Protein AF-A0A432UF13-F1 (afdb_monomer)

Structure (mmCIF, N/CA/C/O backbone):
data_AF-A0A432UF13-F1
#
_entry.id   AF-A0A432UF13-F1
#
loop_
_atom_site.group_PDB
_atom_site.id
_atom_site.type_symbol
_atom_site.label_atom_id
_atom_site.label_alt_id
_atom_site.label_comp_id
_atom_site.label_asym_id
_atom_site.label_entity_id
_atom_site.label_seq_id
_atom_site.pdbx_PDB_ins_code
_atom_site.Cartn_x
_atom_site.Cartn_y
_atom_site.Cartn_z
_atom_site.occupancy
_atom_site.B_iso_or_equiv
_atom_site.auth_seq_id
_atom_site.auth_comp_id
_atom_site.auth_asym_id
_atom_site.auth_atom_id
_atom_site.pdbx_PDB_model_num
ATOM 1 N N . MET A 1 1 ? 5.033 52.263 -33.476 1.00 35.59 1 MET A N 1
ATOM 2 C CA . MET A 1 1 ? 4.774 52.804 -32.125 1.00 35.59 1 MET A CA 1
ATOM 3 C C . MET A 1 1 ? 3.700 51.964 -31.455 1.00 35.59 1 MET A C 1
ATOM 5 O O . MET A 1 1 ? 2.639 51.812 -32.029 1.00 35.59 1 MET A O 1
ATOM 9 N N . ARG A 1 2 ? 4.053 51.408 -30.289 1.00 35.66 2 ARG A N 1
ATOM 10 C CA . ARG A 1 2 ? 3.224 50.999 -29.141 1.00 35.66 2 ARG A CA 1
ATOM 11 C C . ARG A 1 2 ? 1.884 50.260 -29.351 1.00 35.66 2 ARG A C 1
ATOM 13 O O . ARG A 1 2 ? 0.928 50.799 -29.880 1.00 35.66 2 ARG A O 1
ATOM 20 N N . SER A 1 3 ? 1.806 49.148 -28.608 1.00 39.62 3 SER A N 1
ATOM 21 C CA . SER A 1 3 ? 0.677 48.776 -27.738 1.00 39.62 3 SER A CA 1
ATOM 22 C C . SER A 1 3 ? -0.472 47.952 -28.340 1.00 39.62 3 SER A C 1
ATOM 24 O O . SER A 1 3 ? -1.518 48.482 -28.693 1.00 39.62 3 SER A O 1
ATOM 26 N N . SER A 1 4 ? -0.333 46.625 -28.268 1.00 35.22 4 SER A N 1
ATOM 27 C CA . SER A 1 4 ? -1.429 45.716 -27.864 1.00 35.22 4 SER A CA 1
ATOM 28 C C . SER A 1 4 ? -0.883 44.354 -27.398 1.00 35.22 4 SER A C 1
ATOM 30 O O . SER A 1 4 ? -1.320 43.279 -27.794 1.00 35.22 4 SER A O 1
ATOM 32 N N . TRP A 1 5 ? 0.109 44.405 -26.510 1.00 38.03 5 TRP A N 1
ATOM 33 C CA . TRP A 1 5 ? 0.559 43.277 -25.695 1.00 38.03 5 TRP A CA 1
ATOM 34 C C . TRP A 1 5 ? -0.054 43.494 -24.313 1.00 38.03 5 TRP A C 1
ATOM 36 O O . TRP A 1 5 ? 0.400 44.414 -23.653 1.00 38.03 5 TRP A O 1
ATOM 46 N N . GLN A 1 6 ? -1.113 42.767 -23.921 1.00 36.81 6 GLN A N 1
ATOM 47 C CA . GLN A 1 6 ? -1.535 42.597 -22.506 1.00 36.81 6 GLN A CA 1
ATOM 48 C C . GLN A 1 6 ? -2.809 41.739 -22.290 1.00 36.81 6 GLN A C 1
ATOM 50 O O . GLN A 1 6 ? -3.148 41.487 -21.140 1.00 36.81 6 GLN A O 1
ATOM 55 N N . TRP A 1 7 ? -3.534 41.241 -23.301 1.00 31.98 7 TRP A N 1
ATOM 56 C CA . TRP A 1 7 ? -4.786 40.491 -23.051 1.00 31.98 7 TRP A CA 1
ATOM 57 C C . TRP A 1 7 ? -4.848 39.171 -23.827 1.00 31.98 7 TRP A C 1
ATOM 59 O O . TRP A 1 7 ? -5.485 39.096 -24.869 1.00 31.98 7 TRP A O 1
ATOM 69 N N . LYS A 1 8 ? -4.144 38.141 -23.325 1.00 36.47 8 LYS A N 1
ATOM 70 C CA . LYS A 1 8 ? -4.462 36.696 -23.506 1.00 36.47 8 LYS A CA 1
ATOM 71 C C . LYS A 1 8 ? -3.551 35.727 -22.717 1.00 36.47 8 LYS A C 1
ATOM 73 O O . LYS A 1 8 ? -3.544 34.535 -22.992 1.00 36.47 8 LYS A O 1
ATOM 78 N N . VAL A 1 9 ? -2.824 36.209 -21.698 1.00 37.25 9 VAL A N 1
ATOM 79 C CA . VAL A 1 9 ? -1.942 35.382 -20.832 1.00 37.25 9 VAL A CA 1
ATOM 80 C C . VAL A 1 9 ? -2.495 35.220 -19.397 1.00 37.25 9 VAL A C 1
ATOM 82 O O . VAL A 1 9 ? -1.880 34.583 -18.553 1.00 37.25 9 VAL A O 1
ATOM 85 N N . LYS A 1 10 ? -3.707 35.710 -19.098 1.00 33.81 10 LYS A N 1
ATOM 86 C CA . LYS A 1 10 ? -4.278 35.711 -17.731 1.00 33.81 10 LYS A CA 1
ATOM 87 C C . LYS A 1 10 ? -5.389 34.683 -17.442 1.00 33.81 10 LYS A C 1
ATOM 89 O O . LYS A 1 10 ? -6.164 34.896 -16.522 1.00 33.81 10 LYS A O 1
ATOM 94 N N . VAL A 1 11 ? -5.463 33.558 -18.164 1.00 36.47 11 VAL A N 1
ATOM 95 C CA . VAL A 1 11 ? -6.460 32.494 -17.857 1.00 36.47 11 VAL A CA 1
ATOM 96 C C . VAL A 1 11 ? -5.848 31.108 -17.588 1.00 36.47 11 VAL A C 1
ATOM 98 O O . VAL A 1 11 ? -6.545 30.223 -17.117 1.00 36.47 11 VAL A O 1
ATOM 101 N N . PHE A 1 12 ? -4.535 30.906 -17.748 1.00 33.59 12 PHE A N 1
ATOM 102 C CA . PHE A 1 12 ? -3.920 29.584 -17.507 1.00 33.59 12 PHE A CA 1
ATOM 103 C C . PHE A 1 12 ? -2.931 29.521 -16.332 1.00 33.59 12 PHE A C 1
ATOM 105 O O . PHE A 1 12 ? -2.303 28.493 -16.106 1.00 33.59 12 PHE A O 1
ATOM 112 N N . PHE A 1 13 ? -2.829 30.601 -15.551 1.00 32.44 13 PHE A N 1
ATOM 113 C CA . PHE A 1 13 ? -1.966 30.695 -14.364 1.00 32.44 13 PHE A CA 1
ATOM 114 C C . PHE A 1 13 ? -2.746 30.891 -13.051 1.00 32.44 13 PHE A C 1
ATOM 116 O O . PHE A 1 13 ? -2.182 31.327 -12.054 1.00 32.44 13 PHE A O 1
ATOM 123 N N . PHE A 1 14 ? -4.042 30.547 -13.038 1.00 32.47 14 PHE A N 1
ATOM 124 C CA . PHE A 1 14 ? -4.902 30.605 -11.843 1.00 32.47 14 PHE A CA 1
ATOM 125 C C . PHE A 1 14 ? -5.540 29.253 -11.466 1.00 32.47 14 PHE A C 1
ATOM 127 O O . PHE A 1 14 ? -6.472 29.193 -10.675 1.00 32.47 14 PHE A O 1
ATOM 134 N N . LEU A 1 15 ? -5.001 28.152 -11.998 1.00 32.06 15 LEU A N 1
ATOM 135 C CA . LEU A 1 15 ? -5.333 26.772 -11.603 1.00 32.06 15 LEU A CA 1
ATOM 136 C C . LEU A 1 15 ? -4.090 26.003 -11.116 1.00 32.06 15 LEU A C 1
ATOM 138 O O . LEU A 1 15 ? -4.048 24.779 -11.128 1.00 32.06 15 LEU A O 1
ATOM 142 N N . LEU A 1 16 ? -3.066 26.742 -10.678 1.00 35.28 16 LEU A N 1
ATOM 143 C CA . LEU A 1 16 ? -1.788 26.218 -10.178 1.00 35.28 16 LEU A CA 1
ATOM 144 C C . LEU A 1 16 ? -1.453 26.751 -8.773 1.00 35.28 16 LEU A C 1
ATOM 146 O O . LEU A 1 16 ? -0.297 26.807 -8.369 1.00 35.28 16 LEU A O 1
ATOM 150 N N . TRP A 1 17 ? -2.495 27.111 -8.018 1.00 34.88 17 TRP A N 1
ATOM 151 C CA . TRP A 1 17 ? -2.419 27.474 -6.600 1.00 34.88 17 TRP A CA 1
ATOM 152 C C . TRP A 1 17 ? -3.577 26.857 -5.795 1.00 34.88 17 TRP A C 1
ATOM 154 O O . TRP A 1 17 ? -4.171 27.494 -4.934 1.00 34.88 17 TRP A O 1
ATOM 164 N N . LEU A 1 18 ? -3.931 25.602 -6.111 1.00 36.66 18 LEU A N 1
ATOM 165 C CA . LEU A 1 18 ? -4.908 24.821 -5.333 1.00 36.66 18 LEU A CA 1
ATOM 166 C C . LEU A 1 18 ? -4.587 23.316 -5.243 1.00 36.66 18 LEU A C 1
ATOM 168 O O . LEU A 1 18 ? -5.456 22.503 -4.957 1.00 36.66 18 LEU A O 1
ATOM 172 N N . CYS A 1 19 ? -3.330 22.923 -5.463 1.00 33.56 19 CYS A N 1
ATOM 173 C CA . CYS A 1 19 ? -2.861 21.541 -5.257 1.00 33.56 19 CYS A CA 1
ATOM 174 C C . CYS A 1 19 ? -1.571 21.481 -4.424 1.00 33.56 19 CYS A C 1
ATOM 176 O O . CYS A 1 19 ? -0.760 20.573 -4.569 1.00 33.56 19 CYS A O 1
ATOM 178 N N . GLY A 1 20 ? -1.386 22.462 -3.540 1.00 35.03 20 GLY A N 1
ATOM 179 C CA . GLY A 1 20 ? -0.304 22.511 -2.560 1.00 35.03 20 GLY A CA 1
ATOM 180 C C . GLY A 1 20 ? -0.804 22.260 -1.141 1.00 35.03 20 GLY A C 1
ATOM 181 O O . GLY A 1 20 ? -0.507 23.059 -0.271 1.00 35.03 20 GLY A O 1
ATOM 182 N N . ALA A 1 21 ? -1.613 21.220 -0.918 1.00 36.09 21 ALA A N 1
ATOM 183 C CA . ALA A 1 21 ? -1.941 20.706 0.419 1.00 36.09 21 ALA A CA 1
ATOM 184 C C . ALA A 1 21 ? -2.723 19.385 0.313 1.00 36.09 21 ALA A C 1
ATOM 186 O O . ALA A 1 21 ? -3.914 19.339 0.582 1.00 36.09 21 ALA A O 1
ATOM 187 N N . LEU A 1 22 ? -2.073 18.296 -0.096 1.00 37.38 22 LEU A N 1
ATOM 188 C CA . LEU A 1 22 ? -2.576 16.941 0.184 1.00 37.38 22 LEU A CA 1
ATOM 189 C C . LEU A 1 22 ? -1.409 15.977 0.425 1.00 37.38 22 LEU A C 1
ATOM 191 O O . LEU A 1 22 ? -1.378 14.837 -0.015 1.00 37.38 22 LEU A O 1
ATOM 195 N N . SER A 1 23 ? -0.427 16.451 1.188 1.00 41.56 23 SER A N 1
ATOM 196 C CA . SER A 1 23 ? 0.452 15.600 1.984 1.00 41.56 23 SER A CA 1
ATOM 197 C C . SER A 1 23 ? -0.057 15.597 3.423 1.00 41.56 23 SER A C 1
ATOM 199 O O . SER A 1 23 ? 0.606 16.057 4.344 1.00 41.56 23 SER A O 1
ATOM 201 N N . ALA A 1 24 ? -1.267 15.085 3.604 1.00 36.06 24 ALA A N 1
ATOM 202 C CA . ALA A 1 24 ? -1.709 14.558 4.878 1.00 36.06 24 ALA A CA 1
ATOM 203 C C . ALA A 1 24 ? -2.179 13.141 4.576 1.00 36.06 24 ALA A C 1
ATOM 205 O O . ALA A 1 24 ? -3.307 12.924 4.142 1.00 36.06 24 ALA A O 1
ATOM 206 N N . ARG A 1 25 ? -1.282 12.163 4.751 1.00 37.97 25 ARG A N 1
ATOM 207 C CA . ARG A 1 25 ? -1.721 10.792 5.007 1.00 37.97 25 ARG A CA 1
ATOM 208 C C . ARG A 1 25 ? -2.583 10.884 6.258 1.00 37.97 25 ARG A C 1
ATOM 210 O O . ARG A 1 25 ? -2.050 10.963 7.363 1.00 37.97 25 ARG A O 1
ATOM 217 N N . ALA A 1 26 ? -3.895 10.956 6.077 1.00 37.94 26 ALA A N 1
ATOM 218 C CA . ALA A 1 26 ? -4.829 10.732 7.154 1.00 37.94 26 ALA A CA 1
ATOM 219 C C . ALA A 1 26 ? -4.594 9.289 7.599 1.00 37.94 26 ALA A C 1
ATOM 221 O O . ALA A 1 26 ? -4.989 8.337 6.938 1.00 37.94 26 ALA A O 1
ATOM 222 N N . SER A 1 27 ? -3.833 9.141 8.678 1.00 39.06 27 SER A N 1
ATOM 223 C CA . SER A 1 27 ? -3.804 7.928 9.475 1.00 39.06 27 SER A CA 1
ATOM 224 C C . SER A 1 27 ? -5.255 7.629 9.845 1.00 39.06 27 SER A C 1
ATOM 226 O O . SER A 1 27 ? -5.808 8.303 10.717 1.00 39.06 27 SER A O 1
ATOM 228 N N . LEU A 1 28 ? -5.874 6.657 9.177 1.00 42.41 28 LEU A N 1
ATOM 229 C CA . LEU A 1 28 ? -7.161 6.098 9.569 1.00 42.41 28 LEU A CA 1
ATOM 230 C C . LEU A 1 28 ? -6.963 5.423 10.932 1.00 42.41 28 LEU A C 1
ATOM 232 O O . LEU A 1 28 ? -6.576 4.264 11.034 1.00 42.41 28 LEU A O 1
ATOM 236 N N . LYS A 1 29 ? -7.130 6.201 12.008 1.00 50.25 29 LYS A N 1
ATOM 237 C CA . LYS A 1 29 ? -7.296 5.668 13.359 1.00 50.25 29 LYS A CA 1
ATOM 238 C C . LYS A 1 29 ? -8.766 5.252 13.455 1.00 50.25 29 LYS A C 1
ATOM 240 O O . LYS A 1 29 ? -9.606 6.155 13.411 1.00 50.25 29 LYS A O 1
ATOM 245 N N . PRO A 1 30 ? -9.113 3.958 13.560 1.00 49.09 30 PRO A N 1
ATOM 246 C CA . PRO A 1 30 ? -10.487 3.571 13.859 1.00 49.09 30 PRO A CA 1
ATOM 247 C C . PRO A 1 30 ? -10.887 4.246 15.172 1.00 49.09 30 PRO A C 1
ATOM 249 O O . PRO A 1 30 ? -10.215 4.059 16.187 1.00 49.09 30 PRO A O 1
ATOM 252 N N . ARG A 1 31 ? -11.925 5.095 15.134 1.00 67.88 31 ARG A N 1
ATOM 253 C CA . ARG A 1 31 ? -12.351 5.846 16.315 1.00 67.88 31 ARG A CA 1
ATOM 254 C C . ARG A 1 31 ? -13.480 5.156 17.060 1.00 67.88 31 ARG A C 1
ATOM 256 O O . ARG A 1 31 ? -14.644 5.372 16.734 1.00 67.88 31 ARG A O 1
ATOM 263 N N . LEU A 1 32 ? -13.130 4.336 18.050 1.00 75.94 32 LEU A N 1
ATOM 264 C CA . LEU A 1 32 ? -14.091 3.592 18.870 1.00 75.94 32 LEU A CA 1
ATOM 265 C C . LEU A 1 32 ? -15.052 4.570 19.583 1.00 75.94 32 LEU A C 1
ATOM 267 O O . LEU A 1 32 ? -14.573 5.441 20.314 1.00 75.94 32 LEU A O 1
ATOM 271 N N . PRO A 1 33 ? -16.379 4.488 19.363 1.00 87.56 33 PRO A N 1
ATOM 272 C CA . PRO A 1 33 ? -17.324 5.460 19.904 1.00 87.56 33 PRO A CA 1
ATOM 273 C C . PRO A 1 33 ? -17.641 5.193 21.381 1.00 87.56 33 PRO A C 1
ATOM 275 O O . PRO A 1 33 ? -18.184 4.146 21.731 1.00 87.56 33 PRO A O 1
ATOM 278 N N . VAL A 1 34 ? -17.320 6.157 22.243 1.00 91.19 34 VAL A N 1
ATOM 279 C CA . VAL A 1 34 ? -17.555 6.120 23.694 1.00 91.19 34 VAL A CA 1
ATOM 280 C C . VAL A 1 34 ? -18.407 7.317 24.089 1.00 91.19 34 VAL A C 1
ATOM 282 O O . VAL A 1 34 ? -18.182 8.429 23.612 1.00 91.19 34 VAL A O 1
ATOM 285 N N . VAL A 1 35 ? -19.367 7.098 24.985 1.00 96.25 35 VAL A N 1
ATOM 286 C CA . VAL A 1 35 ? -20.126 8.189 25.603 1.00 96.25 35 VAL A CA 1
ATOM 287 C C . VAL A 1 35 ? -19.549 8.522 26.974 1.00 96.25 35 VAL A C 1
ATOM 289 O O . VAL A 1 35 ? -19.341 7.630 27.794 1.00 96.25 35 VAL A O 1
ATOM 292 N N . LEU A 1 36 ? -19.306 9.804 27.225 1.00 97.06 36 LEU A N 1
ATOM 293 C CA . LEU A 1 36 ? -18.947 10.345 28.528 1.00 97.06 36 LEU A CA 1
ATOM 294 C C . LEU A 1 36 ? -20.156 11.082 29.099 1.00 97.06 36 LEU A C 1
ATOM 296 O O . LEU A 1 36 ? -20.650 12.037 28.502 1.00 97.06 36 LEU A O 1
ATOM 300 N N . TYR A 1 37 ? -20.636 10.639 30.256 1.00 96.88 37 TYR A N 1
ATOM 301 C CA . TYR A 1 37 ? -21.610 11.393 31.035 1.00 96.88 37 TYR A CA 1
ATOM 302 C C . TYR A 1 37 ? -20.887 12.305 32.015 1.00 96.88 37 TYR A C 1
ATOM 304 O O . TYR A 1 37 ? -19.870 11.902 32.588 1.00 96.88 37 TYR A O 1
ATOM 312 N N . HIS A 1 38 ? -21.427 13.510 32.204 1.00 95.56 38 HIS A N 1
ATOM 313 C CA . HIS A 1 38 ? -20.795 14.528 33.036 1.00 95.56 38 HIS A CA 1
ATOM 314 C C . HIS A 1 38 ? -20.418 14.014 34.427 1.00 95.56 38 HIS A C 1
ATOM 316 O O . HIS A 1 38 ? -21.170 13.289 35.091 1.00 95.56 38 HIS A O 1
ATOM 322 N N . PHE A 1 39 ? -19.231 14.417 34.866 1.00 94.69 39 PHE A N 1
ATOM 323 C CA . PHE A 1 39 ? -18.731 14.135 36.195 1.00 94.69 39 PHE A CA 1
ATOM 324 C C . PHE A 1 39 ? -19.532 14.945 37.207 1.00 94.69 39 PHE A C 1
ATOM 326 O O . PHE A 1 39 ? -19.830 16.125 37.024 1.00 94.69 39 PHE A O 1
ATOM 333 N N . THR A 1 40 ? -19.874 14.302 38.316 1.00 93.88 40 THR A N 1
ATOM 334 C CA . THR A 1 40 ? -20.567 14.968 39.421 1.00 93.88 40 THR A CA 1
ATOM 335 C C . THR A 1 40 ? -19.565 15.385 40.486 1.00 93.88 40 THR A C 1
ATOM 337 O O . THR A 1 40 ? -18.528 14.747 40.647 1.00 93.88 40 THR A O 1
ATOM 340 N N . TYR A 1 41 ? -19.860 16.451 41.227 1.00 94.12 41 TYR A N 1
ATOM 341 C CA . TYR A 1 41 ? -19.017 16.914 42.327 1.00 94.12 41 TYR A CA 1
ATOM 342 C C . TYR A 1 41 ? -19.809 16.974 43.629 1.00 94.12 41 TYR A C 1
ATOM 344 O O . TYR A 1 41 ? -20.926 17.491 43.664 1.00 94.12 41 TYR A O 1
ATOM 352 N N . GLN A 1 42 ? -19.200 16.483 44.704 1.00 92.69 42 GLN A N 1
ATOM 353 C CA . GLN A 1 42 ? -19.715 16.544 46.062 1.00 92.69 42 GLN A CA 1
ATOM 354 C C . GLN A 1 42 ? -18.629 17.091 46.992 1.00 92.69 42 GLN A C 1
ATOM 356 O O . GLN A 1 42 ? -17.571 16.491 47.146 1.00 92.69 42 GLN A O 1
ATOM 361 N N . GLY A 1 43 ? -18.894 18.222 47.638 1.00 90.94 43 GLY A N 1
ATOM 362 C CA . GLY A 1 43 ? -17.934 18.868 48.527 1.00 90.94 43 GLY A CA 1
ATOM 363 C C . GLY A 1 43 ? -18.489 20.155 49.140 1.00 90.94 43 GLY A C 1
ATOM 364 O O . GLY A 1 43 ? -19.633 20.516 48.852 1.00 90.94 43 GLY A O 1
ATOM 365 N N . PRO A 1 44 ? -17.694 20.840 49.980 1.00 87.62 44 PRO A N 1
ATOM 366 C CA . PRO A 1 44 ? -18.138 22.015 50.734 1.00 87.62 44 PRO A CA 1
ATOM 367 C C . PRO A 1 44 ? -18.469 23.224 49.844 1.00 87.62 44 PRO A C 1
ATOM 369 O O . PRO A 1 44 ? -19.390 23.976 50.147 1.00 87.62 44 PRO A O 1
ATOM 372 N N . GLU A 1 45 ? -17.764 23.390 48.724 1.00 88.50 45 GLU A N 1
ATOM 373 C CA . GLU A 1 45 ? -17.965 24.483 47.765 1.00 88.50 45 GLU A CA 1
ATOM 374 C C . GLU A 1 45 ? -18.227 23.941 46.361 1.00 88.50 45 GLU A C 1
ATOM 376 O O . GLU A 1 45 ? -17.701 22.893 45.990 1.00 88.50 45 GLU A O 1
ATOM 381 N N . LYS A 1 46 ? -18.991 24.664 45.534 1.00 88.44 46 LYS A N 1
ATOM 382 C CA . LYS A 1 46 ? -19.153 24.303 44.117 1.00 88.44 46 LYS A CA 1
ATOM 383 C C . LYS A 1 46 ? -17.832 24.514 43.371 1.00 88.44 46 LYS A C 1
ATOM 385 O O . LYS A 1 46 ? -17.346 25.637 43.292 1.00 88.44 46 LYS A O 1
ATOM 390 N N . ARG A 1 47 ? -17.292 23.458 42.753 1.00 87.81 47 ARG A N 1
ATOM 391 C CA . ARG A 1 47 ? -16.034 23.505 41.983 1.00 87.81 47 ARG A CA 1
ATOM 392 C C . ARG A 1 47 ? -16.223 23.215 40.493 1.00 87.81 47 ARG A C 1
ATOM 394 O O . ARG A 1 47 ? -15.609 22.306 39.941 1.00 87.81 47 ARG A O 1
ATOM 401 N N . THR A 1 48 ? -17.055 24.013 39.826 1.00 88.88 48 THR A N 1
ATOM 402 C CA . THR A 1 48 ? -17.385 23.833 38.399 1.00 88.88 48 THR A CA 1
ATOM 403 C C . THR A 1 48 ? -16.150 23.856 37.494 1.00 88.88 48 THR A C 1
ATOM 405 O O . THR A 1 48 ? -16.053 23.053 36.575 1.00 88.88 48 THR A O 1
ATOM 408 N N . LEU A 1 49 ? -15.176 24.730 37.777 1.00 89.38 49 LEU A N 1
ATOM 409 C CA . LEU A 1 49 ? -13.955 24.835 36.972 1.00 89.38 49 LEU A CA 1
ATOM 410 C C . LEU A 1 49 ? -13.073 23.579 37.068 1.00 89.38 49 LEU A C 1
ATOM 412 O O . LEU A 1 49 ? -12.504 23.162 36.065 1.00 89.38 49 LEU A O 1
ATOM 416 N N . LEU A 1 50 ? -12.976 22.962 38.253 1.00 89.62 50 LEU A N 1
ATOM 417 C CA . LEU A 1 50 ? -12.198 21.730 38.429 1.00 89.62 50 LEU A CA 1
ATOM 418 C C . LEU A 1 50 ? -12.840 20.556 37.695 1.00 89.62 50 LEU A C 1
ATOM 420 O O . LEU A 1 50 ? -12.141 19.798 37.032 1.00 89.62 50 LEU A O 1
ATOM 424 N N . LEU A 1 51 ? -14.169 20.433 37.786 1.00 92.19 51 LEU A N 1
ATOM 425 C CA . LEU A 1 51 ? -14.909 19.425 37.029 1.00 92.19 51 LEU A CA 1
ATOM 426 C C . LEU A 1 51 ? -14.693 19.587 35.526 1.00 92.19 51 LEU A C 1
ATOM 428 O O . LEU A 1 51 ? -14.376 18.613 34.854 1.00 92.19 51 LEU A O 1
ATOM 432 N N . HIS A 1 52 ? -14.819 20.816 35.021 1.00 93.19 52 HIS A N 1
ATOM 433 C CA . HIS A 1 52 ? -14.648 21.087 33.600 1.00 93.19 52 HIS A CA 1
ATOM 434 C C . HIS A 1 52 ? -13.244 20.717 33.111 1.00 93.19 52 HIS A C 1
ATOM 436 O O . HIS A 1 52 ? -13.114 20.057 32.085 1.00 93.19 52 HIS A O 1
ATOM 442 N N . ARG A 1 53 ? -12.200 21.065 33.877 1.00 95.06 53 ARG A N 1
ATOM 443 C CA . ARG A 1 53 ? -10.823 20.686 33.540 1.00 95.06 53 ARG A CA 1
ATOM 444 C C . ARG A 1 53 ? -10.600 19.176 33.539 1.00 95.06 53 ARG A C 1
ATOM 446 O O . ARG A 1 53 ? -9.952 18.666 32.632 1.00 95.06 53 ARG A O 1
ATOM 453 N N . LEU A 1 54 ? -11.123 18.461 34.538 1.00 95.06 54 LEU A N 1
ATOM 454 C CA . LEU A 1 54 ? -11.022 17.002 34.585 1.00 95.06 54 LEU A CA 1
ATOM 455 C C . LEU A 1 54 ? -11.690 16.372 33.358 1.00 95.06 54 LEU A C 1
ATOM 457 O O . LEU A 1 54 ? -11.113 15.482 32.741 1.00 95.06 54 LEU A O 1
ATOM 461 N N . GLU A 1 55 ? -12.887 16.838 33.000 1.00 95.25 55 GLU A N 1
ATOM 462 C CA . GLU A 1 55 ? -13.608 16.361 31.818 1.00 95.25 55 GLU A CA 1
ATOM 463 C C . GLU A 1 55 ? -12.841 16.633 30.529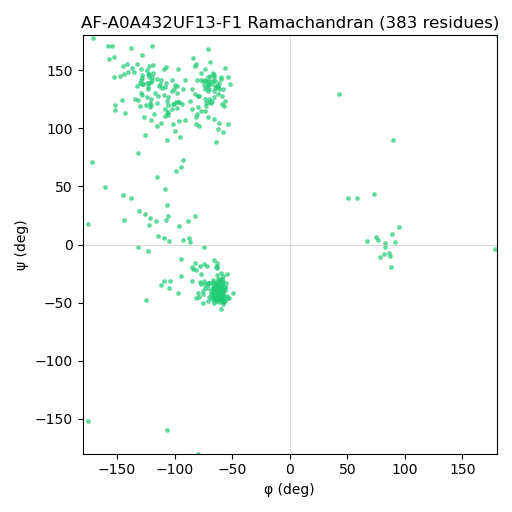 1.00 95.25 55 GLU A C 1
ATOM 465 O O . GLU A 1 55 ? -12.658 15.716 29.731 1.00 95.25 55 GLU A O 1
ATOM 470 N N . GLU A 1 56 ? -12.371 17.865 30.335 1.00 95.38 56 GLU A N 1
ATOM 471 C CA . GLU A 1 56 ? -11.576 18.256 29.172 1.00 95.38 56 GLU A CA 1
ATOM 472 C C . GLU A 1 56 ? -10.322 17.380 29.055 1.00 95.38 56 GLU A C 1
ATOM 474 O O . GLU A 1 56 ? -10.094 16.764 28.013 1.00 95.38 56 GLU A O 1
ATOM 479 N N . HIS A 1 57 ? -9.585 17.210 30.158 1.00 96.00 57 HIS A N 1
ATOM 480 C CA . HIS A 1 57 ? -8.383 16.380 30.200 1.00 96.00 57 HIS A CA 1
ATOM 481 C C . HIS A 1 57 ? -8.677 14.915 29.867 1.00 96.00 57 HIS A C 1
ATOM 483 O O . HIS A 1 57 ? -8.005 14.308 29.034 1.00 96.00 57 HIS A O 1
ATOM 489 N N . VAL A 1 58 ? -9.721 14.335 30.466 1.00 95.38 58 VAL A N 1
ATOM 490 C CA . VAL A 1 58 ? -10.163 12.966 30.166 1.00 95.38 58 VAL A CA 1
ATOM 491 C C . VAL A 1 58 ? -10.525 12.824 28.687 1.00 95.38 58 VAL A C 1
ATOM 493 O O . VAL A 1 58 ? -10.068 11.889 28.029 1.00 95.38 58 VAL A O 1
ATOM 496 N N . VAL A 1 59 ? -11.318 13.746 28.143 1.00 95.19 59 VAL A N 1
ATOM 497 C CA . VAL A 1 59 ? -11.749 13.728 26.740 1.00 95.19 59 VAL A CA 1
ATOM 498 C C . VAL A 1 59 ? -10.551 13.808 25.799 1.00 95.19 59 VAL A C 1
ATOM 500 O O . VAL A 1 59 ? -10.489 13.049 24.827 1.00 95.19 59 VAL A O 1
ATOM 503 N N . ASP A 1 60 ? -9.586 14.675 26.087 1.00 94.38 60 ASP A N 1
ATOM 504 C CA . ASP A 1 60 ? -8.379 14.827 25.281 1.00 94.38 60 ASP A CA 1
ATOM 505 C C . ASP A 1 60 ? -7.519 13.566 25.304 1.00 94.38 60 ASP A C 1
ATOM 507 O O . ASP A 1 60 ? -7.087 13.093 24.247 1.00 94.38 60 ASP A O 1
ATOM 511 N N . ARG A 1 61 ? -7.343 12.951 26.479 1.00 92.12 61 ARG A N 1
ATOM 512 C CA . ARG A 1 61 ? -6.633 11.672 26.625 1.00 92.12 61 ARG A CA 1
ATOM 513 C C . ARG A 1 61 ? -7.334 10.543 25.864 1.00 92.12 61 ARG A C 1
ATOM 515 O O . ARG A 1 61 ? -6.682 9.817 25.117 1.00 92.12 61 ARG A O 1
ATOM 522 N N . LEU A 1 62 ? -8.659 10.435 25.959 1.00 88.50 62 LEU A N 1
ATOM 523 C CA . LEU A 1 62 ? -9.445 9.461 25.191 1.00 88.50 62 LEU A CA 1
ATOM 524 C C . LEU A 1 62 ? -9.311 9.678 23.677 1.00 88.50 62 LEU A C 1
ATOM 526 O O . LEU A 1 62 ? -9.086 8.735 22.917 1.00 88.50 62 LEU A O 1
ATOM 530 N N . ARG A 1 63 ? -9.409 10.925 23.211 1.00 88.56 63 ARG A N 1
ATOM 531 C CA . ARG A 1 63 ? -9.253 11.260 21.787 1.00 88.56 63 ARG A CA 1
ATOM 532 C C . ARG A 1 63 ? -7.837 10.981 21.285 1.00 88.56 63 ARG A C 1
ATOM 534 O O . ARG A 1 63 ? -7.684 10.526 20.147 1.00 88.56 63 ARG A O 1
ATOM 541 N N . ALA A 1 64 ? -6.816 11.214 22.111 1.00 85.50 64 ALA A N 1
ATOM 542 C CA . ALA A 1 64 ? -5.422 10.905 21.793 1.00 85.50 64 ALA A CA 1
ATOM 543 C C . ALA A 1 64 ? -5.210 9.397 21.563 1.00 85.50 64 ALA A C 1
ATOM 545 O O . ALA A 1 64 ? -4.583 9.010 20.566 1.00 85.50 64 ALA A O 1
ATOM 546 N N . GLU A 1 65 ? -5.833 8.570 22.409 1.00 81.38 65 GLU A N 1
ATOM 547 C CA . GLU A 1 65 ? -5.861 7.101 22.304 1.00 81.38 65 GLU A CA 1
ATOM 548 C C . GLU A 1 65 ? -6.783 6.577 21.190 1.00 81.38 65 GLU A C 1
ATOM 550 O O . GLU A 1 65 ? -6.820 5.384 20.896 1.00 81.38 65 GLU A O 1
ATOM 555 N N . GLY A 1 66 ? -7.471 7.480 20.488 1.00 78.50 66 GLY A N 1
ATOM 556 C CA . GLY A 1 66 ? -8.246 7.160 19.301 1.00 78.50 66 GLY A CA 1
ATOM 557 C C . GLY A 1 66 ? -9.721 6.904 19.563 1.00 78.50 66 GLY A C 1
ATOM 558 O O . GLY A 1 66 ? -10.378 6.422 18.663 1.00 78.50 66 GLY A O 1
ATOM 559 N N . PHE A 1 67 ? -10.295 7.246 20.713 1.00 82.69 67 PHE A N 1
ATOM 560 C CA . PHE A 1 67 ? -11.747 7.160 20.899 1.00 82.69 67 PHE A CA 1
ATOM 561 C C . PHE A 1 67 ? -12.484 8.330 20.218 1.00 82.69 67 PHE A C 1
ATOM 563 O O . PHE A 1 67 ? -11.989 9.461 20.158 1.00 82.69 67 PHE A O 1
ATOM 570 N N . ARG A 1 68 ? -13.703 8.084 19.720 1.00 88.19 68 ARG A N 1
ATOM 571 C CA . ARG A 1 68 ? -14.674 9.143 19.395 1.00 88.19 68 ARG A CA 1
ATOM 572 C C . ARG A 1 68 ? -15.531 9.369 20.634 1.00 88.19 68 ARG A C 1
ATOM 574 O O . ARG A 1 68 ? -16.359 8.525 20.951 1.00 88.19 68 ARG A O 1
ATOM 581 N N . VAL A 1 69 ? -15.324 10.488 21.320 1.00 93.62 69 VAL A N 1
ATOM 582 C CA . VAL A 1 69 ? -16.024 10.784 22.578 1.00 93.62 69 VAL A CA 1
ATOM 583 C C . VAL A 1 69 ? -17.237 11.676 22.328 1.00 93.62 69 VAL A C 1
ATOM 585 O O . VAL A 1 69 ? -17.087 12.778 21.796 1.00 93.62 69 VAL A O 1
ATOM 588 N N . GLU A 1 70 ? -18.414 11.206 22.734 1.00 93.88 70 GLU A N 1
ATOM 589 C CA . GLU A 1 70 ? -19.671 11.962 22.774 1.00 93.88 70 GLU A CA 1
ATOM 590 C C . GLU A 1 70 ? -19.999 12.319 24.226 1.00 93.88 70 GLU A C 1
ATOM 592 O O . GLU A 1 70 ? -20.034 11.435 25.076 1.00 93.88 70 GLU A O 1
ATOM 597 N N . ILE A 1 71 ? -20.237 13.596 24.527 1.00 94.94 71 ILE A N 1
ATOM 598 C CA . ILE A 1 71 ? -20.544 14.050 25.893 1.00 94.94 71 ILE A CA 1
ATOM 599 C C . ILE A 1 71 ? -22.060 14.188 26.048 1.00 94.94 71 ILE A C 1
ATOM 601 O O . ILE A 1 71 ? -22.719 14.693 25.136 1.00 94.94 71 ILE A O 1
ATOM 605 N N . ARG A 1 72 ? -22.624 13.725 27.171 1.00 94.31 72 ARG A N 1
ATOM 606 C CA . ARG A 1 72 ? -24.070 13.793 27.446 1.00 94.31 72 ARG A CA 1
ATOM 607 C C . ARG A 1 72 ? -24.386 14.144 28.895 1.00 94.31 72 ARG A C 1
ATOM 609 O O . ARG A 1 72 ? -23.718 13.695 29.822 1.00 94.31 72 ARG A O 1
ATOM 616 N N . ASP A 1 73 ? -25.506 14.839 29.082 1.00 89.56 73 ASP A N 1
ATOM 617 C CA . ASP A 1 73 ? -25.995 15.226 30.409 1.00 89.56 73 ASP A CA 1
ATOM 618 C C . ASP A 1 73 ? -26.630 14.073 31.181 1.00 89.56 73 ASP A C 1
ATOM 620 O O . ASP A 1 73 ? -26.312 13.826 32.344 1.00 89.56 73 ASP A O 1
ATOM 624 N N . LYS A 1 74 ? -27.565 13.358 30.548 1.00 90.31 74 LYS A N 1
ATOM 625 C CA . LYS A 1 74 ? -28.431 12.413 31.254 1.00 90.31 74 LYS A CA 1
ATOM 626 C C . LYS A 1 74 ? -28.069 10.974 30.932 1.00 90.31 74 LYS A C 1
ATOM 628 O O . LYS A 1 74 ? -28.256 10.507 29.811 1.00 90.31 74 LYS A O 1
ATOM 633 N N . ARG A 1 75 ? -27.639 10.253 31.966 1.00 93.94 75 ARG A N 1
ATOM 634 C CA . ARG A 1 75 ? -27.417 8.809 31.909 1.00 93.94 75 ARG A CA 1
ATOM 635 C C . ARG A 1 75 ? -28.760 8.058 31.894 1.00 93.94 75 ARG A C 1
ATOM 637 O O . ARG A 1 75 ? -29.577 8.293 32.789 1.00 93.94 75 ARG A O 1
ATOM 644 N N . PRO A 1 76 ? -29.021 7.180 30.909 1.00 93.06 76 PRO A N 1
ATOM 645 C CA . PRO A 1 76 ? -30.243 6.382 30.864 1.00 93.06 76 PRO A CA 1
ATOM 646 C C . PRO A 1 76 ? -30.252 5.326 31.978 1.00 93.06 76 PRO A C 1
ATOM 648 O O . PRO A 1 76 ? -29.200 4.926 32.474 1.00 93.06 76 PRO A O 1
ATOM 651 N N . ALA A 1 77 ? -31.446 4.863 32.359 1.00 90.19 77 ALA A N 1
ATOM 652 C CA . ALA A 1 77 ? -31.599 3.807 33.365 1.00 90.19 77 ALA A CA 1
ATOM 653 C C . ALA A 1 77 ? -31.053 2.456 32.871 1.00 90.19 77 ALA A C 1
ATOM 655 O O . ALA A 1 77 ? -30.415 1.732 33.628 1.00 90.19 77 ALA A O 1
ATOM 656 N N . ASP A 1 78 ? -31.266 2.151 31.589 1.00 92.88 78 ASP A N 1
ATOM 657 C CA . ASP A 1 78 ? -30.751 0.955 30.926 1.00 92.88 78 ASP A CA 1
ATOM 658 C C . ASP A 1 78 ? -29.607 1.341 29.979 1.00 92.88 78 ASP A C 1
ATOM 660 O O . ASP A 1 78 ? -29.811 1.700 28.815 1.00 92.88 78 ASP A O 1
ATOM 664 N N . LEU A 1 79 ? -28.388 1.325 30.522 1.00 92.44 79 LEU A N 1
ATOM 665 C CA . LEU A 1 79 ? -27.171 1.620 29.768 1.00 92.44 79 LEU A CA 1
ATOM 666 C C . LEU A 1 79 ? -26.913 0.594 28.664 1.00 92.44 79 LEU A C 1
ATOM 668 O O . LEU A 1 79 ? -26.444 0.974 27.598 1.00 92.44 79 LEU A O 1
ATOM 672 N N . GLU A 1 80 ? -27.223 -0.681 28.895 1.00 88.56 80 GLU A N 1
ATOM 673 C CA . GLU A 1 80 ? -26.930 -1.745 27.933 1.00 88.56 80 GLU A CA 1
ATOM 674 C C . GLU A 1 80 ? -27.751 -1.566 26.654 1.00 88.56 80 GLU A C 1
ATOM 676 O O . GLU A 1 80 ? -27.219 -1.586 25.538 1.00 88.56 80 GLU A O 1
ATOM 681 N N . LYS A 1 81 ? -29.047 -1.288 26.823 1.00 91.38 81 LYS A N 1
ATOM 682 C CA . LYS A 1 81 ? -29.940 -0.983 25.708 1.00 91.38 81 LYS A CA 1
ATOM 683 C C . LYS A 1 81 ? -29.490 0.257 24.938 1.00 91.38 81 LYS A C 1
ATOM 685 O O . LYS A 1 81 ? -29.516 0.239 23.708 1.00 91.38 81 LYS A O 1
ATOM 690 N N . ALA A 1 82 ? -29.064 1.310 25.637 1.00 91.94 82 ALA A N 1
ATOM 691 C CA . ALA A 1 82 ? -28.585 2.539 25.004 1.00 91.94 82 ALA A CA 1
ATOM 692 C C . ALA A 1 82 ? -27.292 2.309 24.203 1.00 91.94 82 ALA A C 1
ATOM 694 O O . ALA A 1 82 ? -27.215 2.680 23.033 1.00 91.94 82 ALA A O 1
ATOM 695 N N . LEU A 1 83 ? -26.301 1.627 24.789 1.00 87.94 83 LEU A N 1
ATOM 696 C CA . LEU A 1 83 ? -25.043 1.314 24.107 1.00 87.94 83 LEU A CA 1
ATOM 697 C C . LEU A 1 83 ? -25.274 0.450 22.859 1.00 87.94 83 LEU A C 1
ATOM 699 O O . LEU A 1 83 ? -24.674 0.686 21.808 1.00 87.94 83 LEU A O 1
ATOM 703 N N . THR A 1 84 ? -26.170 -0.534 22.957 1.00 86.06 84 THR A N 1
ATOM 704 C CA . THR A 1 84 ? -26.519 -1.419 21.840 1.00 86.06 84 THR A CA 1
ATOM 705 C C . THR A 1 84 ? -27.218 -0.669 20.714 1.00 86.06 84 THR A C 1
ATOM 707 O O . THR A 1 84 ? -26.776 -0.765 19.569 1.00 86.06 84 THR A O 1
ATOM 710 N N . ALA A 1 85 ? -28.261 0.105 21.030 1.00 89.06 85 ALA A N 1
ATOM 711 C CA . ALA A 1 85 ? -29.045 0.841 20.039 1.00 89.06 85 ALA A CA 1
ATOM 712 C C . ALA A 1 85 ? -28.208 1.862 19.254 1.00 89.06 85 ALA A C 1
ATOM 714 O O . ALA A 1 85 ? -28.472 2.110 18.080 1.00 89.06 85 ALA A O 1
ATOM 715 N N . GLU A 1 86 ? -27.191 2.437 19.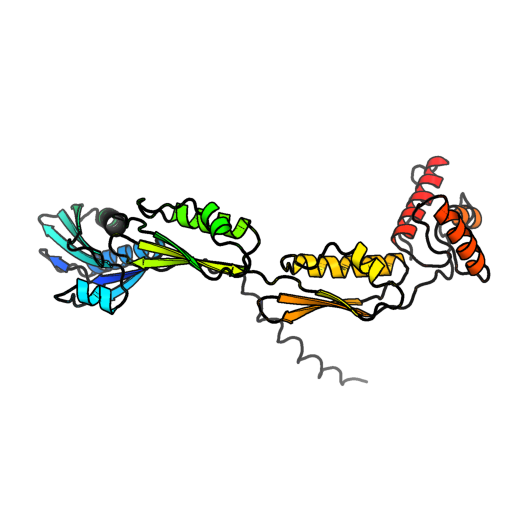894 1.00 85.75 86 GLU A N 1
ATOM 716 C CA . GLU A 1 86 ? -26.422 3.555 19.348 1.00 85.75 86 GLU A CA 1
ATOM 717 C C . GLU A 1 86 ? -25.033 3.158 18.834 1.00 85.75 86 GLU A C 1
ATOM 719 O O . GLU A 1 86 ? -24.252 4.004 18.402 1.00 85.75 86 GLU A O 1
ATOM 724 N N . GLY A 1 87 ? -24.694 1.867 18.864 1.00 83.38 87 GLY A N 1
ATOM 725 C CA . GLY A 1 87 ? -23.411 1.403 18.341 1.00 83.38 87 GLY A CA 1
ATOM 726 C C . GLY A 1 87 ? -22.200 1.723 19.233 1.00 83.38 87 GLY A C 1
ATOM 727 O O . GLY A 1 87 ? -21.072 1.471 18.810 1.00 83.38 87 GLY A O 1
ATOM 728 N N . LEU A 1 88 ? -22.412 2.252 20.441 1.00 85.88 88 LEU A N 1
ATOM 729 C CA . LEU A 1 88 ? -21.362 2.685 21.368 1.00 85.88 88 LEU A CA 1
ATOM 730 C C . LEU A 1 88 ? -20.646 1.477 21.989 1.00 85.88 88 LEU A C 1
ATOM 732 O O . LEU A 1 88 ? -21.279 0.475 22.321 1.00 85.88 88 LEU A O 1
ATOM 736 N N . VAL A 1 89 ? -19.323 1.559 22.165 1.00 86.69 89 VAL A N 1
ATOM 737 C CA . VAL A 1 89 ? -18.542 0.455 22.759 1.00 86.69 89 VAL A CA 1
ATOM 738 C C . VAL A 1 89 ? -18.542 0.492 24.284 1.00 86.69 89 VAL A C 1
ATOM 740 O O . VAL A 1 89 ? -18.515 -0.563 24.914 1.00 86.69 89 VAL A O 1
ATOM 743 N N . ALA A 1 90 ? -18.624 1.686 24.875 1.00 91.25 90 ALA A N 1
ATOM 744 C CA . ALA A 1 90 ? -18.680 1.867 26.318 1.00 91.25 90 ALA A CA 1
ATOM 745 C C . ALA A 1 90 ? -19.319 3.207 26.713 1.00 91.25 90 ALA A C 1
ATOM 747 O O . ALA A 1 90 ? -19.351 4.163 25.930 1.00 91.25 90 ALA A O 1
ATOM 748 N N . ALA A 1 91 ? -19.787 3.269 27.957 1.00 95.12 91 ALA A N 1
ATOM 749 C CA . ALA A 1 91 ? -20.176 4.480 28.664 1.00 95.12 91 ALA A CA 1
ATOM 750 C C . ALA A 1 91 ? -19.230 4.725 29.839 1.00 95.12 91 ALA A C 1
ATOM 752 O O . ALA A 1 91 ? -18.950 3.802 30.603 1.00 95.12 91 ALA A O 1
ATOM 753 N N . VAL A 1 92 ? -18.807 5.974 30.021 1.00 96.06 92 VAL A N 1
ATOM 754 C CA . VAL A 1 92 ? -17.984 6.403 31.155 1.00 96.06 92 VAL A CA 1
ATOM 755 C C . VAL A 1 92 ? -18.641 7.532 31.928 1.00 96.06 92 VAL A C 1
ATOM 757 O O . VAL A 1 92 ? -19.351 8.356 31.353 1.00 96.06 92 VAL A O 1
ATOM 760 N N . TRP A 1 93 ? -18.429 7.557 33.238 1.00 96.62 93 TRP A N 1
ATOM 761 C CA . TRP A 1 93 ? -18.839 8.655 34.113 1.00 96.62 93 TRP A CA 1
ATOM 762 C C . TRP A 1 93 ? -18.002 8.646 35.389 1.00 96.62 93 TRP A C 1
ATOM 764 O O . TRP A 1 93 ? -17.280 7.686 35.667 1.00 96.62 93 TRP A O 1
ATOM 774 N N . GLY A 1 94 ? -18.123 9.699 36.193 1.00 95.19 94 GLY A N 1
ATOM 775 C CA . GLY A 1 94 ? -17.406 9.769 37.456 1.00 95.19 94 GLY A CA 1
ATOM 776 C C . GLY A 1 94 ? -18.052 10.657 38.507 1.00 95.19 94 GLY A C 1
ATOM 777 O O . GLY A 1 94 ? -19.014 11.393 38.259 1.00 95.19 94 GLY A O 1
ATOM 778 N N . LYS A 1 95 ? -17.504 10.557 39.713 1.00 94.75 95 LYS A N 1
ATOM 779 C CA . LYS A 1 95 ? -17.882 11.356 40.871 1.00 94.75 95 LYS A CA 1
ATOM 780 C C . LYS A 1 95 ? -16.625 11.856 41.569 1.00 94.75 95 LYS A C 1
ATOM 782 O O . LYS A 1 95 ? -15.765 11.077 41.954 1.00 94.75 95 LYS A O 1
ATOM 787 N N . VAL A 1 96 ? -16.543 13.163 41.755 1.00 95.31 96 VAL A N 1
ATOM 788 C CA . VAL A 1 96 ? -15.487 13.834 42.506 1.00 95.31 96 VAL A CA 1
ATOM 789 C C . VAL A 1 96 ? -16.018 14.136 43.904 1.00 95.31 96 VAL A C 1
ATOM 791 O O . VAL A 1 96 ? -17.035 14.814 44.042 1.00 95.31 96 VAL A O 1
ATOM 794 N N . THR A 1 97 ? -15.346 13.642 44.941 1.00 91.88 97 THR A N 1
ATOM 795 C CA . THR A 1 97 ? -15.734 13.846 46.343 1.00 91.88 97 THR A CA 1
ATOM 796 C C . THR A 1 97 ? -14.610 14.537 47.108 1.00 91.88 97 THR A C 1
ATOM 798 O O . THR A 1 97 ? -13.528 13.969 47.243 1.00 91.88 97 THR A O 1
ATOM 801 N N . GLU A 1 98 ? -14.862 15.735 47.634 1.00 91.25 98 GLU A N 1
ATOM 802 C CA . GLU A 1 98 ? -13.927 16.488 48.477 1.00 91.25 98 GLU A CA 1
ATOM 803 C C . GLU A 1 98 ? -14.289 16.390 49.960 1.00 91.25 98 GLU A C 1
ATOM 805 O O . GLU A 1 98 ? -15.430 16.636 50.357 1.00 91.25 98 GLU A O 1
ATOM 810 N N . LEU A 1 99 ? -13.290 16.091 50.792 1.00 84.25 99 LEU A N 1
ATOM 811 C CA . LEU A 1 99 ? -13.444 16.004 52.240 1.00 84.25 99 LEU A CA 1
ATOM 812 C C . LEU A 1 99 ? -12.122 16.350 52.936 1.00 84.25 99 LEU A C 1
ATOM 814 O O . LEU A 1 99 ? -11.099 15.706 52.705 1.00 84.25 99 LEU A O 1
ATOM 818 N N . GLY A 1 100 ? -12.128 17.389 53.779 1.00 84.75 100 GLY A N 1
ATOM 819 C CA . GLY A 1 100 ? -10.966 17.765 54.598 1.00 84.75 100 GLY A CA 1
ATOM 820 C C . GLY A 1 100 ? -9.693 18.085 53.800 1.00 84.75 100 GLY A C 1
ATOM 821 O O . GLY A 1 100 ? -8.610 17.655 54.186 1.00 84.75 100 GLY A O 1
ATOM 822 N N . GLY A 1 101 ? -9.814 18.773 52.656 1.00 85.62 101 GLY A N 1
ATOM 823 C CA . GLY A 1 101 ? -8.678 19.122 51.785 1.00 85.62 101 GLY A CA 1
ATOM 824 C C . GLY A 1 101 ? -8.146 17.969 50.920 1.00 85.62 101 GLY A C 1
ATOM 825 O O . GLY A 1 101 ? -7.163 18.137 50.194 1.00 85.62 101 GLY A O 1
ATOM 826 N N . ARG A 1 102 ? -8.792 16.799 50.967 1.00 88.94 102 ARG A N 1
ATOM 827 C CA . ARG A 1 102 ? -8.524 15.651 50.094 1.00 88.94 102 ARG A CA 1
ATOM 828 C C . ARG A 1 102 ? -9.646 15.479 49.087 1.00 88.94 102 ARG A C 1
ATOM 830 O O . ARG A 1 102 ? -10.791 15.816 49.376 1.00 88.94 102 ARG A O 1
ATOM 837 N N . VAL A 1 103 ? -9.316 14.903 47.938 1.00 90.69 103 VAL A N 1
ATOM 838 C CA . VAL A 1 103 ? -10.290 14.578 46.898 1.00 90.69 103 VAL A CA 1
ATOM 839 C C . VAL A 1 103 ? -10.151 13.121 46.477 1.00 90.69 103 VAL A C 1
ATOM 841 O O . VAL A 1 103 ? -9.034 12.617 46.340 1.00 90.69 103 VAL A O 1
ATOM 844 N N . SER A 1 104 ? -11.290 12.457 46.284 1.00 90.00 104 SER A N 1
ATOM 845 C CA . SER A 1 104 ? -11.415 11.192 45.556 1.00 90.00 104 SER A CA 1
ATOM 846 C C . SER A 1 104 ? -12.097 11.447 44.217 1.00 90.00 104 SER A C 1
ATOM 848 O O . SER A 1 104 ? -13.058 12.212 44.157 1.00 90.00 104 SER A O 1
ATOM 850 N N . VAL A 1 105 ? -11.623 10.806 43.156 1.00 94.12 105 VAL A N 1
ATOM 851 C CA . VAL A 1 105 ? -12.285 10.752 41.852 1.00 94.12 105 VAL A CA 1
ATOM 852 C C . VAL A 1 105 ? -12.657 9.296 41.607 1.00 94.12 105 VAL A C 1
ATOM 854 O O . VAL A 1 105 ? -11.793 8.488 41.270 1.00 94.12 105 VAL A O 1
ATOM 857 N N . ASP A 1 106 ? -13.929 8.972 41.808 1.00 90.0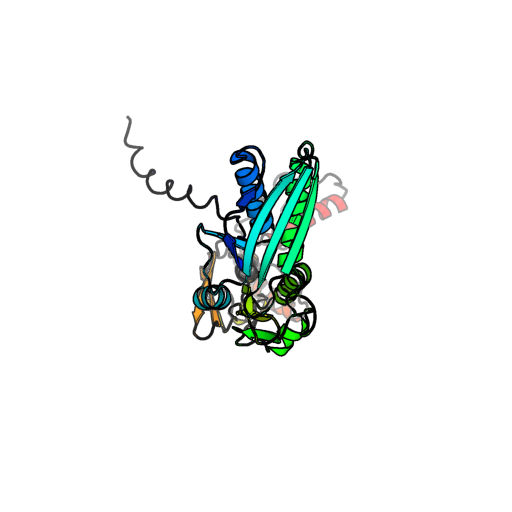6 106 ASP A N 1
ATOM 858 C CA . ASP A 1 106 ? -14.507 7.667 41.502 1.00 90.06 106 ASP A CA 1
ATOM 859 C C . ASP A 1 106 ? -14.859 7.626 40.010 1.00 90.06 106 ASP A C 1
ATOM 861 O O . ASP A 1 106 ? -15.512 8.531 39.484 1.00 90.06 106 ASP A O 1
ATOM 865 N N . LEU A 1 107 ? -14.415 6.583 39.321 1.00 94.56 107 LEU A N 1
ATOM 866 C CA . LEU A 1 107 ? -14.483 6.418 37.874 1.00 94.56 107 LEU A CA 1
ATOM 867 C C . LEU A 1 107 ? -15.229 5.130 37.558 1.00 94.56 107 LEU A C 1
ATOM 869 O O . LEU A 1 107 ? -14.930 4.084 38.131 1.00 94.56 107 LEU A O 1
ATOM 873 N N . PHE A 1 108 ? -16.167 5.196 36.620 1.00 94.38 108 PHE A N 1
ATOM 874 C CA . PHE A 1 108 ? -17.011 4.068 36.253 1.00 94.38 108 PHE A CA 1
ATOM 875 C C . PHE A 1 108 ? -17.025 3.866 34.743 1.00 94.38 108 PHE A C 1
ATOM 877 O O . PHE A 1 108 ? -17.138 4.829 33.980 1.00 94.38 108 PHE A O 1
ATOM 884 N N . VAL A 1 109 ? -16.963 2.605 34.322 1.00 93.50 109 VAL A N 1
ATOM 885 C CA . VAL A 1 109 ? -17.007 2.195 32.920 1.00 93.50 109 VAL A CA 1
ATOM 886 C C . VAL A 1 109 ? -18.014 1.063 32.756 1.00 93.50 109 VAL A C 1
ATOM 888 O O . VAL A 1 109 ? -17.918 0.021 33.401 1.00 93.50 109 VAL A O 1
ATOM 891 N N . LYS A 1 110 ? -18.986 1.259 31.866 1.00 92.44 110 LYS A N 1
AT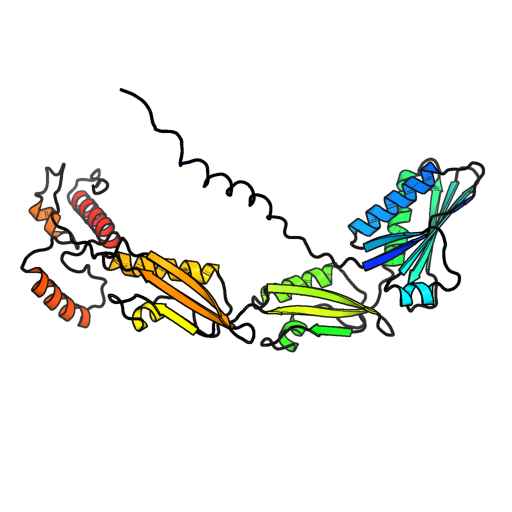OM 892 C CA . LYS A 1 110 ? -19.903 0.216 31.403 1.00 92.44 110 LYS A CA 1
ATOM 893 C C . LYS A 1 110 ? -19.552 -0.136 29.966 1.00 92.44 110 LYS A C 1
ATOM 895 O O . LYS A 1 110 ? -19.784 0.672 29.069 1.00 92.44 110 LYS A O 1
ATOM 900 N N . HIS A 1 111 ? -19.027 -1.336 29.755 1.00 87.88 111 HIS A N 1
ATOM 901 C CA . HIS A 1 111 ? -18.801 -1.888 28.420 1.00 87.88 111 HIS A CA 1
ATOM 902 C C . HIS A 1 111 ? -20.097 -2.469 27.861 1.00 87.88 111 HIS A C 1
ATOM 904 O O . HIS A 1 111 ? -20.873 -3.077 28.600 1.00 87.88 111 HIS A O 1
ATOM 910 N N . ARG A 1 112 ? -20.331 -2.296 26.558 1.00 86.31 112 ARG A N 1
ATOM 911 C CA . ARG A 1 112 ? -21.467 -2.931 25.880 1.00 86.31 112 ARG A CA 1
ATOM 912 C C . ARG A 1 112 ? -21.300 -4.450 25.894 1.00 86.31 112 ARG A C 1
ATOM 914 O O . ARG A 1 112 ? -20.225 -4.943 25.569 1.00 86.31 112 ARG A O 1
ATOM 921 N N . GLY A 1 113 ? -22.363 -5.177 26.214 1.00 77.50 113 GLY A N 1
ATOM 922 C CA . GLY A 1 113 ? -22.388 -6.639 26.250 1.00 77.50 113 GLY A CA 1
ATOM 923 C C . GLY A 1 113 ? -21.853 -7.250 27.546 1.00 77.50 113 GLY A C 1
ATOM 924 O O . GLY A 1 113 ? -21.908 -8.466 27.706 1.00 77.50 113 GLY A O 1
ATOM 925 N N . HIS A 1 114 ? -21.379 -6.439 28.495 1.00 74.00 114 HIS A N 1
ATOM 926 C CA . HIS A 1 114 ? -20.856 -6.922 29.773 1.00 74.00 114 HIS A CA 1
ATOM 927 C C . HIS A 1 114 ? -21.815 -6.559 30.903 1.00 74.00 114 HIS A C 1
ATOM 929 O O . HIS A 1 114 ? -22.173 -5.392 31.014 1.00 74.00 114 HIS A O 1
ATOM 935 N N . PRO A 1 115 ? -22.236 -7.495 31.773 1.00 73.94 115 PRO A N 1
ATOM 936 C CA . PRO A 1 115 ? -23.221 -7.206 32.818 1.00 73.94 115 PRO A CA 1
ATOM 937 C C . PRO A 1 115 ? -22.690 -6.237 33.883 1.00 73.94 115 PRO A C 1
ATOM 939 O O . PRO A 1 115 ? -23.446 -5.398 34.378 1.00 73.94 115 PRO A O 1
ATOM 942 N N . GLU A 1 116 ? -21.393 -6.287 34.174 1.00 78.88 116 GLU A N 1
ATOM 943 C CA . GLU A 1 116 ? -20.775 -5.517 35.250 1.00 78.88 116 GLU A CA 1
ATOM 944 C C . GLU A 1 116 ? -20.445 -4.072 34.848 1.00 78.88 116 GLU A C 1
ATOM 946 O O . GLU A 1 116 ? -20.248 -3.741 33.677 1.00 78.88 116 GLU A O 1
ATOM 951 N N . ILE A 1 117 ? -20.416 -3.196 35.852 1.00 86.12 117 ILE A N 1
ATOM 952 C CA . ILE A 1 117 ? -19.857 -1.850 35.744 1.00 86.12 117 ILE A CA 1
ATOM 953 C C . ILE A 1 117 ? -18.497 -1.919 36.413 1.00 86.12 117 ILE A C 1
ATOM 955 O O . ILE A 1 117 ? -18.419 -2.151 37.619 1.00 86.12 117 ILE A O 1
ATOM 959 N N . TYR A 1 118 ? -17.442 -1.690 35.643 1.00 83.06 118 TYR A N 1
ATOM 960 C CA . TYR A 1 118 ? -16.122 -1.564 36.222 1.00 83.06 118 TYR A CA 1
ATOM 961 C C . TYR A 1 118 ? -16.019 -0.234 36.967 1.00 83.06 118 TYR A C 1
ATOM 963 O O . TYR A 1 118 ? -16.444 0.805 36.454 1.00 83.06 118 TYR A O 1
ATOM 971 N N . SER A 1 119 ? -15.447 -0.256 38.167 1.00 82.50 119 SER A N 1
ATOM 972 C CA . SER A 1 119 ? -15.219 0.945 38.964 1.00 82.50 119 SER A CA 1
ATOM 973 C C . SER A 1 119 ? -13.805 0.978 39.516 1.00 82.50 119 SER A C 1
ATOM 975 O O . SER A 1 119 ? -13.325 -0.014 40.059 1.00 82.50 119 SER A O 1
ATOM 977 N N . THR A 1 120 ? -13.169 2.138 39.442 1.00 81.31 120 THR A N 1
ATOM 978 C CA . THR A 1 120 ? -11.874 2.417 40.066 1.00 81.31 120 THR A CA 1
ATOM 979 C C . THR A 1 120 ? -11.906 3.809 40.685 1.00 81.31 120 THR A C 1
ATOM 981 O O . THR A 1 120 ? -12.840 4.573 40.448 1.00 81.31 120 THR A O 1
ATOM 984 N N . TYR A 1 121 ? -10.912 4.158 41.491 1.00 84.31 121 TYR A N 1
ATOM 985 C CA . TYR A 1 121 ? -10.808 5.4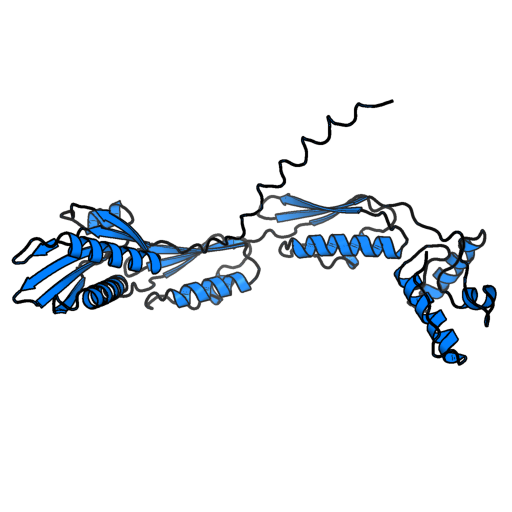99 42.045 1.00 84.31 121 TYR A CA 1
ATOM 986 C C . TYR A 1 121 ? -9.355 5.939 42.156 1.00 84.31 121 TYR A C 1
ATOM 988 O O . TYR A 1 121 ? -8.436 5.134 42.320 1.00 84.31 121 TYR A O 1
ATOM 996 N N . VAL A 1 122 ? -9.151 7.250 42.106 1.00 79.00 122 VAL A N 1
ATOM 997 C CA . VAL A 1 122 ? -7.883 7.875 42.481 1.00 79.00 122 VAL A CA 1
ATOM 998 C C . VAL A 1 122 ? -8.136 8.879 43.588 1.00 79.00 122 VAL A C 1
ATOM 1000 O O . VAL A 1 122 ? -9.161 9.550 43.607 1.00 79.00 122 VAL A O 1
ATOM 1003 N N . SER A 1 123 ? -7.202 8.997 44.528 1.00 86.25 123 SER A N 1
ATOM 1004 C CA . SER A 1 123 ? -7.292 9.999 45.590 1.00 86.25 123 SER A CA 1
ATOM 1005 C C . SER A 1 123 ? -5.985 10.763 45.772 1.00 86.25 123 SER A C 1
ATOM 1007 O O . SER A 1 123 ? -4.897 10.283 45.420 1.00 86.25 123 SER A O 1
ATOM 1009 N N . GLY A 1 124 ? -6.103 11.978 46.304 1.00 87.94 124 GLY A N 1
ATOM 1010 C CA . GLY A 1 124 ? -4.986 12.897 46.501 1.00 87.94 124 GLY A CA 1
ATOM 1011 C C . GLY A 1 124 ? -5.364 14.119 47.332 1.00 87.94 124 GLY A C 1
ATOM 1012 O O . GLY A 1 124 ? -6.509 14.275 47.759 1.00 87.94 124 GLY A O 1
ATOM 1013 N N . ALA A 1 125 ? -4.382 14.980 47.588 1.00 91.50 125 ALA A N 1
ATOM 1014 C CA . ALA A 1 125 ? -4.640 16.304 48.141 1.00 91.50 125 ALA A CA 1
ATOM 1015 C C . ALA A 1 125 ? -5.255 17.197 47.056 1.00 91.50 125 ALA A C 1
ATOM 1017 O O . ALA A 1 125 ? -4.820 17.147 45.907 1.00 91.50 125 ALA A O 1
ATOM 1018 N N . LEU A 1 126 ? -6.220 18.047 47.418 1.00 91.44 126 LEU A N 1
ATOM 1019 C CA . LEU A 1 126 ? -6.800 19.015 46.479 1.00 91.44 126 LEU A CA 1
ATOM 1020 C C . LEU A 1 126 ? -5.728 19.956 45.900 1.00 91.44 126 LEU A C 1
ATOM 1022 O O . LEU A 1 126 ? -5.807 20.360 44.746 1.00 91.44 126 LEU A O 1
ATOM 1026 N N . SER A 1 127 ? -4.703 20.276 46.692 1.00 93.81 127 SER A N 1
ATOM 1027 C CA . SER A 1 127 ? -3.571 21.103 46.267 1.00 93.81 127 SER A CA 1
ATOM 1028 C C . SER A 1 127 ? -2.734 20.477 45.143 1.00 93.81 127 SER A C 1
ATOM 1030 O O . SER A 1 127 ? -1.997 21.199 44.483 1.00 93.81 127 SER A O 1
ATOM 1032 N N . ASP A 1 128 ? -2.845 19.164 44.916 1.00 94.31 128 ASP A N 1
ATOM 1033 C CA . ASP A 1 128 ? -2.146 18.413 43.861 1.00 94.31 128 ASP A CA 1
ATOM 1034 C C . ASP A 1 128 ? -3.104 18.007 42.721 1.00 94.31 128 ASP A C 1
ATOM 1036 O O . ASP A 1 128 ? -3.007 16.933 42.123 1.00 94.31 128 ASP A O 1
ATOM 1040 N N . TRP A 1 129 ? -4.091 18.863 42.438 1.00 94.31 129 TRP A N 1
ATOM 1041 C CA . TRP A 1 129 ? -5.142 18.590 41.457 1.00 94.31 129 TRP A CA 1
ATOM 1042 C C . TRP A 1 129 ? -4.630 18.207 40.055 1.00 94.31 129 TRP A C 1
ATOM 1044 O O . TRP A 1 129 ? -5.129 17.217 39.526 1.00 94.31 129 TRP A O 1
ATOM 1054 N N . PRO A 1 130 ? -3.621 18.876 39.452 1.00 95.06 130 PRO A N 1
ATOM 1055 C CA . PRO A 1 130 ? -3.148 18.511 38.110 1.00 95.06 130 PRO A CA 1
ATOM 1056 C C . PRO A 1 130 ? -2.634 17.067 38.002 1.00 95.06 130 PRO A C 1
ATOM 1058 O O . PRO A 1 130 ? -2.871 16.384 37.010 1.00 95.06 130 PRO A O 1
ATOM 1061 N N . ASN A 1 131 ? -1.956 16.570 39.038 1.00 92.06 131 ASN A N 1
ATOM 1062 C CA . ASN A 1 131 ? -1.507 15.179 39.088 1.00 92.06 131 ASN A CA 1
ATOM 1063 C C . ASN A 1 131 ? -2.692 14.220 39.284 1.00 92.06 131 ASN A C 1
ATOM 1065 O O . ASN A 1 131 ? -2.736 13.136 38.701 1.00 92.06 131 ASN A O 1
ATOM 1069 N N . LEU A 1 132 ? -3.680 14.619 40.090 1.00 91.31 132 LEU A N 1
ATOM 1070 C CA . LEU A 1 132 ? -4.899 13.840 40.284 1.00 91.31 132 LEU A CA 1
ATOM 1071 C C . LEU A 1 132 ? -5.719 13.719 38.986 1.00 91.31 132 LEU A C 1
ATOM 1073 O O . LEU A 1 132 ? -6.206 12.626 38.707 1.00 91.31 132 LEU A O 1
ATOM 1077 N N . GLU A 1 133 ? -5.817 14.785 38.180 1.00 94.38 133 GLU A N 1
ATOM 1078 C CA . GLU A 1 133 ? -6.437 14.776 36.841 1.00 94.38 133 GLU A CA 1
ATOM 1079 C C . GLU A 1 133 ? -5.753 13.761 35.914 1.00 94.38 133 GLU A C 1
ATOM 1081 O O . GLU A 1 133 ? -6.422 12.919 35.313 1.00 94.38 133 GLU A O 1
ATOM 1086 N N . GLU A 1 134 ? -4.419 13.796 35.831 1.00 93.31 134 GLU A N 1
ATOM 1087 C CA . GLU A 1 134 ? -3.648 12.876 34.988 1.00 93.31 134 GLU A CA 1
ATOM 1088 C C . GLU A 1 134 ? -3.832 11.421 35.429 1.00 93.31 134 GLU A C 1
ATOM 1090 O O . GLU A 1 134 ? -4.134 10.549 34.611 1.00 93.31 134 GLU A O 1
ATOM 1095 N N . ARG A 1 135 ? -3.725 11.151 36.734 1.00 90.88 135 ARG A N 1
ATOM 1096 C CA . ARG A 1 135 ? -3.941 9.809 37.293 1.00 90.88 135 ARG A CA 1
ATOM 1097 C C . ARG A 1 135 ? -5.371 9.324 37.067 1.00 90.88 135 ARG A C 1
ATOM 1099 O O . ARG A 1 135 ? -5.560 8.146 36.774 1.00 90.88 135 ARG A O 1
ATOM 1106 N N . ALA A 1 136 ? -6.368 10.205 37.176 1.00 92.94 136 ALA A N 1
ATOM 1107 C CA . ALA A 1 136 ? -7.763 9.870 36.904 1.00 92.94 136 ALA A CA 1
ATOM 1108 C C . ALA A 1 136 ? -7.969 9.504 35.429 1.00 92.94 136 ALA A C 1
ATOM 1110 O O . ALA A 1 136 ? -8.577 8.478 35.132 1.00 92.94 136 ALA A O 1
ATOM 1111 N N . ALA A 1 137 ? -7.414 10.289 34.502 1.00 94.31 137 ALA A N 1
ATOM 1112 C CA . ALA A 1 137 ? -7.498 9.993 33.076 1.00 94.31 137 ALA A CA 1
ATOM 1113 C C . ALA A 1 137 ? -6.793 8.674 32.721 1.00 94.31 137 ALA A C 1
ATOM 1115 O O . ALA A 1 137 ? -7.347 7.872 31.971 1.00 94.31 137 ALA A O 1
ATOM 1116 N N . GLN A 1 138 ? -5.617 8.403 33.296 1.00 86.69 138 GLN A N 1
ATOM 1117 C CA . GLN A 1 138 ? -4.909 7.129 33.125 1.00 86.69 138 GLN A CA 1
ATOM 1118 C C . GLN A 1 138 ? -5.692 5.943 33.698 1.00 86.69 138 GLN A C 1
ATOM 1120 O O . GLN A 1 138 ? -5.792 4.909 33.042 1.00 86.69 138 GLN A O 1
ATOM 1125 N N . ALA A 1 139 ? -6.272 6.086 34.892 1.00 80.31 139 ALA A N 1
ATOM 1126 C CA . ALA A 1 139 ? -7.082 5.044 35.517 1.00 80.31 139 ALA A CA 1
ATOM 1127 C C . ALA A 1 139 ? -8.365 4.766 34.720 1.00 80.31 139 ALA A C 1
ATOM 1129 O O . ALA A 1 139 ? -8.723 3.606 34.528 1.00 80.31 139 ALA A O 1
ATOM 1130 N N . LEU A 1 140 ? -9.028 5.807 34.202 1.00 90.19 140 LEU A N 1
ATOM 1131 C CA . LEU A 1 140 ? -10.209 5.655 33.352 1.00 90.19 140 LEU A CA 1
ATOM 1132 C C . LEU A 1 140 ? -9.857 5.029 32.001 1.00 90.19 140 LEU A C 1
ATOM 1134 O O . LEU A 1 140 ? -10.592 4.179 31.510 1.00 90.19 140 LEU A O 1
ATOM 1138 N N . LEU A 1 141 ? -8.727 5.417 31.408 1.00 87.31 141 LEU A N 1
ATOM 1139 C CA . LEU A 1 141 ? -8.200 4.771 30.211 1.00 87.31 141 LEU A CA 1
ATOM 1140 C C . LEU A 1 141 ? -7.918 3.294 30.473 1.00 87.31 141 LEU A C 1
ATOM 1142 O O . LEU A 1 141 ? -8.356 2.457 29.698 1.00 87.31 141 LEU A O 1
ATOM 1146 N N . ALA A 1 142 ? -7.245 2.960 31.573 1.00 79.81 142 ALA A N 1
ATOM 1147 C CA . ALA A 1 142 ? -6.980 1.577 31.952 1.00 79.81 142 ALA A CA 1
ATOM 1148 C C . ALA A 1 142 ? -8.275 0.781 32.177 1.00 79.81 142 ALA A C 1
ATOM 1150 O O . ALA A 1 142 ? -8.348 -0.360 31.746 1.00 79.81 142 ALA A O 1
ATOM 1151 N N . ALA A 1 143 ? -9.300 1.393 32.777 1.00 83.12 143 ALA A N 1
ATOM 1152 C CA . ALA A 1 143 ? -10.637 0.825 32.961 1.00 83.12 143 ALA A CA 1
ATOM 1153 C C . ALA A 1 143 ? -11.384 0.586 31.634 1.00 83.12 143 ALA A C 1
ATOM 1155 O O . ALA A 1 143 ? -12.016 -0.449 31.422 1.00 83.12 143 ALA A O 1
ATOM 1156 N N . LEU A 1 144 ? -11.298 1.546 30.710 1.00 80.44 144 LEU A N 1
ATOM 1157 C CA . LEU A 1 144 ? -11.806 1.416 29.343 1.00 80.44 144 LEU A CA 1
ATOM 1158 C C . LEU A 1 144 ? -11.030 0.378 28.531 1.00 80.44 144 LEU A C 1
ATOM 1160 O O . LEU A 1 144 ? -11.582 -0.253 27.635 1.00 80.44 144 LEU A O 1
ATOM 1164 N N . PHE A 1 145 ? -9.753 0.209 28.845 1.00 69.69 145 PHE A N 1
ATOM 1165 C CA . PHE A 1 145 ? -8.876 -0.794 28.272 1.00 69.69 145 PHE A CA 1
ATOM 1166 C C . PHE A 1 145 ? -8.769 -2.046 29.136 1.00 69.69 145 PHE A C 1
ATOM 1168 O O . PHE A 1 145 ? -7.863 -2.835 28.885 1.00 69.69 145 PHE A O 1
ATOM 1175 N N . GLU A 1 146 ? -9.653 -2.287 30.110 1.00 63.72 146 GLU A N 1
ATOM 1176 C CA . GLU A 1 146 ? -9.766 -3.628 30.678 1.00 63.72 146 GLU A CA 1
ATOM 1177 C C . GLU A 1 146 ? -10.185 -4.554 29.545 1.00 63.72 146 GLU A C 1
ATOM 1179 O O . GLU A 1 146 ? -11.261 -4.444 28.960 1.00 63.72 146 GLU A O 1
ATOM 1184 N N . ARG A 1 147 ? -9.195 -5.314 29.090 1.00 62.56 147 ARG A N 1
ATOM 1185 C CA . ARG A 1 147 ? -8.947 -5.440 27.660 1.00 62.56 147 ARG A CA 1
ATOM 1186 C C . ARG A 1 147 ? -10.031 -6.307 27.026 1.00 62.56 147 ARG A C 1
ATOM 1188 O O . ARG A 1 147 ? -10.148 -7.472 27.411 1.00 62.56 147 ARG A O 1
ATOM 1195 N N . PRO A 1 148 ? -10.783 -5.814 26.029 1.00 67.25 148 PRO A N 1
ATOM 1196 C CA . PRO A 1 148 ? -11.667 -6.696 25.292 1.00 67.25 148 PRO A CA 1
ATOM 1197 C C . PRO A 1 148 ? -10.818 -7.803 24.662 1.00 67.25 148 PRO A C 1
ATOM 1199 O O . PRO A 1 148 ? -9.794 -7.536 24.023 1.00 67.25 148 PRO A O 1
ATOM 1202 N N . LYS A 1 149 ? -11.208 -9.057 24.893 1.00 78.94 149 LYS A N 1
ATOM 1203 C CA . LYS A 1 149 ? -10.570 -10.193 24.232 1.00 78.94 149 LYS A CA 1
ATOM 1204 C C . LYS A 1 149 ? -10.921 -10.164 22.752 1.00 78.94 149 LYS A C 1
ATOM 1206 O O . LYS A 1 149 ? -12.026 -9.778 22.380 1.00 78.94 149 LYS A O 1
ATOM 1211 N N . VAL A 1 150 ? -9.992 -10.575 21.906 1.00 83.38 150 VAL A N 1
ATOM 1212 C CA . VAL A 1 150 ? -10.275 -10.845 20.499 1.00 83.38 150 VAL A CA 1
ATOM 1213 C C . VAL A 1 150 ? -11.059 -12.152 20.450 1.00 83.38 150 VAL A C 1
ATOM 1215 O O . VAL A 1 150 ? -10.549 -13.190 20.842 1.00 83.38 150 VAL A O 1
ATOM 1218 N N . GLU A 1 151 ? -12.308 -12.115 20.013 1.00 84.62 151 GLU A N 1
ATOM 1219 C CA . GLU A 1 151 ? -13.155 -13.303 19.873 1.00 84.62 151 GLU A CA 1
ATOM 1220 C C . GLU A 1 151 ? -12.858 -14.040 18.569 1.00 84.62 151 GLU A C 1
ATOM 1222 O O . GLU A 1 151 ? -12.703 -15.257 18.559 1.00 84.62 151 GLU A O 1
ATOM 1227 N N . ALA A 1 152 ? -12.754 -13.300 17.466 1.00 91.88 152 ALA A N 1
ATOM 1228 C CA . ALA A 1 152 ? -12.468 -13.858 16.154 1.00 91.88 152 ALA A CA 1
ATOM 1229 C C . ALA A 1 152 ? -11.763 -12.837 15.260 1.00 91.88 152 ALA A C 1
ATOM 1231 O O . ALA A 1 152 ? -11.814 -11.628 15.497 1.00 91.88 152 ALA A O 1
ATOM 1232 N N . ILE A 1 153 ? -11.118 -13.347 14.213 1.00 94.81 153 ILE A N 1
ATOM 1233 C CA . ILE A 1 153 ? -10.470 -12.545 13.180 1.00 94.81 153 ILE A CA 1
ATOM 1234 C C . ILE A 1 153 ? -11.047 -12.959 11.835 1.00 94.81 153 ILE A C 1
ATOM 1236 O O . ILE A 1 153 ? -11.054 -14.136 11.480 1.00 94.81 153 ILE A O 1
ATOM 1240 N N . GLU A 1 154 ? -11.516 -11.973 11.090 1.00 94.75 154 GLU A N 1
ATOM 1241 C CA . GLU A 1 154 ? -12.110 -12.120 9.772 1.00 94.75 154 GLU A CA 1
ATOM 1242 C C . GLU A 1 154 ? -11.324 -11.275 8.768 1.00 94.75 154 GLU A C 1
ATOM 1244 O O . GLU A 1 154 ? -10.714 -10.262 9.115 1.00 94.75 154 GLU A O 1
ATOM 1249 N N . VAL A 1 155 ? -11.358 -11.674 7.501 1.00 96.31 155 VAL A N 1
ATOM 1250 C CA . VAL A 1 155 ? -10.805 -10.895 6.391 1.00 96.31 155 VAL A CA 1
ATOM 1251 C C . VAL A 1 155 ? -11.917 -10.678 5.380 1.00 96.31 155 VAL A C 1
ATOM 1253 O O . VAL A 1 155 ? -12.711 -11.582 5.126 1.00 96.31 155 VAL A O 1
ATOM 1256 N N . ALA A 1 156 ? -11.993 -9.476 4.820 1.00 93.50 156 ALA A N 1
ATOM 1257 C CA . ALA A 1 156 ? -12.990 -9.131 3.818 1.00 93.50 156 ALA A CA 1
ATOM 1258 C C . ALA A 1 156 ? -12.398 -8.236 2.725 1.00 93.50 156 ALA A C 1
ATOM 1260 O O . ALA A 1 156 ? -11.440 -7.502 2.951 1.00 93.50 156 ALA A O 1
ATOM 1261 N N . GLY A 1 157 ? -13.007 -8.255 1.539 1.00 91.00 157 GLY A N 1
ATOM 1262 C CA . GLY A 1 157 ? -12.617 -7.398 0.411 1.00 91.00 157 GLY A CA 1
ATOM 1263 C C . GLY A 1 157 ? -11.498 -7.957 -0.474 1.00 91.00 157 GLY A C 1
ATOM 1264 O O . GLY A 1 157 ? -11.251 -7.409 -1.549 1.00 91.00 157 GLY A O 1
ATOM 1265 N N . ASN A 1 158 ? -10.875 -9.074 -0.085 1.00 93.56 158 ASN A N 1
ATOM 1266 C CA . ASN A 1 158 ? -9.991 -9.830 -0.965 1.00 93.56 158 ASN A CA 1
ATOM 1267 C C . ASN A 1 158 ? -10.800 -10.512 -2.083 1.00 93.56 158 ASN A C 1
ATOM 1269 O O . ASN A 1 158 ? -11.911 -10.996 -1.869 1.00 93.56 158 ASN A O 1
ATOM 1273 N N . LEU A 1 159 ? -10.244 -10.512 -3.291 1.00 89.50 159 LEU A N 1
ATOM 1274 C CA . LEU A 1 159 ? -10.855 -11.051 -4.506 1.00 89.50 159 LEU A CA 1
ATOM 1275 C C . LEU A 1 159 ? -9.940 -12.083 -5.164 1.00 89.50 159 LEU A C 1
ATOM 1277 O O . LEU A 1 159 ? -10.405 -13.149 -5.557 1.00 89.50 159 LEU A O 1
ATOM 1281 N N . LEU A 1 160 ? -8.655 -11.753 -5.320 1.00 88.06 160 LEU A N 1
ATOM 1282 C CA . LEU A 1 160 ? -7.656 -12.611 -5.958 1.00 88.06 160 LEU A CA 1
ATOM 1283 C C . LEU A 1 160 ? -6.659 -13.177 -4.951 1.00 88.06 160 LEU A C 1
ATOM 1285 O O . LEU A 1 160 ? -6.135 -14.269 -5.163 1.00 88.06 160 LEU A O 1
ATOM 1289 N N . VAL A 1 161 ? -6.364 -12.435 -3.882 1.00 91.38 161 VAL A N 1
ATOM 1290 C CA . VAL A 1 161 ? -5.468 -12.901 -2.827 1.00 91.38 161 VAL A CA 1
ATOM 1291 C C . VAL A 1 161 ? -6.239 -13.838 -1.906 1.00 91.38 161 VAL A C 1
ATOM 1293 O O . VAL A 1 161 ? -7.303 -13.493 -1.390 1.00 91.38 161 VAL A O 1
ATOM 1296 N N . ASP A 1 162 ? -5.683 -15.026 -1.687 1.00 94.75 162 ASP A N 1
ATOM 1297 C CA . ASP A 1 162 ? -6.254 -16.001 -0.765 1.00 94.75 162 ASP A CA 1
ATOM 1298 C C . ASP A 1 162 ? -6.303 -15.430 0.664 1.00 94.75 162 ASP A C 1
ATOM 1300 O O . ASP A 1 162 ? -5.330 -14.845 1.157 1.00 94.75 162 ASP A O 1
ATOM 1304 N N . GLN A 1 163 ? -7.442 -15.608 1.331 1.00 95.75 163 GLN A N 1
ATOM 1305 C CA . GLN A 1 163 ? -7.658 -15.158 2.701 1.00 95.75 163 GLN A CA 1
ATOM 1306 C C . GLN A 1 163 ? -6.609 -15.734 3.665 1.00 95.75 163 GLN A C 1
ATOM 1308 O O . GLN A 1 163 ? -6.143 -15.020 4.555 1.00 95.75 163 GLN A O 1
ATOM 1313 N N . GLU A 1 164 ? -6.171 -16.980 3.475 1.00 96.12 164 GLU A N 1
ATOM 1314 C CA . GLU A 1 164 ? -5.156 -17.605 4.327 1.00 96.12 164 GLU A CA 1
ATOM 1315 C C . GLU A 1 164 ? -3.806 -16.888 4.264 1.00 96.12 164 GLU A C 1
ATOM 1317 O O . GLU A 1 164 ? -3.074 -16.836 5.254 1.00 96.12 164 GLU A O 1
ATOM 1322 N N . VAL A 1 165 ? -3.453 -16.319 3.108 1.00 96.31 165 VAL A N 1
ATOM 1323 C CA . VAL A 1 165 ? -2.202 -15.563 2.943 1.00 96.31 165 VAL A CA 1
ATOM 1324 C C . VAL A 1 165 ? -2.227 -14.298 3.798 1.00 96.31 165 VAL A C 1
ATOM 1326 O O . VAL A 1 165 ? -1.204 -13.937 4.382 1.00 96.31 165 VAL A O 1
ATOM 1329 N N . ILE A 1 166 ? -3.391 -13.652 3.896 1.00 96.56 166 ILE A N 1
ATOM 1330 C CA . ILE A 1 166 ? -3.604 -12.458 4.720 1.00 96.56 166 ILE A CA 1
ATOM 1331 C C . ILE A 1 166 ? -3.588 -12.848 6.200 1.00 96.56 166 ILE A C 1
ATOM 1333 O O . ILE A 1 166 ? -2.833 -12.259 6.971 1.00 96.56 166 ILE A O 1
ATOM 1337 N N . LEU A 1 167 ? -4.334 -13.893 6.580 1.00 96.25 167 LEU A N 1
ATOM 1338 C CA . LEU A 1 167 ? -4.378 -14.402 7.956 1.00 96.25 167 LEU A CA 1
ATOM 1339 C C . LEU A 1 167 ? -2.983 -14.780 8.481 1.00 96.25 167 LEU A C 1
ATOM 1341 O O . LEU A 1 167 ? -2.646 -14.438 9.606 1.00 96.25 167 LEU A O 1
ATOM 1345 N N . LYS A 1 168 ? -2.116 -15.384 7.654 1.00 96.88 168 LYS A N 1
ATOM 1346 C CA . LYS A 1 168 ? -0.720 -15.712 8.022 1.00 96.88 168 LYS A CA 1
ATOM 1347 C C . LYS A 1 168 ? 0.159 -14.494 8.334 1.00 96.88 168 LYS A C 1
ATOM 1349 O O . LYS A 1 168 ? 1.259 -14.665 8.859 1.00 96.88 168 LYS A O 1
ATOM 1354 N N . LYS A 1 169 ? -0.257 -13.279 7.959 1.00 97.06 169 LYS A N 1
ATOM 1355 C CA . LYS A 1 169 ? 0.441 -12.027 8.302 1.00 97.06 169 LYS A CA 1
ATOM 1356 C C . LYS A 1 169 ? -0.095 -11.358 9.558 1.00 97.06 169 LYS A C 1
ATOM 1358 O O . LYS A 1 169 ? 0.564 -10.454 10.065 1.00 97.06 169 LYS A O 1
ATOM 1363 N N . ILE A 1 170 ? -1.242 -11.804 10.054 1.00 95.88 170 ILE A N 1
ATOM 1364 C CA . ILE A 1 170 ? -1.856 -11.291 11.268 1.00 95.88 170 ILE A CA 1
ATOM 1365 C C . ILE A 1 170 ? -1.226 -12.027 12.446 1.00 95.88 170 ILE A C 1
ATOM 1367 O O . ILE A 1 170 ? -1.309 -13.246 12.564 1.00 95.88 170 ILE A O 1
ATOM 1371 N N . SER A 1 171 ? -0.539 -11.275 13.297 1.00 94.56 171 SER A N 1
ATOM 1372 C CA . SER A 1 171 ? 0.028 -11.788 14.535 1.00 94.56 171 SER A CA 1
ATOM 1373 C C . SER A 1 171 ? -0.986 -11.775 15.671 1.00 94.56 171 SER A C 1
ATOM 1375 O O . SER A 1 171 ? -0.759 -12.462 16.668 1.00 94.56 171 SER A O 1
ATOM 1377 N N . THR A 1 172 ? -2.068 -10.994 15.579 1.00 88.06 172 THR A N 1
ATOM 1378 C CA . THR A 1 172 ? -3.170 -11.034 16.543 1.00 88.06 172 THR A CA 1
ATOM 1379 C C . THR A 1 172 ? -3.896 -12.383 16.505 1.00 88.06 172 THR A C 1
ATOM 1381 O O . THR A 1 172 ? -4.070 -12.961 15.438 1.00 88.06 172 THR A O 1
ATOM 1384 N N . HIS A 1 173 ? -4.291 -12.910 17.667 1.00 91.81 173 HIS A N 1
ATOM 1385 C CA . HIS A 1 173 ? -4.957 -14.215 17.786 1.00 91.81 173 HIS A CA 1
ATOM 1386 C C . HIS A 1 173 ? -6.257 -14.121 18.596 1.00 91.81 173 HIS A C 1
ATOM 1388 O O . HIS A 1 173 ? -6.312 -13.375 19.574 1.00 91.81 173 HIS A O 1
ATOM 1394 N N . PRO A 1 174 ? -7.286 -14.918 18.261 1.00 89.94 174 PRO A N 1
ATOM 1395 C CA . PRO A 1 174 ? -8.434 -15.118 19.138 1.00 89.94 174 PRO A CA 1
ATOM 1396 C C . PRO A 1 174 ? -8.033 -15.575 20.552 1.00 89.94 174 PRO A C 1
ATOM 1398 O O . PRO A 1 174 ? -7.087 -16.340 20.728 1.00 89.94 174 PRO A O 1
ATOM 1401 N N . GLY A 1 175 ? -8.769 -15.115 21.560 1.00 81.44 175 GLY A N 1
ATOM 1402 C CA . GLY A 1 175 ? -8.570 -15.387 22.984 1.00 81.44 175 GLY A CA 1
ATOM 1403 C C . GLY A 1 175 ? -7.619 -14.421 23.695 1.00 81.44 175 GLY A C 1
ATOM 1404 O O . GLY A 1 175 ? -7.684 -14.302 24.921 1.00 81.44 175 GLY A O 1
ATOM 1405 N N . GLU A 1 176 ? -6.766 -13.706 22.959 1.00 81.44 176 GLU A N 1
ATOM 1406 C CA . GLU A 1 176 ? -5.855 -12.730 23.550 1.00 81.44 176 GLU A CA 1
ATOM 1407 C C . GLU A 1 176 ? -6.531 -11.377 23.768 1.00 81.44 176 GLU A C 1
ATOM 1409 O O . GLU A 1 176 ? -7.546 -11.039 23.163 1.00 81.44 176 GLU A O 1
ATOM 1414 N N . PHE A 1 177 ? -5.942 -10.574 24.637 1.00 76.06 177 PHE A N 1
ATOM 1415 C CA . PHE A 1 177 ? -6.399 -9.219 24.866 1.00 76.06 177 PHE A CA 1
ATOM 1416 C C . PHE A 1 177 ? -6.016 -8.283 23.717 1.00 76.06 177 PHE A C 1
ATOM 1418 O O . PHE A 1 177 ? -4.875 -8.314 23.256 1.00 76.06 177 PHE A O 1
ATOM 1425 N N . LEU A 1 178 ? -6.939 -7.410 23.301 1.00 71.62 178 LEU A N 1
ATOM 1426 C CA . LEU A 1 178 ? -6.688 -6.446 22.232 1.00 71.62 178 LEU A CA 1
ATOM 1427 C C . LEU A 1 178 ? -5.461 -5.567 22.547 1.00 71.62 178 LEU A C 1
ATOM 1429 O O . LEU A 1 178 ? -5.420 -4.877 23.565 1.00 71.62 178 LEU A O 1
ATOM 1433 N N . ASP A 1 179 ? -4.486 -5.571 21.636 1.00 71.88 179 ASP A N 1
ATOM 1434 C CA . ASP A 1 179 ? -3.277 -4.743 21.683 1.00 71.88 179 ASP A CA 1
ATOM 1435 C C . ASP A 1 179 ? -3.212 -3.853 20.424 1.00 71.88 179 ASP A C 1
ATOM 1437 O O . ASP A 1 179 ? -2.914 -4.353 19.333 1.00 71.88 179 ASP A O 1
ATOM 1441 N N . PRO A 1 180 ? -3.451 -2.532 20.540 1.00 68.44 180 PRO A N 1
ATOM 1442 C CA . PRO A 1 180 ? -3.403 -1.607 19.408 1.00 68.44 180 PRO A CA 1
ATOM 1443 C C . PRO A 1 180 ? -2.060 -1.577 18.665 1.00 68.44 180 PRO A C 1
ATOM 1445 O O . PRO A 1 180 ? -2.037 -1.354 17.452 1.00 68.44 180 PRO A O 1
ATOM 1448 N N . GLU A 1 181 ? -0.938 -1.814 19.350 1.00 71.94 181 GLU A N 1
ATOM 1449 C CA . GLU A 1 181 ? 0.376 -1.875 18.704 1.00 71.94 181 GLU A CA 1
ATOM 1450 C C . GLU A 1 181 ? 0.516 -3.132 17.848 1.00 71.94 181 GLU A C 1
ATOM 1452 O O . GLU A 1 181 ? 1.134 -3.100 16.781 1.00 71.94 181 GLU A O 1
ATOM 1457 N N . LYS A 1 182 ? -0.096 -4.238 18.276 1.00 80.25 182 LYS A N 1
ATOM 1458 C CA . LYS A 1 182 ? -0.152 -5.478 17.501 1.00 80.25 182 LYS A CA 1
ATOM 1459 C C . LYS A 1 182 ? -1.010 -5.324 16.249 1.00 80.25 182 LYS A C 1
ATOM 1461 O O . LYS A 1 182 ? -0.534 -5.644 15.165 1.00 80.25 182 LYS A O 1
ATOM 1466 N N . ILE A 1 183 ? -2.172 -4.680 16.363 1.00 79.00 183 ILE A N 1
ATOM 1467 C CA . ILE A 1 183 ? -3.018 -4.347 15.205 1.00 79.00 183 ILE A CA 1
ATOM 1468 C C . ILE A 1 183 ? -2.269 -3.462 14.201 1.00 79.00 183 ILE A C 1
ATOM 1470 O O . ILE A 1 183 ? -2.276 -3.733 12.999 1.00 79.00 183 ILE A O 1
ATOM 1474 N N . ARG A 1 184 ? -1.559 -2.428 14.679 1.00 74.31 184 ARG A N 1
ATOM 1475 C CA . ARG A 1 184 ? -0.716 -1.579 13.818 1.00 74.31 184 ARG A CA 1
ATOM 1476 C C . ARG A 1 184 ? 0.364 -2.384 13.090 1.00 74.31 184 ARG A C 1
ATOM 1478 O O . ARG A 1 184 ? 0.621 -2.125 11.911 1.00 74.31 184 ARG A O 1
ATOM 1485 N N . ARG A 1 185 ? 1.002 -3.346 13.769 1.00 81.62 185 ARG A N 1
ATOM 1486 C CA . ARG A 1 185 ? 1.979 -4.255 13.146 1.00 81.62 185 ARG A CA 1
ATOM 1487 C C . ARG A 1 185 ? 1.324 -5.130 12.082 1.00 81.62 185 ARG A C 1
ATOM 1489 O O . ARG A 1 185 ? 1.850 -5.184 10.977 1.00 81.62 185 ARG A O 1
ATOM 1496 N N . ASP A 1 186 ? 0.173 -5.722 12.366 1.00 87.81 186 ASP A N 1
ATOM 1497 C CA . ASP A 1 186 ? -0.536 -6.599 11.430 1.00 87.81 186 ASP A CA 1
ATOM 1498 C C . ASP A 1 186 ? -0.936 -5.863 10.149 1.00 87.81 186 ASP A C 1
ATOM 1500 O O . ASP A 1 186 ? -0.623 -6.320 9.052 1.00 87.81 186 ASP A O 1
ATOM 1504 N N . ILE A 1 187 ? -1.522 -4.666 10.273 1.00 84.75 187 ILE A N 1
ATOM 1505 C CA . ILE A 1 187 ? -1.838 -3.800 9.125 1.00 84.75 187 ILE A CA 1
ATOM 1506 C C . ILE A 1 187 ? -0.576 -3.554 8.284 1.00 84.75 187 ILE A C 1
ATOM 1508 O O . ILE A 1 187 ? -0.590 -3.698 7.059 1.00 84.75 187 ILE A O 1
ATOM 1512 N N . LYS A 1 188 ? 0.550 -3.230 8.932 1.00 85.00 188 LYS A N 1
ATOM 1513 C CA . LYS A 1 188 ? 1.831 -3.001 8.251 1.00 85.00 188 LYS A CA 1
ATOM 1514 C C . LYS A 1 188 ? 2.343 -4.256 7.536 1.00 85.00 188 LYS A C 1
ATOM 1516 O O . LYS A 1 188 ? 2.834 -4.136 6.414 1.00 85.00 188 LYS A O 1
ATOM 1521 N N . GLU A 1 189 ? 2.251 -5.433 8.149 1.00 93.56 189 GLU A N 1
ATOM 1522 C CA . GLU A 1 189 ? 2.667 -6.697 7.530 1.00 93.56 189 GLU A CA 1
ATOM 1523 C C . GLU A 1 189 ? 1.775 -7.079 6.341 1.00 93.56 189 GLU A C 1
ATOM 1525 O O . GLU A 1 189 ? 2.291 -7.542 5.320 1.00 93.56 189 GLU A O 1
ATOM 1530 N N . ILE A 1 190 ? 0.470 -6.798 6.406 1.00 92.44 190 ILE A N 1
ATOM 1531 C CA . ILE A 1 190 ? -0.444 -6.973 5.270 1.00 92.44 190 ILE A CA 1
ATOM 1532 C C . ILE A 1 190 ? -0.069 -6.012 4.130 1.00 92.44 190 ILE A C 1
ATOM 1534 O O . ILE A 1 190 ? 0.074 -6.450 2.990 1.00 92.44 190 ILE A O 1
ATOM 1538 N N . TYR A 1 191 ? 0.192 -4.727 4.403 1.00 87.88 191 TYR A N 1
ATOM 1539 C CA . TYR A 1 191 ? 0.651 -3.782 3.369 1.00 87.88 191 TYR A CA 1
ATOM 1540 C C . TYR A 1 191 ? 1.976 -4.201 2.717 1.00 87.88 191 TYR A C 1
ATOM 1542 O O . TYR A 1 191 ? 2.161 -4.004 1.513 1.00 87.88 191 TYR A O 1
ATOM 1550 N N . LYS A 1 192 ? 2.903 -4.789 3.486 1.00 93.38 192 LYS A N 1
ATOM 1551 C CA . LYS A 1 192 ? 4.189 -5.286 2.967 1.00 93.38 192 LYS A CA 1
ATOM 1552 C C . LYS A 1 192 ? 4.036 -6.414 1.950 1.00 93.38 192 LYS A C 1
ATOM 1554 O O . LYS A 1 192 ? 4.952 -6.605 1.156 1.00 93.38 192 LYS A O 1
ATOM 1559 N N . LEU A 1 193 ? 2.900 -7.118 1.925 1.00 91.94 193 LEU A N 1
ATOM 1560 C CA . LEU A 1 193 ? 2.599 -8.074 0.854 1.00 91.94 193 LEU A CA 1
ATOM 1561 C C . LEU A 1 193 ? 2.564 -7.397 -0.526 1.00 91.94 193 LEU A C 1
ATOM 1563 O O . LEU A 1 193 ? 2.779 -8.052 -1.539 1.00 91.94 193 LEU A O 1
ATOM 1567 N N . GLY A 1 194 ? 2.308 -6.086 -0.581 1.00 90.31 194 GLY A N 1
ATOM 1568 C CA . GLY A 1 194 ? 2.377 -5.289 -1.803 1.00 90.31 194 GLY A CA 1
ATOM 1569 C C . GLY A 1 194 ? 1.133 -5.363 -2.691 1.00 90.31 194 GLY A C 1
ATOM 1570 O O . GLY A 1 194 ? 1.030 -4.552 -3.614 1.00 90.31 194 GLY A O 1
ATOM 1571 N N . TYR A 1 195 ? 0.182 -6.250 -2.386 1.00 91.19 195 TYR A N 1
ATOM 1572 C CA . TYR A 1 195 ? -1.034 -6.493 -3.171 1.00 91.19 195 TYR A CA 1
ATOM 1573 C C . TYR A 1 195 ? -2.178 -5.507 -2.913 1.00 91.19 195 TYR A C 1
ATOM 1575 O O . TYR A 1 195 ? -3.096 -5.443 -3.722 1.00 91.19 195 TYR A O 1
ATOM 1583 N N . PHE A 1 196 ? -2.137 -4.732 -1.827 1.00 90.88 196 PHE A N 1
ATOM 1584 C CA . PHE A 1 196 ? -3.275 -3.920 -1.381 1.00 90.88 196 PHE A CA 1
ATOM 1585 C C . PHE A 1 196 ? -3.006 -2.415 -1.513 1.00 90.88 196 PHE A C 1
ATOM 1587 O O . PHE A 1 196 ? -1.894 -1.946 -1.254 1.00 90.88 196 PHE A O 1
ATOM 1594 N N . GLU A 1 197 ? -4.013 -1.673 -1.976 1.00 86.81 197 GLU A N 1
ATOM 1595 C CA . GLU A 1 197 ? -4.081 -0.204 -1.966 1.00 86.81 197 GLU A CA 1
ATOM 1596 C C . GLU A 1 197 ? -4.388 0.293 -0.566 1.00 86.81 197 GLU A C 1
ATOM 1598 O O . GLU A 1 197 ? -3.794 1.276 -0.125 1.00 86.81 197 GLU A O 1
ATOM 1603 N N . ASP A 1 198 ? -5.282 -0.421 0.117 1.00 85.38 198 ASP A N 1
ATOM 1604 C CA . ASP A 1 198 ? -5.772 -0.051 1.428 1.00 85.38 198 ASP A CA 1
ATOM 1605 C C . ASP A 1 198 ? -6.011 -1.270 2.319 1.00 85.38 198 ASP A C 1
ATOM 1607 O O . ASP A 1 198 ? -6.343 -2.354 1.828 1.00 85.38 198 ASP A O 1
ATOM 1611 N N . VAL A 1 199 ? -5.792 -1.090 3.618 1.00 85.50 199 VAL A N 1
ATOM 1612 C CA . VAL A 1 199 ? -5.979 -2.109 4.652 1.00 85.50 199 VAL A CA 1
ATOM 1613 C C . VAL A 1 199 ? -6.521 -1.408 5.889 1.00 85.50 199 VAL A C 1
ATOM 1615 O O . VAL A 1 199 ? -5.815 -0.636 6.538 1.00 85.50 199 VAL A O 1
ATOM 1618 N N . GLU A 1 200 ? -7.758 -1.723 6.236 1.00 79.12 200 GLU A N 1
ATOM 1619 C CA . GLU A 1 200 ? -8.451 -1.188 7.400 1.00 79.12 200 GLU A CA 1
ATOM 1620 C C . GLU A 1 200 ? -8.826 -2.320 8.355 1.00 79.12 200 GLU A C 1
ATOM 1622 O O . GLU A 1 200 ? -8.987 -3.474 7.955 1.00 79.12 200 GLU A O 1
ATOM 1627 N N . VAL A 1 201 ? -8.974 -1.988 9.635 1.00 79.31 201 VAL A N 1
ATOM 1628 C CA . VAL A 1 201 ? -9.482 -2.916 10.648 1.00 79.31 201 VAL A CA 1
ATOM 1629 C C . VAL A 1 201 ? -10.726 -2.318 11.269 1.00 79.31 201 VAL A C 1
ATOM 1631 O O . VAL A 1 201 ? -10.685 -1.237 11.858 1.00 79.31 201 VAL A O 1
ATOM 1634 N N . GLU A 1 202 ? -11.820 -3.059 11.165 1.00 75.81 202 GLU A N 1
ATOM 1635 C CA . GLU A 1 202 ? -13.061 -2.783 11.870 1.00 75.81 202 GLU A CA 1
ATOM 1636 C C . GLU A 1 202 ? -13.184 -3.726 13.064 1.00 75.81 202 GLU A C 1
ATOM 1638 O O . GLU A 1 202 ? -12.844 -4.905 12.980 1.00 75.81 202 GLU A O 1
ATOM 1643 N N . ALA A 1 203 ? -13.697 -3.211 14.178 1.00 74.38 203 ALA A N 1
ATOM 1644 C CA . ALA A 1 203 ? -14.020 -4.012 15.347 1.00 74.38 203 ALA A CA 1
ATOM 1645 C C . ALA A 1 203 ? -15.531 -3.983 15.567 1.00 74.38 203 ALA A C 1
ATOM 1647 O O . ALA A 1 203 ? -16.132 -2.908 15.649 1.00 74.38 203 ALA A O 1
ATOM 1648 N N . ARG A 1 204 ? -16.138 -5.162 15.694 1.00 77.50 204 ARG A N 1
ATOM 1649 C CA . ARG A 1 204 ? -17.547 -5.319 16.073 1.00 77.50 204 ARG A CA 1
ATOM 1650 C C . ARG A 1 204 ? -17.661 -6.178 17.336 1.00 77.50 204 ARG A C 1
ATOM 1652 O O . ARG A 1 204 ? -16.847 -7.083 17.508 1.00 77.50 204 ARG A O 1
ATOM 1659 N N . PRO A 1 205 ? -18.645 -5.934 18.217 1.00 63.53 205 PRO A N 1
ATOM 1660 C CA . PRO A 1 205 ? -18.897 -6.826 19.346 1.00 63.53 205 PRO A CA 1
ATOM 1661 C C . PRO A 1 205 ? -19.299 -8.220 18.865 1.00 63.53 205 PRO A C 1
ATOM 1663 O O . PRO A 1 205 ? -20.106 -8.350 17.939 1.00 63.53 205 PRO A O 1
ATOM 1666 N N . GLY A 1 206 ? -18.738 -9.238 19.504 1.00 66.88 206 GLY A N 1
ATOM 1667 C CA . GLY A 1 206 ? -19.204 -10.617 19.462 1.00 66.88 206 GLY A CA 1
ATOM 1668 C C . GLY A 1 206 ? -19.881 -11.008 20.781 1.00 66.88 206 GLY A C 1
ATOM 1669 O O . GLY A 1 206 ? -20.354 -10.147 21.523 1.00 66.88 206 GLY A O 1
ATOM 1670 N N . LYS A 1 207 ? -19.979 -12.311 21.051 1.00 71.62 207 LYS A N 1
ATOM 1671 C CA . LYS A 1 207 ? -20.612 -12.848 22.267 1.00 71.62 207 LYS A CA 1
ATOM 1672 C C . LYS A 1 207 ? -19.732 -12.730 23.514 1.00 71.62 207 LYS A C 1
ATOM 1674 O O . LYS A 1 207 ? -20.260 -12.562 24.606 1.00 71.62 207 L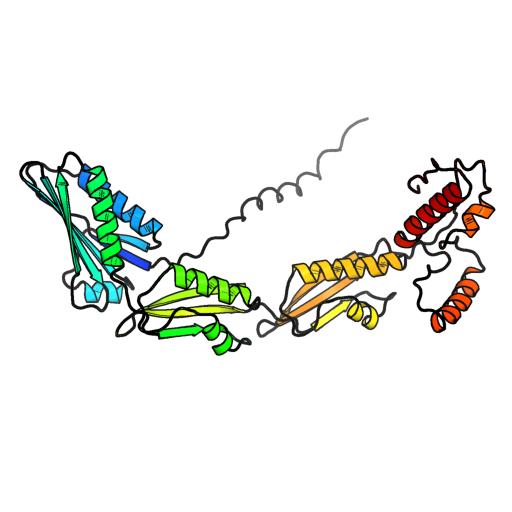YS A O 1
ATOM 1679 N N . GLU A 1 208 ? -18.419 -12.858 23.353 1.00 68.88 208 GLU A N 1
ATOM 1680 C CA . GLU A 1 208 ? -17.439 -12.969 24.445 1.00 68.88 208 GLU A CA 1
ATOM 1681 C C . GLU A 1 208 ? -16.242 -12.015 24.269 1.00 68.88 208 GLU A C 1
ATOM 1683 O O . GLU A 1 208 ? -15.355 -11.953 25.123 1.00 68.88 208 GLU A O 1
ATOM 1688 N N . GLY A 1 209 ? -16.207 -11.253 23.173 1.00 70.38 209 GLY A N 1
ATOM 1689 C CA . GLY A 1 209 ? -15.158 -10.280 22.897 1.00 70.38 209 GLY A CA 1
ATOM 1690 C C . GLY A 1 209 ? -15.411 -9.450 21.639 1.00 70.38 209 GLY A C 1
ATOM 1691 O O . GLY A 1 209 ? -16.547 -9.191 21.248 1.00 70.38 209 GLY A O 1
ATOM 1692 N N . LEU A 1 210 ? -14.333 -8.995 21.003 1.00 74.44 210 LEU A N 1
ATOM 1693 C CA . LEU A 1 210 ? -14.367 -8.254 19.744 1.00 74.44 210 LEU A CA 1
ATOM 1694 C C . LEU A 1 210 ? -14.025 -9.160 18.569 1.00 74.44 210 LEU A C 1
ATOM 1696 O O . LEU A 1 210 ? -13.016 -9.862 18.584 1.00 74.44 210 LEU A O 1
ATOM 1700 N N . ILE A 1 211 ? -14.820 -9.073 17.512 1.00 82.75 211 ILE A N 1
ATOM 1701 C CA . ILE A 1 211 ? -14.495 -9.661 16.218 1.00 82.75 211 ILE A CA 1
ATOM 1702 C C . ILE A 1 211 ? -13.804 -8.584 15.386 1.00 82.75 211 ILE A C 1
ATOM 1704 O O . ILE A 1 211 ? -14.364 -7.506 15.165 1.00 82.75 211 ILE A O 1
ATOM 1708 N N . LEU A 1 212 ? -12.574 -8.868 14.963 1.00 84.38 212 LEU A N 1
ATOM 1709 C CA . LEU A 1 212 ? -11.757 -7.966 14.159 1.00 84.38 212 LEU A CA 1
ATOM 1710 C C . LEU A 1 212 ? -11.861 -8.355 12.688 1.00 84.38 212 LEU A C 1
ATOM 1712 O O . LEU A 1 212 ? -11.432 -9.440 12.307 1.00 84.38 212 LEU A O 1
ATOM 1716 N N . THR A 1 213 ? -12.391 -7.467 11.854 1.00 90.44 213 THR A N 1
ATOM 1717 C CA . THR A 1 213 ? -12.483 -7.677 10.408 1.00 90.44 213 THR A CA 1
ATOM 1718 C C . THR A 1 213 ? -11.438 -6.815 9.705 1.00 90.44 213 THR A C 1
ATOM 1720 O O . THR A 1 213 ? -11.551 -5.589 9.671 1.00 90.44 213 THR A O 1
ATOM 1723 N N . TYR A 1 214 ? -10.426 -7.454 9.118 1.00 90.44 214 TYR A N 1
ATOM 1724 C CA . TYR A 1 214 ? -9.430 -6.800 8.270 1.00 90.44 214 TYR A CA 1
ATOM 1725 C C . TYR A 1 214 ? -10.019 -6.632 6.869 1.00 90.44 214 TYR A C 1
ATOM 1727 O O . TYR A 1 214 ? -10.126 -7.595 6.104 1.00 90.44 214 TYR A O 1
ATOM 1735 N N . ARG A 1 215 ? -10.428 -5.409 6.531 1.00 89.38 215 ARG A N 1
ATOM 1736 C CA . ARG A 1 21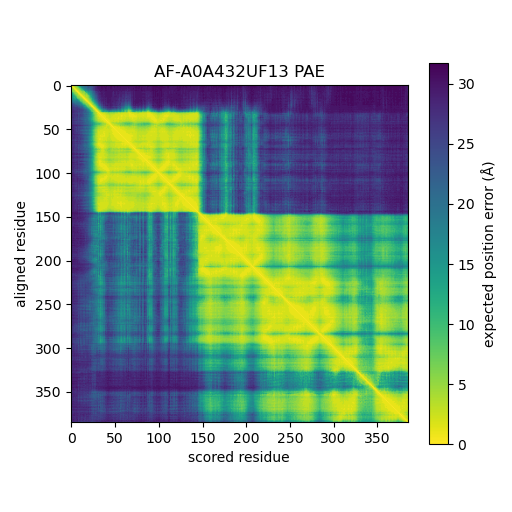5 ? -10.898 -5.065 5.190 1.00 89.38 215 ARG A CA 1
ATOM 1737 C C . ARG A 1 215 ? -9.718 -4.674 4.323 1.00 89.38 215 ARG A C 1
ATOM 1739 O O . ARG A 1 215 ? -8.975 -3.757 4.655 1.00 89.38 215 ARG A O 1
ATOM 1746 N N . VAL A 1 216 ? -9.561 -5.355 3.198 1.00 93.12 216 VAL A N 1
ATOM 1747 C CA . VAL A 1 216 ? -8.495 -5.075 2.240 1.00 93.12 216 VAL A CA 1
ATOM 1748 C C . VAL A 1 216 ? -9.066 -4.597 0.916 1.00 93.12 216 VAL A C 1
ATOM 1750 O O . VAL A 1 216 ? -10.081 -5.093 0.429 1.00 93.12 216 VAL A O 1
ATOM 1753 N N . LEU A 1 217 ? -8.374 -3.640 0.310 1.00 91.56 217 LEU A N 1
ATOM 1754 C CA . LEU A 1 217 ? -8.658 -3.143 -1.023 1.00 91.56 217 LEU A CA 1
ATOM 1755 C C . LEU A 1 217 ? -7.515 -3.555 -1.949 1.00 91.56 217 LEU A C 1
ATOM 1757 O O . LEU A 1 217 ? -6.426 -2.989 -1.891 1.00 91.56 217 LEU A O 1
ATOM 1761 N N . GLU A 1 218 ? -7.729 -4.561 -2.796 1.00 92.00 218 GLU A N 1
ATOM 1762 C CA . GLU A 1 218 ? -6.686 -5.045 -3.710 1.00 92.00 218 GLU A CA 1
ATOM 1763 C C . GLU A 1 218 ? -6.306 -4.014 -4.781 1.00 92.00 218 GLU A C 1
ATOM 1765 O O . GLU A 1 218 ? -7.157 -3.342 -5.373 1.00 92.00 218 GLU A O 1
ATOM 1770 N N . LYS A 1 219 ? -5.011 -3.938 -5.090 1.00 92.44 219 LYS A N 1
ATOM 1771 C CA . LYS A 1 219 ? -4.503 -3.175 -6.229 1.00 92.44 219 LYS A CA 1
ATOM 1772 C C . LYS A 1 219 ? -4.987 -3.778 -7.541 1.00 92.44 219 LYS A C 1
ATOM 1774 O O . LYS A 1 219 ? -5.037 -5.002 -7.673 1.00 92.44 219 LYS A O 1
ATOM 1779 N N . PRO A 1 220 ? -5.270 -2.941 -8.552 1.00 93.00 220 PRO A N 1
ATOM 1780 C CA . PRO A 1 220 ? -5.626 -3.439 -9.859 1.00 93.00 220 PRO A CA 1
ATOM 1781 C C . PRO A 1 220 ? -4.519 -4.299 -10.467 1.00 93.00 220 PRO A C 1
ATOM 1783 O O . PRO A 1 220 ? -3.335 -3.995 -10.332 1.00 93.00 220 PRO A O 1
ATOM 1786 N N . VAL A 1 221 ? -4.903 -5.346 -11.192 1.00 93.06 221 VAL A N 1
ATOM 1787 C CA . VAL A 1 221 ? -3.961 -6.227 -11.895 1.00 93.06 221 VAL A CA 1
ATOM 1788 C C . VAL A 1 221 ? -3.898 -5.857 -13.372 1.00 93.06 221 VAL A C 1
ATOM 1790 O O . VAL A 1 221 ? -4.922 -5.631 -14.024 1.00 93.06 221 VAL A O 1
ATOM 1793 N N . ILE A 1 222 ? -2.691 -5.823 -13.933 1.00 94.62 222 ILE A N 1
ATOM 1794 C CA . ILE A 1 222 ? -2.477 -5.553 -15.354 1.00 94.62 222 ILE A CA 1
ATOM 1795 C C . ILE A 1 222 ? -2.962 -6.758 -16.160 1.00 94.62 222 ILE A C 1
ATOM 1797 O O . ILE A 1 222 ? -2.342 -7.817 -16.163 1.00 94.62 222 ILE A O 1
ATOM 1801 N N . ARG A 1 223 ? -4.070 -6.617 -16.887 1.00 94.56 223 ARG A N 1
ATOM 1802 C CA . ARG A 1 223 ? -4.581 -7.674 -17.771 1.00 94.56 223 ARG A CA 1
ATOM 1803 C C . ARG A 1 223 ? -3.831 -7.709 -19.094 1.00 94.56 223 ARG A C 1
ATOM 1805 O O . ARG A 1 223 ? -3.536 -8.785 -19.604 1.00 94.56 223 ARG A O 1
ATOM 1812 N N . GLU A 1 224 ? -3.560 -6.537 -19.651 1.00 94.62 224 GLU A N 1
ATOM 1813 C CA . GLU A 1 224 ? -2.988 -6.385 -20.983 1.00 94.62 224 GLU A CA 1
ATOM 1814 C C . GLU A 1 224 ? -2.092 -5.143 -21.043 1.00 94.62 224 GLU A C 1
ATOM 1816 O O . GLU A 1 224 ? -2.390 -4.117 -20.427 1.00 94.62 224 GLU A O 1
ATOM 1821 N N . ILE A 1 225 ? -1.010 -5.246 -21.820 1.00 96.56 225 ILE A N 1
ATOM 1822 C CA . ILE A 1 225 ? -0.111 -4.137 -22.147 1.00 96.56 225 ILE A CA 1
ATOM 1823 C C . ILE A 1 225 ? -0.090 -3.967 -23.664 1.00 96.56 225 ILE A C 1
ATOM 1825 O O . ILE A 1 225 ? 0.319 -4.890 -24.389 1.00 96.56 225 ILE A O 1
ATOM 1829 N N . VAL A 1 226 ? -0.498 -2.784 -24.118 1.00 96.88 226 VAL A N 1
ATOM 1830 C CA . VAL A 1 226 ? -0.625 -2.411 -25.529 1.00 96.88 226 VAL A CA 1
ATOM 1831 C C . VAL A 1 226 ? 0.286 -1.236 -25.850 1.00 96.88 226 VAL A C 1
ATOM 1833 O O . VAL A 1 226 ? 0.496 -0.345 -25.033 1.00 96.88 226 VAL A O 1
ATOM 1836 N N . PHE A 1 227 ? 0.837 -1.257 -27.058 1.00 97.81 227 PHE A N 1
ATOM 1837 C CA . PHE A 1 227 ? 1.685 -0.207 -27.600 1.00 97.81 227 PHE A CA 1
ATOM 1838 C C . PHE A 1 227 ? 1.006 0.304 -28.865 1.00 97.81 227 PHE A C 1
ATOM 1840 O O . PHE A 1 227 ? 0.667 -0.497 -29.739 1.00 97.81 227 PHE A O 1
ATOM 1847 N N . GLU A 1 228 ? 0.775 1.610 -28.937 1.00 97.81 228 GLU A N 1
ATOM 1848 C CA . GLU A 1 228 ? 0.106 2.258 -30.064 1.00 97.81 228 GLU A CA 1
ATOM 1849 C C . GLU A 1 228 ? 1.038 3.300 -30.680 1.00 97.81 228 GLU A C 1
ATOM 1851 O O . GLU A 1 228 ? 1.761 4.000 -29.976 1.00 97.81 228 GLU A O 1
ATOM 1856 N N . GLY A 1 229 ? 1.048 3.396 -32.011 1.00 95.69 229 GLY A N 1
ATOM 1857 C CA . GLY A 1 229 ? 1.882 4.357 -32.740 1.00 95.69 229 GLY A CA 1
ATOM 1858 C C . GLY A 1 229 ? 3.340 3.934 -32.972 1.00 95.69 229 GLY A C 1
ATOM 1859 O O . GLY A 1 229 ? 4.076 4.667 -33.630 1.00 95.69 229 GLY A O 1
ATOM 1860 N N . ASN A 1 230 ? 3.752 2.739 -32.527 1.00 96.38 230 ASN A N 1
ATOM 1861 C CA . ASN A 1 230 ? 5.078 2.184 -32.810 1.00 96.38 230 ASN A CA 1
ATOM 1862 C C . ASN A 1 230 ? 5.166 1.582 -34.227 1.00 96.38 230 ASN A C 1
ATOM 1864 O O . ASN A 1 230 ? 4.717 0.468 -34.486 1.00 96.38 230 ASN A O 1
ATOM 1868 N N . LYS A 1 231 ? 5.782 2.313 -35.157 1.00 93.88 231 LYS A N 1
ATOM 1869 C CA . LYS A 1 231 ? 6.051 1.891 -36.541 1.00 93.88 231 LYS A CA 1
ATOM 1870 C C . LYS A 1 231 ? 7.522 1.529 -36.754 1.00 93.88 231 LYS A C 1
ATOM 1872 O O . LYS A 1 231 ? 7.823 0.575 -37.465 1.00 93.88 231 LYS A O 1
ATOM 1877 N N . ALA A 1 232 ? 8.449 2.255 -36.134 1.00 89.81 232 ALA A N 1
ATOM 1878 C CA . ALA A 1 232 ? 9.890 2.057 -36.281 1.00 89.81 232 ALA A CA 1
ATOM 1879 C C . ALA A 1 232 ? 10.451 0.918 -35.408 1.00 89.81 232 ALA A C 1
ATOM 1881 O O . ALA A 1 232 ? 11.530 0.381 -35.690 1.00 89.81 232 ALA A O 1
ATOM 1882 N N . ILE A 1 233 ? 9.756 0.549 -34.327 1.00 92.00 233 ILE A N 1
ATOM 1883 C CA . ILE A 1 233 ? 10.155 -0.535 -33.420 1.00 92.00 233 ILE A CA 1
ATOM 1884 C C . ILE A 1 233 ? 8.985 -1.497 -33.228 1.00 92.00 233 ILE A C 1
ATOM 1886 O O . ILE A 1 233 ? 7.879 -1.086 -32.885 1.00 92.00 233 ILE A O 1
ATOM 1890 N N . SER A 1 234 ? 9.234 -2.795 -33.422 1.00 94.25 234 SER A N 1
ATOM 1891 C CA . SER A 1 234 ? 8.198 -3.815 -33.265 1.00 94.25 234 SER A CA 1
ATOM 1892 C C . SER A 1 234 ? 7.715 -3.922 -31.819 1.00 94.25 234 SER A C 1
ATOM 1894 O O . SER A 1 234 ? 8.496 -3.842 -30.866 1.00 94.25 234 SER A O 1
ATOM 1896 N N . THR A 1 235 ? 6.425 -4.212 -31.660 1.00 94.56 235 THR A N 1
ATOM 1897 C CA . THR A 1 235 ? 5.781 -4.431 -30.357 1.00 94.56 235 THR A CA 1
ATOM 1898 C C . THR A 1 235 ? 6.470 -5.539 -29.559 1.00 94.56 235 THR A C 1
ATOM 1900 O O . THR A 1 235 ? 6.645 -5.422 -28.350 1.00 94.56 235 THR A O 1
ATOM 1903 N N . SER A 1 236 ? 6.936 -6.596 -30.234 1.00 91.69 236 SER A N 1
ATOM 1904 C CA . SER A 1 236 ? 7.684 -7.693 -29.608 1.00 91.69 236 SER A CA 1
ATOM 1905 C C . SER A 1 236 ? 9.004 -7.238 -28.982 1.00 91.69 236 SER A C 1
ATOM 1907 O O . SER A 1 236 ? 9.387 -7.749 -27.934 1.00 91.69 236 SER A O 1
ATOM 1909 N N . ARG A 1 237 ? 9.697 -6.268 -29.593 1.00 90.75 237 ARG A N 1
ATOM 1910 C CA . ARG A 1 237 ? 10.947 -5.723 -29.059 1.00 90.75 237 ARG A CA 1
ATOM 1911 C C . ARG A 1 237 ? 10.683 -4.795 -27.881 1.00 90.75 237 ARG A C 1
ATOM 1913 O O . ARG A 1 237 ? 11.378 -4.919 -26.883 1.00 90.75 237 ARG A O 1
ATOM 1920 N N . LEU A 1 238 ? 9.668 -3.932 -27.965 1.00 93.69 238 LEU A N 1
ATOM 1921 C CA . LEU A 1 238 ? 9.273 -3.075 -26.840 1.00 93.69 238 LEU A CA 1
ATOM 1922 C C . LEU A 1 238 ? 8.858 -3.911 -25.622 1.00 93.69 238 LEU A C 1
ATOM 1924 O O . LEU A 1 238 ? 9.333 -3.667 -24.519 1.00 93.69 238 LEU A O 1
ATOM 1928 N N . ARG A 1 239 ? 8.077 -4.975 -25.841 1.00 92.50 239 ARG A N 1
ATOM 1929 C CA . ARG A 1 239 ? 7.654 -5.904 -24.783 1.00 92.50 239 ARG A CA 1
ATOM 1930 C C . ARG A 1 239 ? 8.817 -6.612 -24.079 1.00 92.50 239 ARG A C 1
ATOM 1932 O O . ARG A 1 239 ? 8.674 -6.954 -22.917 1.00 92.50 239 ARG A O 1
ATOM 1939 N N . LYS A 1 240 ? 9.946 -6.848 -24.759 1.00 90.62 240 LYS A N 1
ATOM 1940 C CA . LYS A 1 240 ? 11.138 -7.477 -24.156 1.00 90.62 240 LYS A CA 1
ATOM 1941 C C . LYS A 1 240 ? 11.954 -6.525 -23.282 1.00 90.62 240 LYS A C 1
ATOM 1943 O O . LYS A 1 240 ? 12.693 -6.999 -22.433 1.00 90.62 240 LYS A O 1
ATOM 1948 N N . VAL A 1 241 ? 11.877 -5.220 -23.543 1.00 89.31 241 VAL A N 1
ATOM 1949 C CA . VAL A 1 241 ? 12.679 -4.211 -22.831 1.00 89.31 241 VAL A CA 1
ATOM 1950 C C . VAL A 1 241 ? 11.911 -3.623 -21.646 1.00 89.31 241 VAL A C 1
ATOM 1952 O O . VAL A 1 241 ? 12.513 -3.194 -20.670 1.00 89.31 241 VAL A O 1
ATOM 1955 N N . VAL A 1 242 ? 10.581 -3.622 -21.707 1.00 90.62 242 VAL A N 1
ATOM 1956 C CA . VAL A 1 242 ? 9.732 -3.198 -20.594 1.00 90.62 242 VAL A CA 1
ATOM 1957 C C . VAL A 1 242 ? 9.637 -4.314 -19.547 1.00 90.62 242 VAL A C 1
ATOM 1959 O O . VAL A 1 242 ? 9.271 -5.440 -19.871 1.00 90.62 242 VAL A O 1
ATOM 1962 N N . GLU A 1 243 ? 9.917 -3.989 -18.284 1.00 86.69 243 GLU A N 1
ATOM 1963 C CA . GLU A 1 243 ? 9.864 -4.942 -17.159 1.00 86.69 243 GLU A CA 1
ATOM 1964 C C . GLU A 1 243 ? 8.433 -5.298 -16.713 1.00 86.69 243 GLU A C 1
ATOM 1966 O O . GLU A 1 243 ? 8.227 -6.307 -16.038 1.00 86.69 243 GLU A O 1
ATOM 1971 N N . LEU A 1 244 ? 7.432 -4.505 -17.114 1.00 91.12 244 LEU A N 1
ATOM 1972 C CA . LEU A 1 244 ? 6.022 -4.766 -16.816 1.00 91.12 244 LEU A CA 1
ATOM 1973 C C . LEU A 1 244 ? 5.526 -6.031 -17.512 1.00 91.12 244 LEU A C 1
ATOM 1975 O O . LEU A 1 244 ? 5.663 -6.198 -18.728 1.00 91.12 244 LEU A O 1
ATOM 1979 N N . LYS A 1 245 ? 4.851 -6.887 -16.746 1.00 90.25 245 LYS A N 1
ATOM 1980 C CA . LYS A 1 245 ? 4.283 -8.144 -17.232 1.00 90.25 245 LYS A CA 1
ATOM 1981 C C . LYS A 1 245 ? 2.764 -8.147 -17.065 1.00 90.25 245 LYS A C 1
ATOM 1983 O O . LYS A 1 245 ? 2.246 -7.571 -16.114 1.00 90.25 245 LYS A O 1
ATOM 1988 N N . PRO A 1 246 ? 2.021 -8.816 -17.959 1.00 90.31 246 PRO A N 1
ATOM 1989 C CA . PRO A 1 246 ? 0.638 -9.164 -17.669 1.00 90.31 246 PRO A CA 1
ATOM 1990 C C . PRO A 1 246 ? 0.546 -9.975 -16.370 1.00 90.31 246 PRO A C 1
ATOM 1992 O O . PRO A 1 246 ? 1.473 -10.706 -16.025 1.00 90.31 246 PRO A O 1
ATOM 1995 N N . LEU A 1 247 ? -0.593 -9.866 -15.691 1.00 88.25 247 LEU A N 1
ATOM 1996 C CA . LEU A 1 247 ? -0.913 -10.482 -14.401 1.00 88.25 247 LEU A CA 1
ATOM 1997 C C . LEU A 1 247 ? -0.107 -9.951 -13.206 1.00 88.25 247 LEU A C 1
ATOM 1999 O O . LEU A 1 247 ? -0.312 -10.424 -12.092 1.00 88.25 247 LEU A O 1
ATOM 2003 N N . SER A 1 248 ? 0.758 -8.950 -13.395 1.00 90.62 248 SER A N 1
ATOM 2004 C CA . SER A 1 248 ? 1.384 -8.254 -12.273 1.00 90.62 248 SER A CA 1
ATOM 2005 C C . SER A 1 248 ? 0.452 -7.195 -11.687 1.00 90.62 248 SER A C 1
ATOM 2007 O O . SER A 1 248 ? -0.426 -6.647 -12.362 1.00 90.62 248 SER A O 1
ATOM 2009 N N . VAL A 1 249 ? 0.676 -6.875 -10.416 1.00 91.88 249 VAL A N 1
ATOM 2010 C CA . VAL A 1 249 ? 0.023 -5.757 -9.734 1.00 91.88 249 VAL A CA 1
ATOM 2011 C C . VAL A 1 249 ? 0.381 -4.442 -10.429 1.00 91.88 249 VAL A C 1
ATOM 2013 O O . VAL A 1 249 ? 1.529 -4.233 -10.822 1.00 91.88 249 VAL A O 1
ATOM 2016 N N . LEU A 1 250 ? -0.594 -3.546 -10.580 1.00 92.81 250 LEU A N 1
ATOM 2017 C CA . LEU A 1 250 ? -0.368 -2.216 -11.125 1.00 92.81 250 LEU A CA 1
ATOM 2018 C C . LEU A 1 250 ? 0.481 -1.383 -10.159 1.00 92.81 250 LEU A C 1
ATOM 2020 O O . LEU A 1 250 ? 0.104 -1.131 -9.014 1.00 92.81 250 LEU A O 1
ATOM 2024 N N . ASN A 1 251 ? 1.601 -0.884 -10.671 1.00 91.44 251 ASN A N 1
ATOM 2025 C CA . ASN A 1 251 ? 2.432 0.105 -10.005 1.00 91.44 251 ASN A CA 1
ATOM 2026 C C . ASN A 1 251 ? 2.658 1.282 -10.955 1.00 91.44 251 ASN A C 1
ATOM 2028 O O . ASN A 1 251 ? 3.386 1.163 -11.939 1.00 91.44 251 ASN A O 1
ATOM 2032 N N . LEU A 1 252 ? 2.049 2.432 -10.658 1.00 92.25 252 LEU A N 1
ATOM 2033 C CA . LEU A 1 252 ? 2.131 3.614 -11.524 1.00 92.25 252 LEU A CA 1
ATOM 2034 C C . LEU A 1 252 ? 3.579 4.078 -11.743 1.00 92.25 252 LEU A C 1
ATOM 2036 O O . LEU A 1 252 ? 3.939 4.449 -12.853 1.00 92.25 252 LEU A O 1
ATOM 2040 N N . LYS A 1 253 ? 4.451 3.935 -10.736 1.00 93.06 253 LYS A N 1
ATOM 2041 C CA . LYS A 1 253 ? 5.878 4.266 -10.881 1.00 93.06 253 LYS A CA 1
ATOM 2042 C C . LYS A 1 253 ? 6.584 3.357 -11.885 1.00 93.06 253 LYS A C 1
ATOM 2044 O O . LYS A 1 253 ? 7.505 3.797 -12.563 1.00 93.06 253 LYS A O 1
ATOM 2049 N N . GLU A 1 254 ? 6.194 2.087 -11.967 1.00 94.00 254 GLU A N 1
ATOM 2050 C CA . GLU A 1 254 ? 6.737 1.158 -12.966 1.00 94.00 254 GLU A CA 1
ATOM 2051 C C . GLU A 1 254 ? 6.190 1.450 -14.363 1.00 94.00 254 GLU A C 1
ATOM 2053 O O . GLU A 1 254 ? 6.930 1.325 -15.333 1.00 94.00 254 GLU A O 1
ATOM 2058 N N . VAL A 1 255 ? 4.935 1.897 -14.467 1.00 96.25 255 VAL A N 1
ATOM 2059 C CA . VAL A 1 255 ? 4.341 2.383 -15.724 1.00 96.25 255 VAL A CA 1
ATOM 2060 C C . VAL A 1 255 ? 5.094 3.596 -16.261 1.00 96.25 255 VAL A C 1
ATOM 2062 O O . VAL A 1 255 ? 5.482 3.596 -17.430 1.00 96.25 255 VAL A O 1
ATOM 2065 N N . ASP A 1 256 ? 5.385 4.576 -15.411 1.00 96.25 256 ASP A N 1
ATOM 2066 C CA . ASP A 1 256 ? 6.152 5.758 -15.808 1.00 96.25 256 ASP A CA 1
ATOM 2067 C C . ASP A 1 256 ? 7.590 5.396 -16.203 1.00 96.25 256 ASP A C 1
ATOM 2069 O O . ASP A 1 256 ? 8.082 5.830 -17.247 1.00 96.25 256 ASP A O 1
ATOM 2073 N N . ARG A 1 257 ? 8.253 4.525 -15.426 1.00 96.38 257 ARG A N 1
ATOM 2074 C CA . ARG A 1 257 ? 9.585 4.009 -15.782 1.00 96.38 257 ARG A CA 1
ATOM 2075 C C . ARG A 1 257 ? 9.577 3.264 -17.113 1.00 96.38 257 ARG A C 1
ATOM 2077 O O . ARG A 1 257 ? 10.478 3.455 -17.920 1.00 96.38 257 ARG A O 1
ATOM 2084 N N . ALA A 1 258 ? 8.563 2.444 -17.373 1.00 96.69 258 ALA A N 1
ATOM 2085 C CA . ALA A 1 258 ? 8.425 1.746 -18.644 1.00 96.69 258 ALA A CA 1
ATOM 2086 C C . ALA A 1 258 ? 8.267 2.723 -19.820 1.00 96.69 258 ALA A C 1
ATOM 2088 O O . ALA A 1 258 ? 8.900 2.524 -20.856 1.00 96.69 258 ALA A O 1
ATOM 2089 N N . ALA A 1 259 ? 7.473 3.789 -19.666 1.00 97.31 259 ALA A N 1
ATOM 2090 C CA . ALA A 1 259 ? 7.331 4.829 -20.687 1.00 97.31 259 ALA A CA 1
ATOM 2091 C C . ALA A 1 259 ? 8.676 5.509 -21.002 1.00 97.31 259 ALA A C 1
ATOM 2093 O O . ALA A 1 259 ? 9.008 5.730 -22.170 1.00 97.31 259 ALA A O 1
ATOM 2094 N N . GLU A 1 260 ? 9.466 5.780 -19.965 1.00 96.38 260 GLU A N 1
ATOM 2095 C CA . GLU A 1 260 ? 10.801 6.361 -20.076 1.00 96.38 260 GLU A CA 1
ATOM 2096 C C . GLU A 1 260 ? 11.789 5.412 -20.772 1.00 96.38 260 GLU A C 1
ATOM 2098 O O . GLU A 1 260 ? 12.410 5.790 -21.762 1.00 96.38 260 GLU A O 1
ATOM 2103 N N . ILE A 1 261 ? 11.836 4.140 -20.374 1.00 95.56 261 ILE A N 1
ATOM 2104 C CA . ILE A 1 261 ? 12.657 3.111 -21.032 1.00 95.56 261 ILE A CA 1
ATOM 2105 C C . ILE A 1 261 ? 12.300 2.989 -22.522 1.00 95.56 261 ILE A C 1
ATOM 2107 O O . ILE A 1 261 ? 13.182 2.932 -23.381 1.00 95.56 261 ILE A O 1
ATOM 2111 N N . ILE A 1 262 ? 11.005 2.981 -22.868 1.00 95.94 262 ILE A N 1
ATOM 2112 C CA . ILE A 1 262 ? 10.569 2.978 -24.273 1.00 95.94 262 ILE A CA 1
ATOM 2113 C C . ILE A 1 262 ? 11.140 4.204 -24.990 1.00 95.94 262 ILE A C 1
ATOM 2115 O O . ILE A 1 262 ? 11.712 4.060 -26.074 1.00 95.94 262 ILE A O 1
ATOM 2119 N N . ARG A 1 263 ? 11.024 5.399 -24.396 1.00 95.44 263 ARG A N 1
ATOM 2120 C CA . ARG A 1 263 ? 11.579 6.637 -24.958 1.00 95.44 263 ARG A CA 1
ATOM 2121 C C . ARG A 1 263 ? 13.084 6.506 -25.197 1.00 95.44 263 ARG A C 1
ATOM 2123 O O . ARG A 1 263 ? 13.531 6.797 -26.305 1.00 95.44 263 ARG A O 1
ATOM 2130 N N . GLU A 1 264 ? 13.853 6.025 -24.227 1.00 91.88 264 GLU A N 1
ATOM 2131 C CA . GLU A 1 264 ? 15.301 5.813 -24.351 1.00 91.88 264 GLU A CA 1
ATOM 2132 C C . GLU A 1 264 ? 15.660 4.861 -25.498 1.00 91.88 264 GLU A C 1
ATOM 2134 O O . GLU A 1 264 ? 16.551 5.160 -26.297 1.00 91.88 264 GLU A O 1
ATOM 2139 N N . VAL A 1 265 ? 14.922 3.758 -25.659 1.00 91.88 265 VAL A N 1
ATOM 2140 C CA . VAL A 1 265 ? 15.114 2.812 -26.772 1.00 91.88 265 VAL A CA 1
ATOM 2141 C C . VAL A 1 265 ? 14.927 3.498 -28.131 1.00 91.88 265 VAL A C 1
ATOM 2143 O O . VAL A 1 265 ? 15.681 3.235 -29.074 1.00 91.88 265 VAL A O 1
ATOM 2146 N N . TYR A 1 266 ? 13.954 4.405 -28.254 1.00 93.06 266 TYR A N 1
ATOM 2147 C CA . TYR A 1 266 ? 13.785 5.222 -29.460 1.00 93.06 266 TYR A CA 1
ATOM 2148 C C . TYR A 1 266 ? 14.950 6.199 -29.664 1.00 93.06 266 TYR A C 1
ATOM 2150 O O . TYR A 1 266 ? 15.446 6.338 -30.787 1.00 93.06 266 TYR A O 1
ATOM 2158 N N . GLN A 1 267 ? 15.437 6.838 -28.598 1.00 90.00 267 GLN A N 1
ATOM 2159 C CA . GLN A 1 267 ? 16.570 7.766 -28.668 1.00 90.00 267 GLN A CA 1
ATOM 2160 C C . GLN A 1 267 ? 17.868 7.077 -29.085 1.00 90.00 267 GLN A C 1
ATOM 2162 O O . GLN A 1 267 ? 18.590 7.607 -29.926 1.00 90.00 267 GLN A O 1
ATOM 2167 N N . GLN A 1 268 ? 18.132 5.867 -28.590 1.00 85.12 268 GLN A N 1
ATOM 2168 C CA . GLN A 1 268 ? 19.288 5.066 -29.008 1.00 85.12 268 GLN A CA 1
ATOM 2169 C C . GLN A 1 268 ? 19.282 4.772 -30.515 1.00 85.12 268 GLN A C 1
ATOM 2171 O O . GLN A 1 268 ? 20.345 4.673 -31.129 1.00 85.12 268 GLN A O 1
ATOM 2176 N N . LYS A 1 269 ? 18.091 4.687 -31.123 1.00 85.94 269 LYS A N 1
ATOM 2177 C CA . LYS A 1 269 ? 17.899 4.542 -32.573 1.00 85.94 269 LYS A CA 1
ATOM 2178 C C . LYS A 1 269 ? 17.850 5.872 -33.335 1.00 85.94 269 LYS A C 1
ATOM 2180 O O . LYS A 1 269 ? 17.569 5.868 -34.532 1.00 85.94 269 LYS A O 1
ATOM 2185 N N . GLY A 1 270 ? 18.092 7.003 -32.678 1.00 88.38 270 GLY A N 1
ATOM 2186 C CA . GLY A 1 270 ? 18.114 8.328 -33.296 1.00 88.38 270 GLY A CA 1
ATOM 2187 C C . GLY A 1 270 ? 16.769 9.054 -33.349 1.00 88.38 270 GLY A C 1
ATOM 2188 O O . GLY A 1 270 ? 16.679 10.100 -33.988 1.00 88.38 270 GLY A O 1
ATOM 2189 N N . TYR A 1 271 ? 15.722 8.551 -32.690 1.00 92.81 271 TYR A N 1
ATOM 2190 C CA . TYR A 1 271 ? 14.397 9.183 -32.644 1.00 92.81 271 TYR A CA 1
ATOM 2191 C C . TYR A 1 271 ? 14.240 10.059 -31.389 1.00 92.81 271 TYR A C 1
ATOM 2193 O O . TYR A 1 271 ? 13.448 9.761 -30.493 1.00 92.81 271 TYR A O 1
ATOM 2201 N N . TYR A 1 272 ? 15.002 11.153 -31.314 1.00 90.06 272 TYR A N 1
ATOM 2202 C CA . TYR A 1 272 ? 15.115 11.989 -30.108 1.00 90.06 272 TYR A CA 1
ATOM 2203 C C . TYR A 1 272 ? 13.827 12.692 -29.680 1.00 90.06 272 TYR A C 1
ATOM 2205 O O . TYR A 1 272 ? 13.574 12.829 -28.486 1.00 90.06 272 TYR A O 1
ATOM 2213 N N . HIS A 1 273 ? 12.993 13.080 -30.644 1.00 93.94 273 HIS A N 1
ATOM 2214 C CA . HIS A 1 273 ? 11.729 13.782 -30.400 1.00 93.94 273 HIS A CA 1
ATOM 2215 C C . HIS A 1 273 ? 10.538 12.834 -30.181 1.00 93.94 273 HIS A C 1
ATOM 2217 O O . HIS A 1 273 ? 9.388 13.230 -30.378 1.00 93.94 273 HIS A O 1
ATOM 2223 N N . THR A 1 274 ? 10.799 11.576 -29.817 1.00 95.62 274 THR A N 1
ATOM 2224 C CA . THR A 1 274 ? 9.739 10.612 -29.503 1.00 95.62 274 THR A CA 1
ATOM 2225 C C . THR A 1 274 ? 9.077 10.970 -28.181 1.00 95.62 274 THR A C 1
ATOM 2227 O O . THR A 1 274 ? 9.757 11.192 -27.180 1.00 95.62 274 THR A O 1
ATOM 2230 N N . ARG A 1 275 ? 7.743 10.993 -28.172 1.00 97.12 275 ARG A N 1
ATOM 2231 C CA . ARG A 1 275 ? 6.935 11.139 -26.957 1.00 97.12 275 ARG A CA 1
ATOM 2232 C C . ARG A 1 275 ? 6.212 9.835 -26.666 1.00 97.12 275 ARG A C 1
ATOM 2234 O O . ARG A 1 275 ? 5.640 9.245 -27.577 1.00 97.12 275 ARG A O 1
ATOM 2241 N N . VAL A 1 276 ? 6.231 9.417 -25.407 1.00 97.81 276 VAL A N 1
ATOM 2242 C CA . VAL A 1 276 ? 5.544 8.218 -24.922 1.00 97.81 276 VAL A CA 1
ATOM 2243 C C . VAL A 1 276 ? 4.636 8.651 -23.781 1.00 97.81 276 VAL A C 1
ATOM 2245 O O . VAL A 1 276 ? 5.121 9.222 -22.810 1.00 97.81 276 VAL A O 1
ATOM 2248 N N . ILE A 1 277 ? 3.330 8.438 -23.925 1.00 97.75 277 ILE A N 1
ATOM 2249 C CA . ILE A 1 277 ? 2.327 8.803 -22.921 1.00 97.75 277 ILE A CA 1
ATOM 2250 C C . ILE A 1 277 ? 1.638 7.512 -22.466 1.00 97.75 277 ILE A C 1
ATOM 2252 O O . ILE A 1 277 ? 0.958 6.884 -23.282 1.00 97.75 277 ILE A O 1
ATOM 2256 N N . PRO A 1 278 ? 1.825 7.075 -21.211 1.00 97.69 278 PRO A N 1
ATOM 2257 C CA . PRO A 1 278 ? 1.080 5.946 -20.679 1.00 97.69 278 PRO A CA 1
ATOM 2258 C C . PRO A 1 278 ? -0.361 6.350 -20.345 1.00 97.69 278 PRO A C 1
ATOM 2260 O O . PRO A 1 278 ? -0.619 7.425 -19.808 1.00 97.69 278 PRO A O 1
ATOM 2263 N N . GLU A 1 279 ? -1.302 5.460 -20.628 1.00 97.50 279 GLU A N 1
ATOM 2264 C CA . GLU A 1 279 ? -2.710 5.566 -20.259 1.00 97.50 279 GLU A CA 1
ATOM 2265 C C . GLU A 1 279 ? -3.139 4.265 -19.569 1.00 97.50 279 GLU A C 1
ATOM 2267 O O . GLU A 1 279 ? -2.895 3.168 -20.076 1.00 97.50 279 GLU A O 1
ATOM 2272 N N . VAL A 1 280 ? -3.790 4.373 -18.410 1.00 96.75 280 VAL A N 1
ATOM 2273 C CA . VAL A 1 280 ? -4.323 3.222 -17.671 1.00 96.75 280 VAL A CA 1
ATOM 2274 C C . VAL A 1 280 ? -5.841 3.210 -17.814 1.00 96.75 280 VAL A C 1
ATOM 2276 O O . VAL A 1 280 ? -6.524 4.095 -17.307 1.00 96.75 280 VAL A O 1
ATOM 2279 N N . LYS A 1 281 ? -6.374 2.196 -18.499 1.00 96.12 281 LYS A N 1
ATOM 2280 C CA . LYS A 1 281 ? -7.816 1.999 -18.693 1.00 96.12 281 LYS A CA 1
ATOM 2281 C C . LYS A 1 281 ? -8.338 0.947 -17.723 1.00 96.12 281 LYS A C 1
ATOM 2283 O O . LYS A 1 281 ? -7.889 -0.200 -17.755 1.00 96.12 281 LYS A O 1
ATOM 2288 N N . THR A 1 282 ? -9.300 1.319 -16.887 1.00 93.38 282 THR A N 1
ATOM 2289 C CA . THR A 1 282 ? -9.962 0.393 -15.958 1.00 93.38 282 THR A CA 1
ATOM 2290 C C . THR A 1 282 ? -10.866 -0.584 -16.709 1.00 93.38 282 THR A C 1
ATOM 2292 O O . THR A 1 282 ? -11.595 -0.205 -17.622 1.00 93.38 282 THR A O 1
ATOM 2295 N N . LEU A 1 283 ? -10.818 -1.853 -16.314 1.00 91.69 283 LEU A N 1
ATOM 2296 C CA . LEU A 1 283 ? -11.652 -2.950 -16.801 1.00 91.69 283 LEU A CA 1
ATOM 2297 C C . LEU A 1 283 ? -12.468 -3.545 -15.640 1.00 91.69 283 LEU A C 1
ATOM 2299 O O . LEU A 1 283 ? -12.220 -3.273 -14.465 1.00 91.69 283 LEU A O 1
ATOM 2303 N N . SER A 1 284 ? -13.413 -4.432 -15.960 1.00 85.81 284 SER A N 1
ATOM 2304 C CA . SER A 1 284 ? -14.180 -5.186 -14.956 1.00 85.81 284 SER A CA 1
ATOM 2305 C C . SER A 1 284 ? -13.295 -6.062 -14.048 1.00 85.81 284 SER A C 1
ATOM 2307 O O . SER A 1 284 ? -12.346 -6.705 -14.523 1.00 85.81 284 SER A O 1
ATOM 2309 N N . GLY A 1 285 ? -13.655 -6.143 -12.762 1.00 83.44 285 GLY A N 1
ATOM 2310 C CA . GLY A 1 285 ? -13.014 -7.025 -11.778 1.00 83.44 28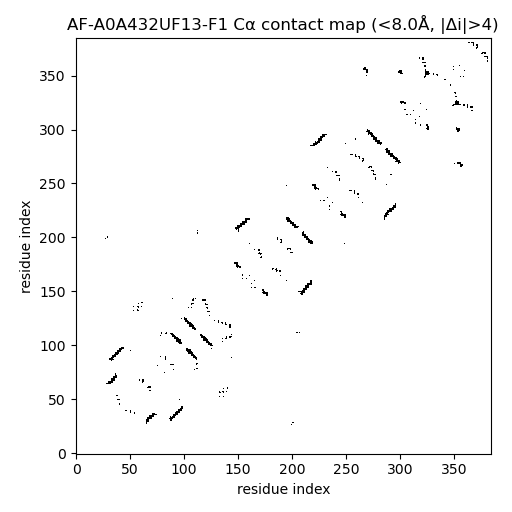5 GLY A CA 1
ATOM 2311 C C . GLY A 1 285 ? -11.620 -6.568 -11.345 1.00 83.44 285 GLY A C 1
ATOM 2312 O O . GLY A 1 285 ? -10.708 -7.385 -11.321 1.00 83.44 285 GLY A O 1
ATOM 2313 N N . ARG A 1 286 ? -11.441 -5.264 -11.080 1.00 87.38 286 ARG A N 1
ATOM 2314 C CA . ARG A 1 286 ? -10.160 -4.642 -10.671 1.00 87.38 286 ARG A CA 1
ATOM 2315 C C . ARG A 1 286 ? -8.987 -5.001 -11.588 1.00 87.38 286 ARG A C 1
ATOM 2317 O O . ARG A 1 286 ? -7.863 -5.236 -11.158 1.00 87.38 286 ARG A O 1
ATOM 2324 N N . ARG A 1 287 ? -9.248 -5.047 -12.888 1.00 91.75 287 ARG A N 1
ATOM 2325 C CA . ARG A 1 287 ? -8.218 -5.255 -13.906 1.00 91.75 287 ARG A CA 1
ATOM 2326 C C . ARG A 1 287 ? -8.005 -3.970 -14.670 1.00 91.75 287 ARG A C 1
ATOM 2328 O O . ARG A 1 287 ? -8.931 -3.181 -14.818 1.00 91.75 287 ARG A O 1
ATOM 2335 N N . VAL A 1 288 ? -6.802 -3.771 -15.180 1.00 95.38 288 VAL A N 1
ATOM 2336 C CA . VAL A 1 288 ? -6.480 -2.611 -16.012 1.00 95.38 288 VAL A CA 1
ATOM 2337 C C . VAL A 1 288 ? -5.802 -3.032 -17.302 1.00 95.38 288 VAL A C 1
ATOM 2339 O O . VAL A 1 288 ? -5.108 -4.050 -17.369 1.00 95.38 288 VAL A O 1
ATOM 2342 N N . LYS A 1 289 ? -5.995 -2.221 -18.334 1.00 97.00 289 LYS A N 1
ATOM 2343 C CA . LYS A 1 289 ? -5.231 -2.254 -19.574 1.00 97.00 289 LYS A CA 1
ATOM 2344 C C . LYS A 1 289 ? -4.300 -1.052 -19.586 1.00 97.00 289 LYS A C 1
ATOM 2346 O O . LYS A 1 289 ? -4.764 0.080 -19.478 1.00 97.00 289 LYS A O 1
ATOM 2351 N N . VAL A 1 290 ? -3.003 -1.299 -19.722 1.00 97.56 290 VAL A N 1
ATOM 2352 C CA . VAL A 1 290 ? -1.998 -0.237 -19.848 1.00 97.56 290 VAL A CA 1
ATOM 2353 C C . VAL A 1 290 ? -1.710 -0.030 -21.330 1.00 97.56 290 VAL A C 1
ATOM 2355 O O . VAL A 1 290 ? -1.334 -0.972 -22.029 1.00 97.56 290 VAL A O 1
ATOM 2358 N N . VAL A 1 291 ? -1.909 1.191 -21.816 1.00 98.00 291 VAL A N 1
ATOM 2359 C CA . VAL A 1 291 ? -1.686 1.580 -23.210 1.00 98.00 291 VAL A CA 1
ATOM 2360 C C . VAL A 1 291 ? -0.561 2.605 -23.260 1.00 98.00 291 VAL A C 1
ATOM 2362 O O . VAL A 1 291 ? -0.653 3.661 -22.645 1.00 98.00 291 VAL A O 1
ATOM 2365 N N . PHE A 1 292 ? 0.510 2.308 -23.990 1.00 98.25 292 PHE A N 1
ATOM 2366 C CA . PHE A 1 292 ? 1.580 3.264 -24.264 1.00 98.25 292 PHE A CA 1
ATOM 2367 C C . PHE A 1 292 ? 1.338 3.926 -25.618 1.00 98.25 292 PHE A C 1
ATOM 2369 O O . PHE A 1 292 ? 1.559 3.308 -26.663 1.00 98.25 292 PHE A O 1
ATOM 2376 N N . HIS A 1 293 ? 0.919 5.190 -25.595 1.00 98.25 293 HIS A N 1
ATOM 2377 C CA . HIS A 1 293 ? 0.753 6.018 -26.788 1.00 98.25 293 HIS A CA 1
ATOM 2378 C C . HIS A 1 293 ? 2.098 6.587 -27.220 1.00 98.25 293 HIS A C 1
ATOM 2380 O O . HIS A 1 293 ? 2.664 7.458 -26.555 1.00 98.25 293 HIS A O 1
ATOM 2386 N N . ILE A 1 294 ? 2.622 6.095 -28.338 1.00 98.38 294 ILE A N 1
ATOM 2387 C CA . ILE A 1 294 ? 3.939 6.456 -28.855 1.00 98.38 294 ILE A CA 1
ATOM 2388 C C . ILE A 1 294 ? 3.764 7.370 -30.063 1.00 98.38 294 ILE A C 1
ATOM 2390 O O . ILE A 1 294 ? 3.305 6.967 -31.130 1.00 98.38 294 ILE A O 1
ATOM 2394 N N . LYS A 1 295 ? 4.197 8.620 -29.914 1.00 97.88 295 LYS A N 1
ATOM 2395 C CA . LYS A 1 295 ? 4.348 9.560 -31.023 1.00 97.88 295 LYS A CA 1
ATOM 2396 C C . LYS A 1 295 ? 5.811 9.602 -31.434 1.00 97.88 295 LYS A C 1
ATOM 2398 O O . LYS A 1 295 ? 6.614 10.305 -30.818 1.00 97.88 295 LYS A O 1
ATOM 2403 N N . GLU A 1 296 ? 6.142 8.840 -32.470 1.00 95.12 296 GLU A N 1
ATOM 2404 C CA . GLU A 1 296 ? 7.498 8.768 -33.015 1.00 95.12 296 GLU A CA 1
ATOM 2405 C C . GLU A 1 296 ? 7.964 10.128 -33.547 1.00 95.12 296 GLU A C 1
ATOM 2407 O O . GLU A 1 296 ? 7.229 10.839 -34.238 1.00 95.12 296 GLU A O 1
ATOM 2412 N N . GLY A 1 297 ? 9.203 10.489 -33.216 1.00 91.44 297 GLY A N 1
ATOM 2413 C CA . GLY A 1 297 ? 9.868 11.648 -33.804 1.00 91.44 297 GLY A CA 1
ATOM 2414 C C . GLY A 1 297 ? 10.437 11.354 -35.194 1.00 91.44 297 GLY A C 1
ATOM 2415 O O . GLY A 1 297 ? 10.387 10.234 -35.697 1.00 91.44 297 GLY A O 1
ATOM 2416 N N . HIS A 1 298 ? 11.064 12.353 -35.809 1.00 92.56 298 HIS A N 1
ATOM 2417 C CA . HIS A 1 298 ? 11.898 12.111 -36.985 1.00 92.56 298 HIS A CA 1
ATOM 2418 C C . HIS A 1 298 ? 13.247 11.521 -36.568 1.00 92.56 298 HIS A C 1
ATOM 2420 O O . HIS A 1 298 ? 13.830 11.930 -35.561 1.00 92.56 298 HIS A O 1
ATOM 2426 N N . LYS A 1 299 ? 13.756 10.577 -37.364 1.00 91.44 299 LYS A N 1
ATOM 2427 C CA . LYS A 1 299 ? 15.089 10.009 -37.158 1.00 91.44 299 LYS A CA 1
ATOM 2428 C C . LYS A 1 299 ? 16.157 11.048 -37.495 1.00 91.44 299 LYS A C 1
ATOM 2430 O O . LYS A 1 299 ? 16.168 11.582 -38.606 1.00 91.44 299 LYS A O 1
ATOM 2435 N N . LEU A 1 300 ? 17.054 11.316 -36.552 1.00 90.50 300 LEU A N 1
ATOM 2436 C CA . LEU A 1 300 ? 18.141 12.272 -36.721 1.00 90.50 300 LEU A CA 1
ATOM 2437 C C . LEU A 1 300 ? 19.348 11.616 -37.393 1.00 90.50 300 LEU A C 1
ATOM 2439 O O . LEU A 1 300 ? 19.785 10.526 -37.018 1.00 90.50 300 LEU A O 1
ATOM 2443 N N . TYR A 1 301 ? 19.899 12.318 -38.379 1.00 90.25 301 TYR A N 1
ATOM 2444 C CA . TYR A 1 301 ? 21.091 11.904 -39.107 1.00 90.25 301 TYR A CA 1
ATOM 2445 C C . TYR A 1 301 ? 22.193 12.942 -38.942 1.00 90.25 301 TYR A C 1
ATOM 2447 O O . TYR A 1 301 ? 21.935 14.147 -38.986 1.00 90.25 301 TYR A O 1
ATOM 2455 N N . ILE A 1 302 ? 23.427 12.468 -38.803 1.00 90.38 302 ILE A N 1
ATOM 2456 C CA . ILE A 1 302 ? 24.605 13.324 -38.696 1.00 90.38 302 ILE A CA 1
ATOM 2457 C C . ILE A 1 302 ? 24.937 13.842 -40.095 1.00 90.38 302 ILE A C 1
ATOM 2459 O O . ILE A 1 302 ? 25.276 13.064 -40.988 1.00 90.38 302 ILE A O 1
ATOM 2463 N N . LYS A 1 303 ? 24.821 15.158 -40.297 1.00 89.88 303 LYS A N 1
ATOM 2464 C CA . LYS A 1 303 ? 25.161 15.803 -41.577 1.00 89.88 303 LYS A CA 1
ATOM 2465 C C . LYS A 1 303 ? 26.665 15.991 -41.744 1.00 89.88 303 LYS A C 1
ATOM 2467 O O . LYS A 1 303 ? 27.191 15.733 -42.818 1.00 89.88 303 LYS A O 1
ATOM 2472 N N . LYS A 1 304 ? 27.334 16.468 -40.695 1.00 90.12 304 LYS A N 1
ATOM 2473 C CA . LYS A 1 304 ? 28.759 16.793 -40.692 1.00 90.12 304 LYS A CA 1
ATOM 2474 C C . LYS A 1 304 ? 29.306 16.659 -39.275 1.00 90.12 304 LYS A C 1
ATOM 2476 O O . LYS A 1 304 ? 28.613 16.998 -38.323 1.00 90.12 304 LYS A O 1
ATOM 2481 N N . ILE A 1 305 ? 30.540 16.189 -39.168 1.00 91.50 305 ILE A N 1
ATOM 2482 C CA . ILE A 1 305 ? 31.358 16.178 -37.959 1.00 91.50 305 ILE A CA 1
ATOM 2483 C C . ILE A 1 305 ? 32.571 17.065 -38.248 1.00 91.50 305 ILE A C 1
ATOM 2485 O O . ILE A 1 305 ? 33.226 16.918 -39.284 1.00 91.50 305 ILE A O 1
ATOM 2489 N N . SER A 1 306 ? 32.876 17.994 -37.355 1.00 91.62 306 SER A N 1
ATOM 2490 C CA . SER A 1 306 ? 34.040 18.880 -37.448 1.00 91.62 306 SER A CA 1
ATOM 2491 C C . SER A 1 306 ? 34.729 18.958 -36.100 1.00 91.62 306 SER A C 1
ATOM 2493 O O . SER A 1 306 ? 34.060 18.868 -35.073 1.00 91.62 306 SER A O 1
ATOM 2495 N N . PHE A 1 307 ? 36.045 19.134 -36.120 1.00 93.19 307 PHE A N 1
ATOM 2496 C CA . PHE A 1 307 ? 36.849 19.285 -34.917 1.00 93.19 307 PHE A CA 1
ATOM 2497 C C . PHE A 1 307 ? 37.379 20.712 -34.862 1.00 93.19 307 PHE A C 1
ATOM 2499 O O . PHE A 1 307 ? 37.696 21.314 -35.888 1.00 93.19 307 PHE A O 1
ATOM 2506 N N . THR A 1 308 ? 37.413 21.276 -33.662 1.00 92.44 308 THR A N 1
ATOM 2507 C CA . THR A 1 308 ? 37.950 22.608 -33.403 1.00 92.44 308 THR A CA 1
ATOM 2508 C C . THR A 1 308 ? 38.975 22.507 -32.278 1.00 92.44 308 THR A C 1
ATOM 2510 O O . THR A 1 308 ? 38.788 21.772 -31.312 1.00 92.44 308 THR A O 1
ATOM 2513 N N . GLY A 1 309 ? 40.099 23.215 -32.419 1.00 91.12 309 GLY A N 1
ATOM 2514 C CA . GLY A 1 309 ? 41.175 23.241 -31.417 1.00 91.12 309 GLY A CA 1
ATOM 2515 C C . GLY A 1 309 ? 42.226 22.129 -31.535 1.00 91.12 309 GLY A C 1
ATOM 2516 O O . GLY A 1 309 ? 43.280 22.222 -30.906 1.00 91.12 309 GLY A O 1
ATOM 2517 N N . ASN A 1 310 ? 42.022 21.115 -32.378 1.00 93.69 310 ASN A N 1
ATOM 2518 C CA . ASN A 1 310 ? 43.020 20.077 -32.630 1.00 93.69 310 ASN A CA 1
ATOM 2519 C C . ASN A 1 310 ? 44.194 20.608 -33.473 1.00 93.69 310 ASN A C 1
ATOM 2521 O O . ASN A 1 310 ? 44.020 21.020 -34.616 1.00 93.69 310 ASN A O 1
ATOM 2525 N N . ARG A 1 311 ? 45.412 20.561 -32.913 1.00 90.69 311 ARG A N 1
ATOM 2526 C CA . ARG A 1 311 ? 46.664 20.915 -33.618 1.00 90.69 311 ARG A CA 1
ATOM 2527 C C . ARG A 1 311 ? 47.578 19.712 -33.869 1.00 90.69 311 ARG A C 1
ATOM 2529 O O . ARG A 1 311 ? 48.228 19.648 -34.903 1.00 90.69 311 ARG A O 1
ATOM 2536 N N . ALA A 1 312 ? 47.599 18.754 -32.940 1.00 92.75 312 ALA A N 1
ATOM 2537 C CA . ALA A 1 312 ? 48.475 17.580 -33.002 1.00 92.75 312 ALA A CA 1
ATOM 2538 C C . ALA A 1 312 ? 47.989 16.489 -33.977 1.00 92.75 312 ALA A C 1
ATOM 2540 O O . ALA A 1 312 ? 48.797 15.796 -34.588 1.00 92.75 312 ALA A O 1
ATOM 2541 N N . PHE A 1 313 ? 46.672 16.339 -34.147 1.00 94.75 313 PHE A N 1
ATOM 2542 C CA . PHE A 1 313 ? 46.075 15.323 -35.015 1.00 94.75 313 PHE A CA 1
ATOM 2543 C C . PHE A 1 313 ? 45.052 15.943 -35.963 1.00 94.75 313 PHE A C 1
ATOM 2545 O O . PHE A 1 313 ? 44.285 16.828 -35.586 1.00 94.75 313 PHE A O 1
ATOM 2552 N N . SER A 1 314 ? 45.021 15.450 -37.202 1.00 94.31 314 SER A N 1
ATOM 2553 C CA . SER A 1 314 ? 44.073 15.916 -38.218 1.00 94.31 314 SER A CA 1
ATOM 2554 C C . SER A 1 314 ? 42.651 15.413 -37.964 1.00 94.31 314 SER A C 1
ATOM 2556 O O . SER A 1 314 ? 42.453 14.288 -37.496 1.00 94.31 314 SER A O 1
ATOM 2558 N N . ASP A 1 315 ? 41.652 16.181 -38.407 1.00 92.44 315 ASP A N 1
ATOM 2559 C CA . ASP A 1 315 ? 40.234 15.799 -38.380 1.00 92.44 315 ASP A CA 1
ATOM 2560 C C . ASP A 1 315 ? 40.006 14.407 -38.969 1.00 92.44 315 ASP A C 1
ATOM 2562 O O . ASP A 1 315 ? 39.271 13.598 -38.416 1.00 92.44 315 ASP A O 1
ATOM 2566 N N . LYS A 1 316 ? 40.674 14.080 -40.082 1.00 91.12 316 LYS A N 1
ATOM 2567 C CA . LYS A 1 316 ? 40.544 12.769 -40.736 1.00 91.12 316 LYS A CA 1
ATOM 2568 C C . LYS A 1 316 ? 41.013 11.626 -39.834 1.00 91.12 316 LYS A C 1
ATOM 2570 O O . LYS A 1 316 ? 40.435 10.541 -39.897 1.00 91.12 316 LYS A O 1
ATOM 2575 N N . LYS A 1 317 ? 42.061 11.840 -39.031 1.00 91.94 317 LYS A N 1
ATOM 2576 C CA . LYS A 1 317 ? 42.560 10.843 -38.076 1.00 91.94 317 LYS A CA 1
ATOM 2577 C C . LYS A 1 317 ? 41.570 10.675 -36.924 1.00 91.94 317 LYS A C 1
ATOM 2579 O O . LYS A 1 317 ? 41.222 9.537 -36.627 1.00 91.94 317 LYS A O 1
ATOM 2584 N N . LEU A 1 318 ? 41.057 11.774 -36.368 1.00 92.44 318 LEU A N 1
ATOM 2585 C CA . LEU A 1 318 ? 40.080 11.747 -35.274 1.00 92.44 318 LEU A CA 1
ATOM 2586 C C . LEU A 1 318 ? 38.731 11.151 -35.710 1.00 92.44 318 LEU A C 1
ATOM 2588 O O . LEU A 1 318 ? 38.194 10.288 -35.023 1.00 92.44 318 LEU A O 1
ATOM 2592 N N . LYS A 1 319 ? 38.235 11.483 -36.912 1.00 91.19 319 LYS A N 1
ATOM 2593 C CA . LYS A 1 319 ? 37.016 10.882 -37.493 1.00 91.19 319 LYS A CA 1
ATOM 2594 C C . LYS A 1 319 ? 37.070 9.359 -37.575 1.00 91.19 319 LYS A C 1
ATOM 2596 O O . LYS A 1 319 ? 36.030 8.723 -37.466 1.00 91.19 319 LYS A O 1
ATOM 2601 N N . LYS A 1 320 ? 38.249 8.763 -37.795 1.00 88.69 320 LYS A N 1
ATOM 2602 C CA . LYS A 1 320 ? 38.404 7.299 -37.874 1.00 88.69 320 LYS A CA 1
ATOM 2603 C C . LYS A 1 320 ? 38.269 6.600 -36.516 1.00 88.69 320 LYS A C 1
ATOM 2605 O O . LYS A 1 320 ? 38.073 5.391 -36.507 1.00 88.69 320 LYS A O 1
ATOM 2610 N N . LEU A 1 321 ? 38.401 7.331 -35.408 1.00 88.94 321 LEU A N 1
ATOM 2611 C CA . LEU A 1 321 ? 38.259 6.799 -34.047 1.00 88.94 321 LEU A CA 1
ATOM 2612 C C . LEU A 1 321 ? 36.791 6.745 -33.594 1.00 88.94 321 LEU A C 1
ATOM 2614 O O . LEU A 1 321 ? 36.446 5.986 -32.686 1.00 88.94 321 LEU A O 1
ATOM 2618 N N . LEU A 1 322 ? 35.933 7.543 -34.236 1.00 88.81 322 LEU A N 1
ATOM 2619 C CA . LEU A 1 322 ? 34.513 7.618 -33.928 1.00 88.81 322 LEU A CA 1
ATOM 2620 C C . LEU A 1 322 ? 33.782 6.342 -34.360 1.00 88.81 322 LEU A C 1
ATOM 2622 O O . LEU A 1 322 ? 33.988 5.812 -35.453 1.00 88.81 322 LEU A O 1
ATOM 2626 N N . THR A 1 323 ? 32.857 5.891 -33.519 1.00 86.50 323 THR A N 1
ATOM 2627 C CA . THR A 1 323 ? 31.808 4.943 -33.905 1.00 86.50 323 THR A CA 1
ATOM 2628 C C . THR A 1 323 ? 30.756 5.637 -34.772 1.00 86.50 323 THR A C 1
ATOM 2630 O O . THR A 1 323 ? 30.211 5.041 -35.704 1.00 86.50 323 THR A O 1
ATOM 2633 N N . LEU A 1 324 ? 30.439 6.893 -34.455 1.00 87.38 324 LEU A N 1
ATOM 2634 C CA . LEU A 1 324 ? 29.499 7.709 -35.207 1.00 87.38 324 LEU A CA 1
ATOM 2635 C C . LEU A 1 324 ? 30.083 8.116 -36.562 1.00 87.38 324 LEU A C 1
ATOM 2637 O O . LEU A 1 324 ? 31.270 8.388 -36.714 1.00 87.38 324 LEU A O 1
ATOM 2641 N N . SER A 1 325 ? 29.217 8.183 -37.570 1.00 85.75 325 SER A N 1
ATOM 2642 C CA . SER A 1 325 ? 29.600 8.570 -38.928 1.00 85.75 325 SER A CA 1
ATOM 2643 C C . SER A 1 325 ? 28.580 9.516 -39.538 1.00 85.75 325 SER A C 1
ATOM 2645 O O . SER A 1 325 ? 27.399 9.474 -39.203 1.00 85.75 325 SER A O 1
ATOM 2647 N N . GLU A 1 326 ? 29.046 10.364 -40.450 1.00 87.81 326 GLU A N 1
ATOM 2648 C CA . GLU A 1 326 ? 28.189 11.218 -41.271 1.00 87.81 326 GLU A CA 1
ATOM 2649 C C . GLU A 1 326 ? 27.350 10.364 -42.234 1.00 87.81 326 GLU A C 1
ATOM 2651 O O . GLU A 1 326 ? 27.785 9.308 -42.709 1.00 87.81 326 GLU A O 1
ATOM 2656 N N . LYS A 1 327 ? 26.136 10.821 -42.545 1.00 82.56 327 LYS A N 1
ATOM 2657 C CA . LYS A 1 327 ? 25.307 10.197 -43.577 1.00 82.56 327 LYS A CA 1
ATOM 2658 C C . LYS A 1 327 ? 25.925 10.471 -44.949 1.00 82.56 327 LYS A C 1
ATOM 2660 O O . LYS A 1 327 ? 26.077 11.619 -45.349 1.00 82.56 327 LYS A O 1
ATOM 2665 N N . THR A 1 328 ? 26.234 9.415 -45.693 1.00 78.19 328 THR A N 1
ATOM 2666 C CA . THR A 1 328 ? 26.802 9.483 -47.048 1.00 78.19 328 THR A CA 1
ATOM 2667 C C . THR A 1 328 ? 25.978 8.608 -47.995 1.00 78.19 328 THR A C 1
ATOM 2669 O O . THR A 1 328 ? 25.265 7.709 -47.551 1.00 78.19 328 THR A O 1
ATOM 2672 N N . SER A 1 329 ? 26.100 8.796 -49.311 1.00 72.69 329 SER A N 1
ATOM 2673 C CA . SER A 1 329 ? 25.451 7.935 -50.318 1.00 72.69 329 SER A CA 1
ATOM 2674 C C . SER A 1 329 ? 25.785 6.441 -50.146 1.00 72.69 329 SER A C 1
ATOM 2676 O O . SER A 1 329 ? 24.971 5.588 -50.474 1.00 72.69 329 SER A O 1
ATOM 2678 N N . PHE A 1 330 ? 26.935 6.118 -49.537 1.00 69.12 330 PHE A N 1
ATOM 2679 C CA . PHE A 1 330 ? 27.383 4.749 -49.241 1.00 69.12 330 PHE A CA 1
ATOM 2680 C C . PHE A 1 330 ? 26.874 4.166 -47.904 1.00 69.12 330 PHE A C 1
ATOM 2682 O O . PHE A 1 330 ? 27.241 3.049 -47.522 1.00 69.12 330 PHE A O 1
ATOM 2689 N N . THR A 1 331 ? 26.053 4.905 -47.145 1.00 71.06 331 THR A N 1
ATOM 2690 C CA . THR A 1 331 ? 25.526 4.462 -45.839 1.00 71.06 331 THR A CA 1
ATOM 2691 C C . THR A 1 331 ? 24.733 3.150 -45.951 1.00 71.06 331 THR A C 1
ATOM 2693 O O . THR A 1 331 ? 24.739 2.363 -45.002 1.00 71.06 331 THR A O 1
ATOM 2696 N N . TRP A 1 332 ? 24.129 2.846 -47.110 1.00 63.84 332 TRP A N 1
ATOM 2697 C CA . TRP A 1 332 ? 23.389 1.596 -47.320 1.00 63.84 332 TRP A CA 1
ATOM 2698 C C . TRP A 1 332 ? 24.245 0.309 -47.218 1.00 63.84 332 TRP A C 1
ATOM 2700 O O . TRP A 1 332 ? 23.737 -0.722 -46.791 1.00 63.84 332 TRP A O 1
ATOM 2710 N N . ILE A 1 333 ? 25.555 0.360 -47.487 1.00 65.00 333 ILE A N 1
ATOM 2711 C CA . ILE A 1 333 ? 26.433 -0.827 -47.706 1.00 65.00 333 ILE A CA 1
ATOM 2712 C C . ILE A 1 333 ? 27.081 -1.046 -46.372 1.00 65.00 333 ILE A C 1
ATOM 2714 O O . ILE A 1 333 ? 27.121 -2.169 -45.894 1.00 65.00 333 ILE A O 1
ATOM 2718 N N . LYS A 1 334 ? 27.493 0.050 -45.721 1.00 61.44 334 LYS A N 1
ATOM 2719 C CA . LYS A 1 334 ? 27.916 0.032 -44.328 1.00 61.44 334 LYS A CA 1
ATOM 2720 C C . LYS A 1 334 ? 26.841 -0.629 -43.460 1.00 61.44 334 LYS A C 1
ATOM 2722 O O . LYS A 1 334 ? 27.156 -1.561 -42.725 1.00 61.44 334 LYS A O 1
ATOM 2727 N N . LYS A 1 335 ? 25.563 -0.264 -43.640 1.00 59.28 335 LYS A N 1
ATOM 2728 C CA . LYS A 1 335 ? 24.433 -0.911 -42.949 1.00 59.28 335 LYS A CA 1
ATOM 2729 C C . LYS A 1 335 ? 24.302 -2.409 -43.280 1.00 59.28 335 LYS A C 1
ATOM 2731 O O . LYS A 1 335 ? 24.098 -3.208 -42.366 1.00 59.28 335 LYS A O 1
ATOM 2736 N N . ALA A 1 336 ? 24.467 -2.804 -44.544 1.00 62.22 336 ALA A N 1
ATOM 2737 C CA . ALA A 1 336 ? 24.433 -4.211 -44.958 1.00 62.22 336 ALA A CA 1
ATOM 2738 C C . ALA A 1 336 ? 25.589 -5.031 -44.346 1.00 62.22 336 ALA A C 1
ATOM 2740 O O . ALA A 1 336 ? 25.350 -6.055 -43.711 1.00 62.22 336 ALA A O 1
ATOM 2741 N N . THR A 1 337 ? 26.829 -4.538 -44.424 1.00 62.28 337 THR A N 1
ATOM 2742 C CA . THR A 1 337 ? 28.018 -5.202 -43.852 1.00 62.28 337 THR A CA 1
ATOM 2743 C C . THR A 1 337 ? 27.959 -5.339 -42.329 1.00 62.28 337 THR A C 1
ATOM 2745 O O . THR A 1 337 ? 28.410 -6.338 -41.772 1.00 62.28 337 THR A O 1
ATOM 2748 N N . GLN A 1 338 ? 27.362 -4.364 -41.642 1.00 59.09 338 GLN A N 1
ATOM 2749 C CA . GLN A 1 338 ? 27.203 -4.382 -40.188 1.00 59.09 338 GLN A CA 1
ATOM 2750 C C . GLN A 1 338 ? 26.110 -5.358 -39.735 1.00 59.09 338 GLN A C 1
ATOM 2752 O O . GLN A 1 338 ? 26.247 -5.977 -38.685 1.00 59.09 338 GLN A O 1
ATOM 2757 N N . THR A 1 339 ? 25.070 -5.555 -40.552 1.00 60.53 339 THR A N 1
ATOM 2758 C CA . THR A 1 339 ? 24.039 -6.576 -40.303 1.00 60.53 339 THR A CA 1
ATOM 2759 C C . THR A 1 339 ? 24.642 -7.983 -40.361 1.00 60.53 339 THR A C 1
ATOM 2761 O O . THR A 1 339 ? 24.341 -8.797 -39.499 1.00 60.53 339 THR A O 1
ATOM 2764 N N . VAL A 1 340 ? 25.563 -8.243 -41.301 1.00 61.16 340 VAL A N 1
ATOM 2765 C CA . VAL A 1 340 ? 26.292 -9.524 -41.410 1.00 61.16 340 VAL A CA 1
ATOM 2766 C C . VAL A 1 340 ? 27.231 -9.751 -40.217 1.00 61.16 340 VAL A C 1
ATOM 2768 O O . VAL A 1 340 ? 27.219 -10.826 -39.626 1.00 61.16 340 VAL A O 1
ATOM 2771 N N . LYS A 1 341 ? 27.997 -8.732 -39.796 1.00 58.12 341 LYS A N 1
ATOM 2772 C CA . LYS A 1 341 ? 28.857 -8.822 -38.596 1.00 58.12 341 LYS A CA 1
ATOM 2773 C C . LYS A 1 341 ? 28.075 -9.059 -37.299 1.00 58.12 341 LYS A C 1
ATOM 2775 O O . LYS A 1 341 ? 28.584 -9.740 -36.415 1.00 58.12 341 LYS A O 1
ATOM 2780 N N . GLY A 1 342 ? 26.844 -8.555 -37.197 1.00 56.91 342 GLY A N 1
ATOM 2781 C CA . GLY A 1 342 ? 25.971 -8.772 -36.038 1.00 56.91 342 GLY A CA 1
ATOM 2782 C C . GLY A 1 342 ? 25.564 -10.234 -35.806 1.00 56.91 342 GLY A C 1
ATOM 2783 O O . GLY A 1 342 ? 25.189 -10.577 -34.690 1.00 56.91 342 GLY A O 1
ATOM 2784 N N . PHE A 1 343 ? 25.676 -11.106 -36.818 1.00 60.12 343 PHE A N 1
ATOM 2785 C CA . PHE A 1 343 ? 25.499 -12.555 -36.650 1.00 60.12 343 PHE A CA 1
ATOM 2786 C C . PHE A 1 343 ? 26.726 -13.246 -36.029 1.00 60.12 343 PHE A C 1
ATOM 2788 O O . PHE A 1 343 ? 26.600 -14.358 -35.530 1.00 60.12 343 PHE A O 1
ATOM 2795 N N . ILE A 1 344 ? 27.898 -12.599 -36.057 1.00 61.31 344 ILE A N 1
ATOM 2796 C CA . ILE A 1 344 ? 29.185 -13.156 -35.605 1.00 61.31 344 ILE A CA 1
ATOM 2797 C C . ILE A 1 344 ? 29.582 -12.580 -34.235 1.00 61.31 344 ILE A C 1
ATOM 2799 O O . ILE A 1 344 ? 30.222 -13.258 -33.434 1.00 61.31 344 ILE A O 1
ATOM 2803 N N . SER A 1 345 ? 29.201 -11.334 -33.931 1.00 51.72 345 SER A N 1
ATOM 2804 C CA . SER A 1 345 ? 29.474 -10.698 -32.635 1.00 51.72 345 SER A CA 1
ATOM 2805 C C . SER A 1 345 ? 28.327 -9.757 -32.225 1.00 51.72 345 SER A C 1
ATOM 2807 O O . SER A 1 345 ? 28.009 -8.836 -32.979 1.00 51.72 345 SER A O 1
ATOM 2809 N N . PRO A 1 346 ? 27.710 -9.936 -31.039 1.00 56.66 346 PRO A N 1
ATOM 2810 C CA . PRO A 1 346 ? 26.521 -9.191 -30.607 1.00 56.66 346 PRO A CA 1
ATOM 2811 C C . PRO A 1 346 ? 26.823 -7.806 -30.001 1.00 56.66 346 PRO A C 1
ATOM 2813 O O . PRO A 1 346 ? 26.032 -7.289 -29.210 1.00 56.66 346 PRO A O 1
ATOM 2816 N N . GLU A 1 347 ? 27.956 -7.185 -30.336 1.00 60.59 347 GLU A N 1
ATOM 2817 C CA . GLU A 1 347 ? 28.307 -5.881 -29.768 1.00 60.59 347 GLU A CA 1
ATOM 2818 C C . GLU A 1 347 ? 27.354 -4.765 -30.243 1.00 60.59 347 GLU A C 1
ATOM 2820 O O . GLU A 1 347 ? 27.016 -4.686 -31.431 1.00 60.59 347 GLU A O 1
ATOM 2825 N N . PRO A 1 348 ? 26.936 -3.847 -29.348 1.00 62.41 348 PRO A N 1
ATOM 2826 C CA . PRO A 1 348 ? 26.116 -2.704 -29.721 1.00 62.41 348 PRO A CA 1
ATOM 2827 C C . PRO A 1 348 ? 26.909 -1.761 -30.633 1.00 62.41 348 PRO A C 1
ATOM 2829 O O . PRO A 1 348 ? 27.813 -1.036 -30.204 1.00 62.41 348 PRO A O 1
ATOM 2832 N N . ALA A 1 349 ? 26.538 -1.749 -31.910 1.00 67.06 349 ALA A N 1
ATOM 2833 C CA . ALA A 1 349 ? 27.154 -0.916 -32.930 1.00 67.06 349 ALA A CA 1
ATOM 2834 C C . ALA A 1 349 ? 26.204 0.213 -33.362 1.00 67.06 349 ALA A C 1
ATOM 2836 O O . ALA A 1 349 ? 25.014 -0.014 -33.592 1.00 67.06 349 ALA A O 1
ATOM 2837 N N . ALA A 1 350 ? 26.733 1.434 -33.479 1.00 72.69 350 ALA A N 1
ATOM 2838 C CA . ALA A 1 350 ? 25.963 2.592 -33.925 1.00 72.69 350 ALA A CA 1
ATOM 2839 C C . ALA A 1 350 ? 25.469 2.382 -35.360 1.00 72.69 350 ALA A C 1
ATOM 2841 O O . ALA A 1 350 ? 26.227 1.927 -36.218 1.00 72.69 350 ALA A O 1
ATOM 2842 N N . GLU A 1 351 ? 24.211 2.722 -35.644 1.00 80.31 351 GLU A N 1
ATOM 2843 C CA . GLU A 1 351 ? 23.731 2.706 -37.024 1.00 80.31 351 GLU A CA 1
ATOM 2844 C C . GLU A 1 351 ? 24.477 3.782 -37.842 1.00 80.31 351 GLU A C 1
ATOM 2846 O O . GLU A 1 351 ? 24.479 4.951 -37.446 1.00 80.31 351 GLU A O 1
ATOM 2851 N N . PRO A 1 352 ? 25.093 3.437 -38.990 1.00 81.56 352 PRO A N 1
ATOM 2852 C CA . PRO A 1 352 ? 25.870 4.396 -39.767 1.00 81.56 352 PRO A CA 1
ATOM 2853 C C . PRO A 1 352 ? 25.027 5.608 -40.183 1.00 81.56 352 PRO A C 1
ATOM 2855 O O . PRO A 1 352 ? 23.904 5.457 -40.670 1.00 81.56 352 PRO A O 1
ATOM 2858 N N . GLY A 1 353 ? 25.562 6.818 -40.013 1.00 82.75 353 GLY A N 1
ATOM 2859 C CA . GLY A 1 353 ? 24.847 8.060 -40.321 1.00 82.75 353 GLY A CA 1
ATOM 2860 C C . GLY A 1 353 ? 23.823 8.515 -39.276 1.00 82.75 353 GLY A C 1
ATOM 2861 O O . GLY A 1 353 ? 23.317 9.630 -39.401 1.00 82.75 353 GLY A O 1
ATOM 2862 N N . VAL A 1 354 ? 23.472 7.690 -38.284 1.00 87.31 354 VAL A N 1
ATOM 2863 C CA . VAL A 1 354 ? 22.413 7.985 -37.305 1.00 87.31 354 VAL A CA 1
ATOM 2864 C C . VAL A 1 354 ? 23.010 8.638 -36.068 1.00 87.31 354 VAL A C 1
ATOM 2866 O O . VAL A 1 354 ? 24.016 8.180 -35.530 1.00 87.31 354 VAL A O 1
ATOM 2869 N N . TYR A 1 355 ? 22.373 9.709 -35.602 1.00 87.62 355 TYR A N 1
ATOM 2870 C CA . TYR A 1 355 ? 22.789 10.365 -34.370 1.00 87.62 355 TYR A CA 1
ATOM 2871 C C . TYR A 1 355 ? 22.408 9.523 -33.147 1.00 87.62 355 TYR A C 1
ATOM 2873 O O . TYR A 1 355 ? 21.277 9.045 -33.046 1.00 87.62 355 TYR A O 1
ATOM 2881 N N . SER A 1 356 ? 23.343 9.360 -32.210 1.00 87.31 356 SER A N 1
ATOM 2882 C CA . SER A 1 356 ? 23.107 8.663 -30.949 1.00 87.31 356 SER A CA 1
ATOM 2883 C C . SER A 1 356 ? 24.029 9.192 -29.850 1.00 87.31 356 SER A C 1
ATOM 2885 O O . SER A 1 356 ? 25.248 9.062 -29.910 1.00 87.31 356 SER A O 1
ATOM 2887 N N . ARG A 1 357 ? 23.419 9.794 -28.833 1.00 85.31 357 ARG A N 1
ATOM 2888 C CA . ARG A 1 357 ? 24.034 10.428 -27.666 1.00 85.31 357 ARG A CA 1
ATOM 2889 C C . ARG A 1 357 ? 24.904 9.464 -26.843 1.00 85.31 357 ARG A C 1
ATOM 2891 O O . ARG A 1 357 ? 26.028 9.853 -26.548 1.00 85.31 357 ARG A O 1
ATOM 2898 N N . PRO A 1 358 ? 24.491 8.215 -26.533 1.00 84.56 358 PRO A N 1
ATOM 2899 C CA . PRO A 1 358 ? 25.383 7.260 -25.866 1.00 84.56 358 PRO A CA 1
ATOM 2900 C C . PRO A 1 358 ? 26.668 6.980 -26.656 1.00 84.56 358 PRO A C 1
ATOM 2902 O O . PRO A 1 358 ? 27.757 6.958 -26.087 1.00 84.56 358 PRO A O 1
ATOM 2905 N N . PHE A 1 359 ? 26.559 6.815 -27.980 1.00 87.12 359 PHE A N 1
ATOM 2906 C CA . PHE A 1 359 ? 27.731 6.613 -28.834 1.00 87.12 359 PHE A CA 1
ATOM 2907 C C . PHE A 1 359 ? 28.581 7.879 -28.959 1.00 87.12 359 PHE A C 1
ATOM 2909 O O . PHE A 1 359 ? 29.799 7.761 -29.005 1.00 87.12 359 PHE A O 1
ATOM 2916 N N . LEU A 1 360 ? 27.965 9.065 -28.944 1.00 89.00 360 LEU A N 1
ATOM 2917 C CA . LEU A 1 360 ? 28.672 10.344 -28.951 1.00 89.00 360 LEU A CA 1
ATOM 2918 C C . LEU A 1 360 ? 29.588 10.470 -27.737 1.00 89.00 360 LEU A C 1
ATOM 2920 O O . LEU A 1 360 ? 30.785 10.625 -27.922 1.00 89.00 360 LEU A O 1
ATOM 2924 N N . TYR A 1 361 ? 29.065 10.331 -26.517 1.00 89.38 361 TYR A N 1
ATOM 2925 C CA . TYR A 1 361 ? 29.890 10.444 -25.307 1.00 89.38 361 TYR A CA 1
ATOM 2926 C C . TYR A 1 361 ? 30.988 9.378 -25.243 1.00 89.38 361 TYR A C 1
ATOM 2928 O O . TYR A 1 361 ? 32.122 9.689 -24.889 1.00 89.38 361 TYR A O 1
ATOM 2936 N N . ARG A 1 362 ? 30.690 8.141 -25.667 1.00 89.62 362 ARG A N 1
ATOM 2937 C CA . ARG A 1 362 ? 31.711 7.090 -25.792 1.00 89.62 362 ARG A CA 1
ATOM 2938 C C . ARG A 1 362 ? 32.817 7.483 -26.770 1.00 89.62 362 ARG A C 1
ATOM 2940 O O . ARG A 1 362 ? 33.986 7.204 -26.529 1.00 89.62 362 ARG A O 1
ATOM 2947 N N . ASP A 1 363 ? 32.449 8.098 -27.885 1.00 91.25 363 ASP A N 1
ATOM 2948 C CA . ASP A 1 363 ? 33.402 8.548 -28.887 1.00 91.25 363 ASP A CA 1
ATOM 2949 C C . ASP A 1 363 ? 34.229 9.760 -28.412 1.00 91.25 363 ASP A C 1
ATOM 2951 O O . ASP A 1 363 ? 35.409 9.836 -28.750 1.00 91.25 363 ASP A O 1
ATOM 2955 N N . LEU A 1 364 ? 33.663 10.664 -27.597 1.00 92.56 364 LEU A N 1
ATOM 2956 C CA . LEU A 1 364 ? 34.416 11.753 -26.951 1.00 92.56 364 LEU A CA 1
ATOM 2957 C C . LEU A 1 364 ? 35.491 11.189 -26.017 1.00 92.56 364 LEU A C 1
ATOM 2959 O O . LEU A 1 364 ? 36.651 11.579 -26.129 1.00 92.56 364 LEU A O 1
ATOM 2963 N N . GLN A 1 365 ? 35.129 10.208 -25.181 1.00 91.94 365 GLN A N 1
ATOM 2964 C CA . GLN A 1 365 ? 36.082 9.529 -24.300 1.00 91.94 365 GLN A CA 1
ATOM 2965 C C . GLN A 1 365 ? 37.209 8.870 -25.101 1.00 91.94 365 GLN A C 1
ATOM 2967 O O . GLN A 1 365 ? 38.377 9.043 -24.783 1.00 91.94 365 GLN A O 1
ATOM 2972 N N . ARG A 1 366 ? 36.885 8.185 -26.207 1.00 92.94 366 ARG A N 1
ATOM 2973 C CA . ARG A 1 366 ? 37.906 7.575 -27.077 1.00 92.94 366 ARG A CA 1
ATOM 2974 C C . ARG A 1 366 ? 38.881 8.586 -27.661 1.00 92.94 366 ARG A C 1
ATOM 2976 O O . ARG A 1 366 ? 40.040 8.244 -27.875 1.00 92.94 366 ARG A O 1
ATOM 2983 N N . ILE A 1 367 ? 38.416 9.790 -27.987 1.00 94.06 367 I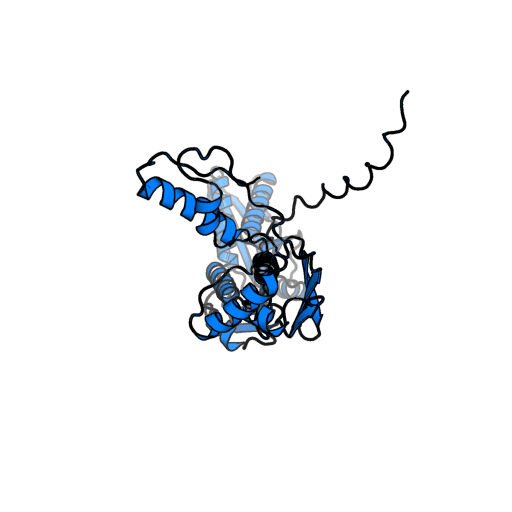LE A N 1
ATOM 2984 C CA . ILE A 1 367 ? 39.304 10.856 -28.453 1.00 94.06 367 ILE A CA 1
ATOM 2985 C C . ILE A 1 367 ? 40.212 11.295 -27.310 1.00 94.06 367 ILE A C 1
ATOM 2987 O O . ILE A 1 367 ? 41.417 11.387 -27.516 1.00 94.06 367 ILE A O 1
ATOM 2991 N N . GLU A 1 368 ? 39.665 11.522 -26.120 1.00 94.00 368 GLU A N 1
ATOM 2992 C CA . GLU A 1 368 ? 40.448 11.904 -24.944 1.00 94.00 368 GLU A CA 1
ATOM 2993 C C . GLU A 1 368 ? 41.524 10.861 -24.608 1.00 94.00 368 GLU A C 1
ATOM 2995 O O . GLU A 1 368 ? 42.711 11.191 -24.572 1.00 94.00 368 GLU A O 1
ATOM 3000 N N . ASP A 1 369 ? 41.130 9.590 -24.501 1.00 94.62 369 ASP A N 1
ATOM 3001 C CA . ASP A 1 369 ? 42.030 8.461 -24.261 1.00 94.62 369 ASP A CA 1
ATOM 3002 C C . ASP A 1 369 ? 43.103 8.371 -25.356 1.00 94.62 369 ASP A C 1
ATOM 3004 O O . ASP A 1 369 ? 44.277 8.118 -25.085 1.00 94.62 369 ASP A O 1
ATOM 3008 N N . PHE A 1 370 ? 42.726 8.590 -26.621 1.00 95.56 370 PHE A N 1
ATOM 3009 C CA . PHE A 1 370 ? 43.672 8.590 -27.733 1.00 95.56 370 PHE A CA 1
ATOM 3010 C C . PHE A 1 370 ? 44.739 9.675 -27.563 1.00 95.56 370 PHE A C 1
ATOM 3012 O O . PHE A 1 370 ? 45.917 9.389 -27.766 1.00 95.56 370 PHE A O 1
ATOM 3019 N N . TYR A 1 371 ? 44.366 10.891 -27.165 1.00 95.50 371 TYR A N 1
ATOM 3020 C CA . TYR A 1 371 ? 45.324 11.967 -26.911 1.00 95.50 371 TYR A CA 1
ATOM 3021 C C . TYR A 1 371 ? 46.236 11.660 -25.715 1.00 95.50 371 TYR A C 1
ATOM 3023 O O . TYR A 1 371 ? 47.455 11.798 -25.829 1.00 95.50 371 TYR A O 1
ATOM 3031 N N . GLN A 1 372 ? 45.678 11.190 -24.599 1.00 94.44 372 GLN A N 1
ATOM 3032 C CA . GLN A 1 372 ? 46.453 10.857 -23.399 1.00 94.44 372 GLN A CA 1
ATOM 3033 C C . GLN A 1 372 ? 47.472 9.743 -23.674 1.00 94.44 372 GLN A C 1
ATOM 3035 O O . GLN A 1 372 ? 48.644 9.875 -23.321 1.00 94.44 372 GLN A O 1
ATOM 3040 N N . ASN A 1 373 ? 47.071 8.712 -24.424 1.00 95.56 373 ASN A N 1
ATOM 3041 C CA . ASN A 1 373 ? 47.956 7.624 -24.853 1.00 95.56 373 ASN A CA 1
ATOM 3042 C C . ASN A 1 373 ? 49.073 8.070 -25.815 1.00 95.56 373 ASN A C 1
ATOM 3044 O O . ASN A 1 373 ? 50.016 7.319 -26.045 1.00 95.56 373 ASN A O 1
ATOM 3048 N N . HIS A 1 374 ? 48.985 9.279 -26.377 1.00 95.69 374 HIS A N 1
ATOM 3049 C CA . HIS A 1 374 ? 50.029 9.886 -27.209 1.00 95.69 374 HIS A CA 1
ATOM 3050 C C . HIS A 1 374 ? 50.764 11.032 -26.488 1.00 95.69 374 HIS A C 1
ATOM 3052 O O . HIS A 1 374 ? 51.375 11.875 -27.142 1.00 95.69 374 HIS A O 1
ATOM 3058 N N . GLY A 1 375 ? 50.720 11.068 -25.150 1.00 94.00 375 GLY A N 1
ATOM 3059 C CA . GLY A 1 375 ? 51.506 11.990 -24.322 1.00 94.00 375 GLY A CA 1
ATOM 3060 C C . GLY A 1 375 ? 50.823 13.318 -23.987 1.00 94.00 375 GLY A C 1
ATOM 3061 O O . GLY A 1 375 ? 51.413 14.147 -23.300 1.00 94.00 375 GLY A O 1
ATOM 3062 N N . PHE A 1 376 ? 49.576 13.532 -24.416 1.00 94.75 376 PHE A N 1
ATOM 3063 C CA . PHE A 1 376 ? 48.812 14.740 -24.096 1.00 94.75 376 PHE A CA 1
ATOM 3064 C C . PHE A 1 376 ? 47.966 14.528 -22.831 1.00 94.75 376 PHE A C 1
ATOM 3066 O O . PHE A 1 376 ? 46.748 14.384 -22.906 1.00 94.75 376 PHE A O 1
ATOM 3073 N N . LEU A 1 377 ? 48.617 14.487 -21.663 1.00 90.50 377 LEU A N 1
ATOM 3074 C CA . LEU A 1 377 ? 47.984 14.138 -20.376 1.00 90.50 377 LEU A CA 1
ATOM 3075 C C . LEU A 1 377 ? 46.873 15.108 -19.936 1.00 90.50 377 LEU A C 1
ATOM 3077 O O . LEU A 1 377 ? 45.924 14.701 -19.275 1.00 90.50 377 LEU A O 1
ATOM 3081 N N . GLU A 1 378 ? 46.969 16.379 -20.327 1.00 92.12 378 GLU A N 1
ATOM 3082 C CA . GLU A 1 378 ? 45.974 17.413 -20.009 1.00 92.12 378 GLU A CA 1
ATOM 3083 C C . GLU A 1 378 ? 44.897 17.573 -21.094 1.00 92.12 378 GLU A C 1
ATOM 3085 O O . GLU A 1 378 ? 44.050 18.463 -21.005 1.00 92.12 378 GLU A O 1
ATOM 3090 N N . ALA A 1 379 ? 44.917 16.742 -22.142 1.00 92.44 379 ALA A N 1
ATOM 3091 C CA . ALA A 1 379 ? 43.915 16.823 -23.194 1.00 92.44 379 ALA A CA 1
ATOM 3092 C C . ALA A 1 379 ? 42.520 16.532 -22.630 1.00 92.44 379 ALA A C 1
ATOM 3094 O O . ALA A 1 379 ? 42.299 15.512 -21.978 1.00 92.44 379 ALA A O 1
ATOM 3095 N N . ARG A 1 380 ? 41.578 17.429 -22.928 1.00 90.94 380 ARG A N 1
ATOM 3096 C CA . ARG A 1 380 ? 40.155 17.298 -22.605 1.00 90.94 380 ARG A CA 1
ATOM 3097 C C . ARG A 1 380 ? 39.329 17.534 -23.854 1.00 90.94 380 ARG A C 1
ATOM 3099 O O . ARG A 1 380 ? 39.660 18.399 -24.668 1.00 90.94 380 ARG A O 1
ATOM 3106 N N . VAL A 1 381 ? 38.237 16.792 -23.987 1.00 92.12 381 VAL A N 1
ATOM 3107 C CA . VAL A 1 381 ? 37.275 16.988 -25.073 1.00 92.12 381 VAL A CA 1
ATOM 3108 C C . VAL A 1 381 ? 36.071 17.756 -24.531 1.00 92.12 381 VAL A C 1
ATOM 3110 O O . VAL A 1 381 ? 35.425 17.324 -23.582 1.00 92.12 381 VAL A O 1
ATOM 3113 N N . GLY A 1 382 ? 35.790 18.925 -25.114 1.00 87.56 382 GLY A N 1
ATOM 3114 C CA . GLY A 1 382 ? 34.652 19.760 -24.720 1.00 87.56 382 GLY A CA 1
ATOM 3115 C C . GLY A 1 382 ? 33.298 19.173 -25.128 1.00 87.56 382 GLY A C 1
ATOM 3116 O O . GLY A 1 382 ? 33.222 18.237 -25.930 1.00 87.56 382 GLY A O 1
ATOM 3117 N N . GLU A 1 383 ? 32.213 19.750 -24.603 1.00 85.25 383 GLU A N 1
ATOM 3118 C CA . GLU A 1 383 ? 30.865 19.331 -24.989 1.00 85.25 383 GLU A CA 1
ATOM 3119 C C . GLU A 1 383 ? 30.587 19.622 -26.479 1.00 85.25 383 GLU A C 1
ATOM 3121 O O . GLU A 1 383 ? 30.926 20.699 -26.980 1.00 85.25 383 GLU A O 1
ATOM 3126 N N . PRO A 1 384 ? 29.972 18.674 -27.206 1.00 82.38 384 PRO A N 1
ATOM 3127 C CA . PRO A 1 384 ? 29.647 18.839 -28.615 1.00 82.38 384 PRO A CA 1
ATOM 3128 C C . PRO A 1 384 ? 28.522 19.868 -28.792 1.00 82.38 384 PRO A C 1
ATOM 3130 O O . PRO A 1 384 ? 27.511 19.804 -28.090 1.00 82.38 384 PRO A O 1
ATOM 3133 N N . GLN A 1 385 ? 28.704 20.783 -29.749 1.00 73.00 385 GLN A N 1
ATOM 3134 C CA . GLN A 1 385 ? 27.750 21.847 -30.098 1.00 73.00 385 GLN A CA 1
ATOM 3135 C C . GLN A 1 385 ? 26.781 21.439 -31.207 1.00 73.00 385 GLN A C 1
ATOM 3137 O O . GLN A 1 385 ? 27.215 20.741 -32.157 1.00 73.00 385 GLN A O 1
#

Secondary structure (DSSP, 8-state):
-----SSSSSSSSSSSSS-S-----------EEEEEEPPEEESSS--HHHHHHHHHHHHHHHHHTTEEEEEES---S-HHHHHHHTT-SEEEEEEEEEETTEEEEEEEEEETT-SSPEEEEEEEEGGGHHHHHHHHHHHHHHHHTSPPBEEEEEEES-SSS-HHHHHTT----TTSBP-HHHHHHHHHHHHHTS-EEEEEEEEEE-SSSEEEEEEEEEPPEEEEEEEES-SSS-HHHHHHH----TTSBP-HHHHHHHHHHHHHHHHHTT-TT-EEEEEEEEETTTEEEEEEEEE--PPPB-------S--SS-HHHHHTT-S-----TTHHHHHHHHHHHTTT-----PPTTB--HHHHHHHHHHHHHHHHTTT-TT--PPPP-

pLDDT: mean 83.81, std 16.38, range [31.98, 98.38]

Mean predicted aligned error: 15.83 Å

Solvent-accessible surface area (backbone atoms only — not comparable to full-atom values): 22461 Å² total; per-residue (Å²): 133,85,88,88,86,85,89,85,78,86,80,83,77,81,83,80,82,80,82,87,80,80,89,64,84,74,75,83,64,69,54,54,39,30,38,36,34,65,66,45,81,45,52,95,63,92,55,66,70,61,53,50,50,42,50,52,51,34,52,52,53,42,43,71,78,30,37,38,78,45,80,42,84,79,79,63,94,56,56,59,62,51,23,60,78,67,70,29,53,32,40,35,38,37,40,36,40,47,58,94,68,28,32,37,41,39,37,37,33,36,45,48,92,48,95,62,70,50,71,52,72,42,73,44,50,52,92,49,43,74,61,48,42,53,51,42,35,51,51,47,48,49,57,72,52,61,52,55,25,24,58,39,78,46,74,41,64,65,83,85,62,59,66,65,68,54,53,74,39,44,78,73,55,62,74,38,61,66,48,74,69,51,52,53,49,23,48,51,47,47,49,69,70,65,54,45,77,44,73,48,70,47,77,42,84,56,93,85,22,31,32,36,36,40,39,35,38,65,44,39,27,24,67,42,80,46,77,40,65,65,78,93,51,57,68,73,58,54,57,72,72,36,86,79,53,67,74,35,71,65,47,71,70,57,51,54,49,36,33,50,53,53,37,49,59,38,27,68,70,10,19,69,67,39,44,56,47,74,45,82,44,84,48,84,88,57,23,27,37,40,36,37,43,32,47,73,35,68,71,41,62,31,78,76,84,84,79,80,89,70,80,93,57,54,61,74,63,57,55,70,70,37,70,60,41,54,55,52,96,64,35,68,53,57,46,52,56,50,58,60,47,48,77,79,46,85,69,94,69,70,59,64,13,38,37,34,68,75,54,47,57,55,29,45,50,50,51,30,52,52,39,35,78,70,73,36,76,85,57,77,70,77,86,88,130

Sequence (385 aa):
MRSSWQWKVKVFFFLLWLCGALSARASLKPRLPVVLYHFTYQGPEKRTLLLHRLEEHVVDRLRAEGFRVEIRDKRPADLEKALTAEGLVAAVWGKVTELGGRVSVDLFVKHRGHPEIYSTYVSGALSDWPNLEERAAQALLAALFERPKVEAIEVAGNLLVDQEVILKKISTHPGEFLDPEKIRRDIKEIYKLGYFEDVEVEARPGKEGLILTYRVLEKPVIREIVFEGNKAISTSRLRKVVELKPLSVLNLKEVDRAAEIIREVYQQKGYYHTRVIPEVKTLSGRRVKVVFHIKEGHKLYIKKISFTGNRAFSDKKLKKLLTLSEKTSFTWIKKATQTVKGFISPEPAAEPGVYSRPFLYRDLQRIEDFYQNHGFLEARVGEPQ

Radius of gyration: 36.5 Å; Cα contacts (8 Å, |Δi|>4): 593; chains: 1; bounding box: 83×70×105 Å

Nearest PDB structures (foldseek):
  7nbx-assembly1_A  TM=7.492E-01  e=2.175E-12  Escherichia coli K-12
  9cnx-assembly1_A  TM=7.848E-01  e=1.121E-10  Escherichia coli
  2x8x-assembly1_X  TM=5.415E-01  e=1.342E-11  Thermosynechococcus vestitus
  6v05-assembly1_A  TM=3.509E-01  e=1.114E-13  Escherichia coli K-12
  8bwc-assembly1_A  TM=3.552E-01  e=6.086E-13  Escherichia coli

Foldseek 3Di:
DDDDPDPDPPPPPVVPPPPPDDPPPPPPQPAQEEEEEQEAEADDDDDPVLSVVLVVLLVVLSVVVRHDYDYDHDDDPDNQVVCVVVVHQKYKYWYWYDDPQKIKIKIWMDGHLDPDIDIDIDMDGVVPSVVRSVVNSVVNVVSVPPFFFAQEEAEDQDDPDDPVVLVVLQPHDGPHGDDVVSVVSSLVSSVVVVFFPDWDWDWDDDNRGIYIYIYTHGAAFEQEEEEPPDPPDDPVVLVVQQPDDGRDGDDVVSLVVSQVSSQLVLQQQQQNPKHWDWDWADDPPRYIYIYIYIDTHDFDFAADDDDDPDDPDDPVVLQVLALEEADDPCLVVVQVVVVVVCVVDVDDGRRYRTDHPVSVVVSQVSSQVVCVVVPNVVDHRDDDD